Protein 8U2R (pdb70)

InterPro domains:
  IPR000873 AMP-dependent synthetase/ligase domain [PF00501] (129-528)
  IPR011904 Acetate-CoA ligase [TIGR02188] (63-696)
  IPR020845 AMP-binding, conserved site [PS00455] (313-324)
  IPR025110 AMP-binding enzyme, C-terminal domain [PF13193] (583-662)
  IPR032387 Acetyl-coenzyme A synthetase, N-terminal domain [PF16177] (66-126)
  IPR042099 ANL, N-terminal domain [G3DSA:3.40.50.12780] (51-569)
  IPR045851 AMP-binding enzyme domain superfamily [G3DSA:3.30.300.30] (570-704)

Solvent-accessible surface area: 25008 Å² total; per-residue (Å²): 100,124,67,41,18,113,26,28,131,70,3,5,162,63,17,74,18,10,77,127,60,44,12,1,80,164,46,34,102,91,0,37,118,100,21,21,23,12,0,2,100,7,0,112,130,19,12,85,25,121,65,52,6,120,65,53,108,134,3,42,48,95,24,7,36,75,86,158,26,99,2,73,6,73,0,0,95,46,1,26,0,0,3,0,50,0,0,0,22,75,17,39,106,92,63,108,106,51,25,0,1,55,11,4,0,8,70,60,95,69,68,74,61,0,34,0,18,38,0,49,55,64,0,0,23,0,0,2,0,0,53,124,60,45,46,7,55,92,32,24,57,0,0,0,2,3,14,16,8,9,25,2,1,2,0,1,0,0,0,6,6,4,3,2,7,2,0,6,1,26,16,30,16,18,13,67,8,0,0,39,22,0,43,58,0,100,3,96,0,0,0,0,0,0,5,2,17,129,12,129,108,96,44,54,2,0,75,37,0,32,76,0,0,125,48,0,56,153,112,69,31,104,4,30,0,0,0,5,64,41,91,91,104,150,51,22,168,58,106,167,80,36,15,30,28,20,29,62,0,46,86,142,13,57,106,117,40,62,123,128,5,85,29,61,71,9,76,2,50,32,48,10,0,0,5,13,13,10,20,36,105,24,96,14,44,2,2,5,1,6,2,0,0,3,0,0,0,0,0,0,0,0,17,16,0,0,2,8,41,82,114,4,22,2,2,8,39,24,34,2,2,48,14,14,0,0,0,0,5,2,2,0,0,2,1,32,6,1,12,4,3,5,19,26,17,16,30,71,75,74,60,56,6,3,12,2,93,2,0,84,119,27,138,0,11,0,2,0,4,26,0,24,15,1,46,20,7,43,124,30,25,60,111,84,1,125,110,8,78,10,74,43,2,31,0,0,0,0,18,43,19,76,7,96,86,123,4,2,79,22,3,33,63,36,0,0,79,31,64,0,1,0,1,13,2,23,22,14,13,1,0,0,0,0,0,0,0,3,2,3,2,1,1,24,3,13,4,17,2,2,0,17,15,0,0,1,0,38,16,10,0,0,22,76,166,156,73,133,65,67,146,41,91,10,92,8,31,0,0,0,103,12,3,0,0,0,3,0,24,31,6,80,84,45,61,78,88,2,30,168,73,14,0,53,31,61,24,37,1,34,1,11,11,3,0,90,37,16,99,81,25,9,8,43,29,79,20,62,89,47,49,7,8,39,3,38,29,40,49,6,0,5,23,20,0,13,82,1,0,56,83,23,109,17,6,80,31,3,0,2,6,21,24,116,53,113,47,51,34,48,0,0,0,0,0,0,10,28,120,185,84,40,139,73,35,108,124,21,48,58,42,0,75,52,23,0,94,147,32,12,0,61,22,0,16,0,39,21,18,0,21,1,158,86,8,0,0,51,20,97,105,42,125,27,21,58,104,0,0,116,40,3,5,56,44,71,38,132,89,18,66,106,40,99,90,9,74,28,80,93,0,28,76,21,0,49,63,13,18,72,167,70,103,62

Radius of gyration: 24.7 Å; Cα contacts (8 Å, |Δi|>4): 1529; chains: 1; bounding box: 64×72×60 Å

Secondary structure (DSSP, 8-state):
-TT-BPPPHHHHHH-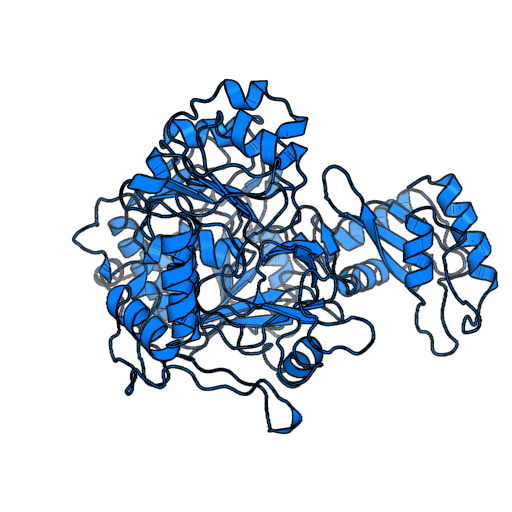SS-SSHHHHHHHHHHHHHTHHHHHHHHHHHHS--SB--S-TT-SEEEE--GGGS--EEEESTT-EE-HHHHHTGGGTTTTTTSEEEEEE-SSTT-EEEEEHHHHHHHHHHHHHHHHHTS---TT-EEEEE--SSHHHHHHHHHHHHHT-EEEE--TTS-HHHHHHHHHHHT-SEEEEES-EEETTEEE-HHHHHHHHHHHHHHTT---EEEEE-SS-STT----TTTEEEHHHHHHTS-GGGGT-----PEETTSEEEEEEE--SSSS-EEEEEESHHHHHHHHHHHHHHHT--TT-EEEE---TTSHHHIIIIIIHHHHTT-EEEEE-S-TTSS-TTHHHHHHHHHT--EEEE-HHHHHHHHHH-HHHHHTS--TT--EEEEESS---HHHHHIIIIIITTT--EEEEEB--GGGSS-SB---TTT--B-TT--BSBPTT--EEEE-TTT-SBPPSSEEEEEEE-S--TT---EETT-HHHHHHHH-SSTT-EEEEEEEEE-TTS-EEEEEESSSEEEETTEEEEHHHHHHHHHTSTTEEEEEEEEEEETTTEEEEEEEEEE-TT----HHHHHHHHHHHHHHT-GGG--SEEEE-SS---BBTTS-B-HHHHHHHHTT--S-----TTBS-TTHHHHHHHHHHHHT-

Foldseek 3Di:
DVLWDQFFQVQQVLAPQHQAQVSVVVLQVCCAVQVLLSLLVLLVPQFDWPWFADDSSPQKDFFLFPVVPFGFIFGRFPIKAFLLCLLAVVCPDVFQPPFAAFEAALPNVDTDGQTSVNLVLLLLLVLCLCCPVVVAAAAAEEEEQEFLGSVVLSVLSSCRQRNYAYEYAYNQWALQQSLVVCVVRVHQEYEYAQWGAAFPRIRGRVARVVSSCVVNVVVPHQYAYEYEYPDPNPNDDADPPRYDYVVVSSVPDDPVSSPDDHGDIDGQFRWSYWAFFADLDDGTFTFTWGDSLLLSALQVCQCFQQVDDAPAEEEEPDTPNFLCCVSPVRRNCSSNPHHYYGYRYDCQVVHVLVVLVVCQVRLHAEYAYEQLNLLVSVVVHLVSQVVHDQQSYAEYEYDQDFDDQVSQCCCQCRNNVVRYDYWDFDDHSQQSHGFQIDGHSHDTDRRRFNFGTDRNWAKFFADQVPGHGDDAWDKHFIWTQDDGSRGGGATVPCNVVVCVRQSVDRRIGGDQWIWTQHRVRIIHTDGGPGQWDQFSSGTHYFNLLFVQLCPPPFWDGKGWHWDQDSNGRTAIEIETEGDPPDDDDPVVVVVSQVSSCNNTGPSNGHPYYFYQHVDAFAFPVRHGDCLLVHCLLHLNLPPSPDRVRTPCPVRSVVSNVRCVVVVD

B-factor: mean 31.77, std 13.96, range [16.36, 137.67]

Sequence (664 aa):
DSNVVEPTEANGKKSHVGPHLGSRMRIYEYSIEHNDAFWAEIARRDFYWKTTWPDDQHVKSYNFDKSKGPIFVVKWFEGAVTNVCYNALDRHLPAHKDRVCFYFEGNDPSVTEAVTYGSMYTRVVELANVLKYQYGIAKGDRVGLYLPMIPFAAVAMLACARIGAVITVIFGGFSAQALSSSRLKDDAQTKLLITADASARGTTKPIPLKDVADEALKEECEEEGMSIACLVAENMNRQSCKMKEGRDTWYGDALARLTPEQHEECPVEWMDAEDVLFLLYTSGSTGKPKAIVHTTAGYMVYASTTFMYSFDYHMDDVYFCTADIGWITGHSYVVYGPMIHCATSVLFEGVPNYPDYSRWWQLVEKYKVSILYTAPTTAIRSSLMQAGDDYVKVGNRSTLRVLGSVGEPINVEAWKWLRDVGGEGHCDVSDTWWQTETGGHMITPMPGCTPMKPGSATLPFFGVQPVILDPMKLHEKQGPAEGLLAIRAPWPGMARTIYGDHARFEKTYFGVDGYYMTGDGARRDSDGYYWITGRVDDVLNVSGHRIGTSEIEDAVNTHPAVVESAVVGFPHNIKGEGIYVFLTFRQGTEVTPELLAAVKATVRKVIGPLATPDVMQVARVGLPKTRSGKIVRRILRKVSAGQYTELGDTSTLANPDVVEDLIAEHQRLCS

Organism: Leishmania infantum (NCBI:txid5671)

Nearest PDB structures (foldseek):
  8u2r-assembly1_A  TM=1.002E+00  e=0.000E+00  Leishmania infantum
  8u2u-assembly1_A  TM=9.907E-01  e=0.000E+00  Leishmania infantum
  8sf3-assembly1_A  TM=9.874E-01  e=0.000E+00  Leishmania infantum
  8u2s-assembly1_A  TM=9.969E-01  e=0.000E+00  Leishmania infantum
  8u2s-assembly2_B  TM=9.979E-01  e=0.000E+00  Leishmania infantum

Structure (mmCIF, N/CA/C/O backbone):
data_8U2R
#
_entry.id   8U2R
#
_cell.length_a   58.926
_cell.length_b   74.154
_cell.length_c   151.056
_cell.angle_alpha   90.00
_cell.angle_beta   90.00
_cell.angle_gamma   90.00
#
_symmetry.space_group_name_H-M   'P 21 21 21'
#
loop_
_entity.id
_entity.type
_entity.pdbx_description
1 polymer 'Acetyl-coenzyme A synthetase'
2 non-polymer DI(HYDROXYETHYL)ETHER
3 non-polymer "5'-O-[(S)-ethoxy(hydroxy)phosphoryl]adenosine"
4 water water
#
loop_
_atom_site.group_PDB
_atom_site.id
_atom_site.type_symbol
_atom_site.label_atom_id
_atom_site.label_alt_id
_atom_site.label_comp_id
_atom_site.label_asym_id
_atom_site.label_entity_id
_atom_site.label_seq_id
_atom_site.pdbx_PDB_ins_code
_atom_site.Cartn_x
_atom_site.Cartn_y
_atom_site.Cartn_z
_atom_site.occupancy
_atom_site.B_iso_or_equiv
_atom_site.auth_seq_id
_atom_site.auth_comp_id
_atom_site.auth_asym_id
_atom_site.auth_atom_id
_atom_site.pdbx_PDB_model_num
ATOM 1 N N . ASP A 1 48 ? 17.389 4.576 -26.476 1.00 51.81 40 ASP A N 1
ATOM 2 C CA . ASP A 1 48 ? 17.510 5.914 -25.901 1.00 51.05 40 ASP A CA 1
ATOM 3 C C . ASP A 1 48 ? 17.624 5.870 -24.368 1.00 47.18 40 ASP A C 1
ATOM 4 O O . ASP A 1 48 ? 17.220 4.908 -23.715 1.00 41.26 40 ASP A O 1
ATOM 6 N N . SER A 1 49 ? 18.188 6.933 -23.798 1.00 37.70 41 SER A N 1
ATOM 7 C CA . SER A 1 49 ? 18.531 6.937 -22.381 1.00 35.56 41 SER A CA 1
ATOM 8 C C . SER A 1 49 ? 17.324 7.102 -21.469 1.00 34.48 41 SER A C 1
ATOM 9 O O . SER A 1 49 ? 17.406 6.761 -20.285 1.00 34.13 41 SER A O 1
ATOM 12 N N . ASN A 1 50 ? 16.215 7.615 -21.974 1.00 33.45 42 ASN A N 1
ATOM 13 C CA . ASN A 1 50 ? 15.033 7.769 -21.137 1.00 34.43 42 ASN A CA 1
ATOM 14 C C . ASN A 1 50 ? 14.171 6.526 -21.141 1.00 31.04 42 ASN A C 1
ATOM 15 O O . ASN A 1 50 ? 13.080 6.536 -20.554 1.00 36.31 42 ASN A O 1
ATOM 20 N N . VAL A 1 51 ? 14.617 5.456 -21.787 1.00 32.23 43 VAL A N 1
ATOM 21 C CA . VAL A 1 51 ? 13.838 4.226 -21.828 1.00 31.45 43 VAL A CA 1
ATOM 22 C C . VAL A 1 51 ? 13.952 3.518 -20.486 1.00 31.49 43 VAL A C 1
ATOM 23 O O . VAL A 1 51 ? 15.019 3.491 -19.859 1.00 32.50 43 VAL A O 1
ATOM 27 N N . VAL A 1 52 ? 12.830 2.964 -20.027 1.00 28.55 44 VAL A N 1
ATOM 28 C CA . VAL A 1 52 ? 12.759 2.138 -18.823 1.00 28.38 44 VAL A CA 1
ATOM 29 C C . VAL A 1 52 ? 12.336 0.741 -19.259 1.00 27.73 44 VAL A C 1
ATOM 30 O O . VAL A 1 52 ? 11.248 0.567 -19.837 1.00 28.05 44 VAL A O 1
ATOM 34 N N . GLU A 1 53 ? 13.200 -0.243 -19.004 1.00 28.33 45 GLU A N 1
ATOM 35 C CA . GLU A 1 53 ? 12.917 -1.610 -19.432 1.00 30.26 45 GLU A CA 1
ATOM 36 C C . GLU A 1 53 ? 11.800 -2.216 -18.581 1.00 28.27 45 GLU A C 1
ATOM 37 O O . GLU A 1 53 ? 11.672 -1.909 -17.395 1.00 28.45 45 GLU A O 1
ATOM 43 N N . PRO A 1 54 ? 10.974 -3.091 -19.157 1.00 27.25 46 PRO A N 1
ATOM 44 C CA . PRO A 1 54 ? 10.000 -3.804 -18.326 1.00 27.15 46 PRO A CA 1
ATOM 45 C C . PRO A 1 54 ? 10.693 -4.703 -17.313 1.00 26.76 46 PRO A C 1
ATOM 46 O O . PRO A 1 54 ? 11.824 -5.170 -17.523 1.00 27.63 46 PRO A O 1
ATOM 50 N N . THR A 1 55 ? 10.007 -4.957 -16.197 1.00 26.62 47 THR A N 1
ATOM 51 C CA . THR A 1 55 ? 10.615 -5.815 -15.191 1.00 27.52 47 THR A CA 1
ATOM 52 C C . THR A 1 55 ? 10.707 -7.258 -15.688 1.00 29.43 47 THR A C 1
ATOM 53 O O . THR A 1 55 ? 9.870 -7.734 -16.465 1.00 27.07 47 THR A O 1
ATOM 57 N N . GLU A 1 56 ? 11.757 -7.935 -15.231 1.00 28.93 48 GLU A N 1
ATOM 58 C CA . GLU A 1 56 ? 11.969 -9.336 -15.581 1.00 30.22 48 GLU A CA 1
ATOM 59 C C . GLU A 1 56 ? 10.756 -10.172 -15.212 1.00 34.36 48 GLU A C 1
ATOM 60 O O . GLU A 1 56 ? 10.274 -10.978 -16.017 1.00 29.49 48 GLU A O 1
ATOM 66 N N . ALA A 1 57 ? 10.275 -10.012 -13.979 1.00 29.08 49 ALA A N 1
ATOM 67 C CA . ALA A 1 57 ? 9.141 -10.804 -13.506 1.00 28.90 49 ALA A CA 1
ATOM 68 C C . ALA A 1 57 ? 7.904 -10.577 -14.364 1.00 29.52 49 ALA A C 1
ATOM 69 O O . ALA A 1 57 ? 7.195 -11.527 -14.705 1.00 28.45 49 ALA A O 1
ATOM 71 N N . ASN A 1 58 ? 7.625 -9.326 -14.736 1.00 26.82 50 ASN A N 1
ATOM 72 C CA . ASN A 1 58 ? 6.463 -9.095 -15.581 1.00 25.78 50 ASN A CA 1
ATOM 73 C C . ASN A 1 58 ? 6.645 -9.698 -16.959 1.00 25.62 50 ASN A C 1
ATOM 74 O O . ASN A 1 58 ? 5.660 -10.113 -17.584 1.00 26.64 50 ASN A O 1
ATOM 79 N N . GLY A 1 59 ? 7.882 -9.726 -17.459 1.00 26.38 51 GLY A N 1
ATOM 80 C CA . GLY A 1 59 ? 8.135 -10.337 -18.753 1.00 26.30 51 GLY A CA 1
ATOM 81 C C . GLY A 1 59 ? 7.840 -11.821 -18.761 1.00 27.87 51 GLY A C 1
ATOM 82 O O . GLY A 1 59 ? 7.323 -12.347 -19.747 1.00 27.61 51 GLY A O 1
ATOM 83 N N . LYS A 1 60 ? 8.122 -12.495 -17.650 1.00 27.59 52 LYS A N 1
ATOM 84 C CA . LYS A 1 60 ? 7.852 -13.926 -17.549 1.00 28.28 52 LYS A CA 1
ATOM 85 C C . LYS A 1 60 ? 6.353 -14.190 -17.431 1.00 28.01 52 LYS A C 1
ATOM 86 O O . LYS A 1 60 ? 5.870 -15.233 -17.891 1.00 29.97 52 LYS A O 1
ATOM 92 N N . LYS A 1 61 ? 5.607 -13.266 -16.815 1.00 26.84 53 LYS A N 1
ATOM 93 C CA . LYS A 1 61 ? 4.172 -13.445 -16.610 1.00 26.35 53 LYS A CA 1
ATOM 94 C C . LYS A 1 61 ? 3.343 -13.037 -17.825 1.00 27.66 53 LYS A C 1
ATOM 95 O O . LYS A 1 61 ? 2.210 -13.506 -17.978 1.00 26.79 53 LYS A O 1
ATOM 101 N N . SER A 1 62 ? 3.889 -12.207 -18.709 1.00 25.15 54 SER A N 1
ATOM 102 C CA . SER A 1 62 ? 3.097 -11.544 -19.736 1.00 24.37 54 SER A CA 1
ATOM 103 C C . SER A 1 62 ? 2.310 -12.518 -20.602 1.00 24.10 54 SER A C 1
ATOM 104 O O . SER A 1 62 ? 2.832 -13.530 -21.062 1.00 25.68 54 SER A O 1
ATOM 107 N N . HIS A 1 63 ? 1.042 -12.172 -20.842 1.00 24.13 55 HIS A N 1
ATOM 108 C CA . HIS A 1 63 ? 0.232 -12.858 -21.846 1.00 24.67 55 HIS A CA 1
ATOM 109 C C . HIS A 1 63 ? 0.812 -12.735 -23.250 1.00 28.78 55 HIS A C 1
ATOM 110 O O . HIS A 1 63 ? 0.461 -13.528 -24.131 1.00 30.28 55 HIS A O 1
ATOM 117 N N . VAL A 1 64 ? 1.650 -11.725 -23.492 1.00 23.78 56 VAL A N 1
ATOM 118 C CA . VAL A 1 64 ? 2.183 -11.420 -24.816 1.00 25.07 56 VAL A CA 1
ATOM 119 C C . VAL A 1 64 ? 3.534 -12.089 -24.991 1.00 27.22 56 VAL A C 1
ATOM 120 O O . VAL A 1 64 ? 3.734 -12.877 -25.924 1.00 29.28 56 VAL A O 1
ATOM 124 N N . GLY A 1 65 ? 4.467 -11.788 -24.088 1.00 27.06 57 GLY A N 1
ATOM 125 C CA . GLY A 1 65 ? 5.816 -12.318 -24.150 1.00 28.73 57 GLY A CA 1
ATOM 126 C C . GLY A 1 65 ? 6.801 -11.448 -23.393 1.00 31.50 57 GLY A C 1
ATOM 127 O O . GLY A 1 65 ? 6.459 -10.371 -22.906 1.00 28.71 57 GLY A O 1
ATOM 128 N N . PRO A 1 66 ? 8.047 -11.904 -23.272 1.00 30.80 58 PRO A N 1
ATOM 129 C CA . PRO A 1 66 ? 9.048 -11.149 -22.506 1.00 33.41 58 PRO A CA 1
ATOM 130 C C . PRO A 1 66 ? 9.796 -10.058 -23.260 1.00 33.24 58 PRO A C 1
ATOM 131 O O . PRO A 1 66 ? 10.632 -9.388 -22.643 1.00 33.89 58 PRO A O 1
ATOM 135 N N . HIS A 1 67 ? 9.546 -9.872 -24.552 1.00 32.70 59 HIS A N 1
ATOM 136 C CA . HIS A 1 67 ? 10.329 -8.954 -25.370 1.00 37.11 59 HIS A CA 1
ATOM 137 C C . HIS A 1 67 ? 9.401 -8.140 -26.252 1.00 30.55 59 HIS A C 1
ATOM 138 O O . HIS A 1 67 ? 8.296 -8.563 -26.576 1.00 29.10 59 HIS A O 1
ATOM 145 N N . LEU A 1 68 ? 9.877 -6.970 -26.673 1.00 26.86 60 LEU A N 1
ATOM 146 C CA . LEU A 1 68 ? 9.081 -6.156 -27.585 1.00 26.23 60 LEU A CA 1
ATOM 147 C C . LEU A 1 68 ? 8.748 -6.903 -28.875 1.00 26.44 60 LEU A C 1
ATOM 148 O O . LEU A 1 68 ? 7.662 -6.706 -29.439 1.00 25.84 60 LEU A O 1
ATOM 153 N N . GLY A 1 69 ? 9.639 -7.781 -29.339 1.00 28.07 61 GLY A N 1
ATOM 154 C CA . GLY A 1 69 ? 9.359 -8.526 -30.554 1.00 29.33 61 GLY A CA 1
ATOM 155 C C . GLY A 1 69 ? 8.091 -9.354 -30.463 1.00 32.91 61 GLY A C 1
ATOM 156 O O . GLY A 1 69 ? 7.411 -9.565 -31.470 1.00 30.29 61 GLY A O 1
ATOM 157 N N . SER A 1 70 ? 7.763 -9.844 -29.265 1.00 27.07 62 SER A N 1
ATOM 158 C CA . SER A 1 70 ? 6.528 -10.593 -29.090 1.00 27.02 62 SER A CA 1
ATOM 159 C C . SER A 1 70 ? 5.328 -9.699 -29.355 1.00 28.30 62 SER A C 1
ATOM 160 O O . SER A 1 70 ? 4.382 -10.077 -30.051 1.00 29.85 62 SER A O 1
ATOM 163 N N . ARG A 1 71 ? 5.345 -8.502 -28.791 1.00 25.90 63 ARG A N 1
ATOM 164 C CA . ARG A 1 71 ? 4.243 -7.584 -29.042 1.00 24.86 63 ARG A CA 1
ATOM 165 C C . ARG A 1 71 ? 4.140 -7.228 -30.517 1.00 26.49 63 ARG A C 1
ATOM 166 O O . ARG A 1 71 ? 3.034 -7.163 -31.069 1.00 24.64 63 ARG A O 1
ATOM 174 N N . MET A 1 72 ? 5.274 -6.960 -31.166 1.00 25.10 64 MET A N 1
ATOM 175 C CA . MET A 1 72 ? 5.229 -6.522 -32.554 1.00 26.85 64 MET A CA 1
ATOM 176 C C . MET A 1 72 ? 4.733 -7.634 -33.464 1.00 26.72 64 MET A C 1
ATOM 177 O O . MET A 1 72 ? 4.069 -7.356 -34.466 1.00 29.04 64 MET A O 1
ATOM 182 N N . ARG A 1 73 ? 5.012 -8.892 -33.11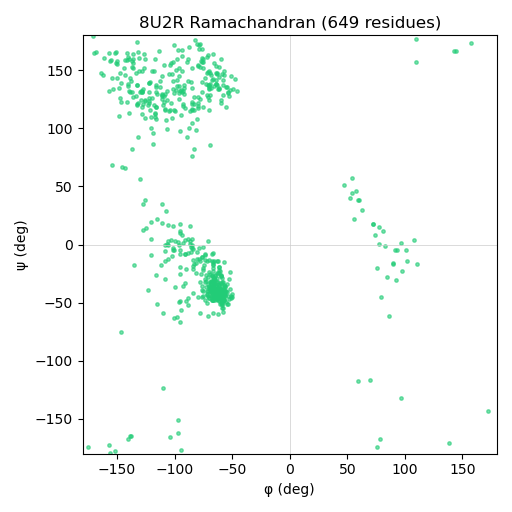7 1.00 28.24 65 ARG A N 1
ATOM 183 C CA . ARG A 1 73 ? 4.512 -10.000 -33.922 1.00 30.86 65 ARG A CA 1
ATOM 184 C C . ARG A 1 73 ? 2.993 -10.062 -33.859 1.00 26.81 65 ARG A C 1
ATOM 185 O O . ARG A 1 73 ? 2.322 -10.213 -34.890 1.00 31.17 65 ARG A O 1
ATOM 193 N N . ILE A 1 74 ? 2.432 -9.929 -32.656 1.00 27.95 66 ILE A N 1
ATOM 194 C CA . ILE A 1 74 ? 0.982 -9.900 -32.496 1.00 24.41 66 ILE A CA 1
ATOM 195 C C . ILE A 1 74 ? 0.396 -8.660 -33.156 1.00 27.69 66 ILE A C 1
ATOM 196 O O . ILE A 1 74 ? -0.608 -8.735 -33.865 1.00 25.19 66 ILE A O 1
ATOM 201 N N . TYR A 1 75 ? 1.012 -7.497 -32.942 1.00 25.48 67 TYR A N 1
ATOM 202 C CA . TYR A 1 75 ? 0.483 -6.292 -33.565 1.00 24.00 67 TYR A CA 1
ATOM 203 C C . TYR A 1 75 ? 0.433 -6.431 -35.082 1.00 24.87 67 TYR A C 1
ATOM 204 O O . TYR A 1 75 ? -0.575 -6.094 -35.715 1.00 24.98 67 TYR A O 1
ATOM 213 N N . GLU A 1 76 ? 1.527 -6.895 -35.691 1.00 25.74 68 GLU A N 1
ATOM 214 C CA . GLU A 1 76 ? 1.548 -7.036 -37.140 1.00 28.78 68 GLU A CA 1
ATOM 215 C C . GLU A 1 76 ? 0.413 -7.943 -37.602 1.00 28.58 68 GLU A C 1
ATOM 216 O O . GLU A 1 76 ? -0.268 -7.645 -38.587 1.00 27.26 68 GLU A O 1
ATOM 222 N N . TYR A 1 77 ? 0.185 -9.048 -36.886 1.00 26.61 69 TYR A N 1
ATOM 223 C CA . TYR A 1 77 ? -0.900 -9.956 -37.246 1.00 27.95 69 TYR A CA 1
ATOM 224 C C . TYR A 1 77 ? -2.253 -9.270 -37.136 1.00 27.97 69 TYR A C 1
ATOM 225 O O . TYR A 1 77 ? -3.134 -9.463 -37.986 1.00 27.00 69 TYR A O 1
ATOM 234 N N . SER A 1 78 ? -2.431 -8.465 -36.088 1.00 25.00 70 SER A N 1
ATOM 235 C CA . SER A 1 78 ? -3.707 -7.806 -35.842 1.00 24.49 70 SER A CA 1
ATOM 236 C C . SER A 1 78 ? -4.043 -6.777 -36.909 1.00 25.81 70 SER A C 1
ATOM 237 O O . SER A 1 78 ? -5.209 -6.364 -37.005 1.00 25.55 70 SER A O 1
ATOM 240 N N . ILE A 1 79 ? -3.059 -6.298 -37.664 1.00 25.63 71 ILE A N 1
ATOM 241 C CA . ILE A 1 79 ? -3.314 -5.382 -38.774 1.00 26.38 71 ILE A CA 1
ATOM 242 C C . ILE A 1 79 ? -3.423 -6.126 -40.097 1.00 29.79 71 ILE A C 1
ATOM 243 O O . ILE A 1 79 ? -4.344 -5.884 -40.878 1.00 29.14 71 ILE A O 1
ATOM 248 N N . GLU A 1 80 ? -2.467 -7.024 -40.390 1.00 28.00 72 GLU A N 1
ATOM 249 C CA . GLU A 1 80 ? -2.475 -7.702 -41.680 1.00 29.26 72 GLU A CA 1
ATOM 250 C C . GLU A 1 80 ? -3.589 -8.733 -41.779 1.00 29.26 72 GLU A C 1
ATOM 251 O O . GLU A 1 80 ? -4.035 -9.040 -42.887 1.00 30.44 72 GLU A O 1
ATOM 257 N N . HIS A 1 81 ? -4.028 -9.285 -40.646 1.00 28.28 73 HIS A N 1
ATOM 258 C CA . HIS A 1 81 ? -5.096 -10.287 -40.599 1.00 28.32 73 HIS A CA 1
ATOM 259 C C . HIS A 1 81 ? -6.124 -9.860 -39.558 1.00 27.48 73 HIS A C 1
ATOM 260 O O . HIS A 1 81 ? -6.421 -10.564 -38.592 1.00 28.96 73 HIS A O 1
ATOM 267 N N . ASN A 1 82 ? -6.640 -8.645 -39.753 1.00 27.12 74 ASN A N 1
ATOM 268 C CA . ASN A 1 82 ? -7.437 -7.970 -38.727 1.00 26.22 74 ASN A CA 1
ATOM 269 C C . ASN A 1 82 ? -8.721 -8.727 -38.401 1.00 26.18 74 ASN A C 1
ATOM 270 O O . ASN A 1 82 ? -9.095 -8.851 -37.225 1.00 25.92 74 ASN A O 1
ATOM 275 N N . ASP A 1 83 ? -9.438 -9.191 -39.417 1.00 27.92 75 ASP A N 1
ATOM 276 C CA . ASP A 1 83 ? -10.681 -9.907 -39.151 1.00 28.99 75 ASP A CA 1
ATOM 277 C C . ASP A 1 83 ? -10.405 -11.220 -38.431 1.00 26.99 75 ASP A C 1
ATOM 278 O O . ASP A 1 83 ? -11.063 -11.538 -37.437 1.00 28.84 75 ASP A O 1
ATOM 283 N N . ALA A 1 84 ? -9.406 -11.974 -38.891 1.00 29.15 76 ALA A N 1
ATOM 284 C CA . ALA A 1 84 ? -9.089 -13.245 -38.235 1.00 27.47 76 ALA A CA 1
ATOM 285 C C . ALA A 1 84 ? -8.663 -13.012 -36.791 1.00 27.79 76 ALA A C 1
ATOM 286 O O . ALA A 1 84 ? -8.999 -13.800 -35.898 1.00 27.77 76 ALA A O 1
ATOM 288 N N . PHE A 1 85 ? -7.891 -11.950 -36.550 1.00 27.02 77 PHE A N 1
ATOM 289 C CA . PHE A 1 85 ? -7.440 -11.635 -35.204 1.00 24.89 77 PHE A CA 1
ATOM 290 C C . PHE A 1 85 ? -8.618 -11.423 -34.266 1.00 25.42 77 PHE A C 1
ATOM 291 O O . PHE A 1 85 ? -8.686 -12.027 -33.193 1.00 26.05 77 PHE A O 1
ATOM 299 N N . TRP A 1 86 ? -9.531 -10.519 -34.626 1.00 25.48 78 TRP A N 1
ATOM 300 C CA . TRP A 1 86 ? -10.646 -10.231 -33.732 1.00 24.16 78 TRP A CA 1
ATOM 301 C C . TRP A 1 86 ? -11.610 -11.409 -33.632 1.00 24.69 78 TRP A C 1
ATOM 302 O O . TRP A 1 86 ? -12.229 -11.597 -32.571 1.00 24.74 78 TRP A O 1
ATOM 313 N N . ALA A 1 87 ? -11.770 -12.182 -34.705 1.00 26.89 79 ALA A N 1
ATOM 314 C CA . ALA A 1 87 ? -12.586 -13.398 -34.627 1.00 26.12 79 ALA A CA 1
ATOM 315 C C . ALA A 1 87 ? -12.020 -14.366 -33.601 1.00 29.24 79 ALA A C 1
ATOM 316 O O . ALA A 1 87 ? -12.768 -14.946 -32.795 1.00 28.52 79 ALA A O 1
ATOM 318 N N . GLU A 1 88 ? -10.698 -14.549 -33.609 1.00 26.35 80 GLU A N 1
ATOM 319 C CA . GLU A 1 88 ? -10.070 -15.492 -32.690 1.00 29.42 80 GLU A CA 1
ATOM 320 C C . GLU A 1 88 ? -10.209 -15.017 -31.256 1.00 26.69 80 GLU A C 1
ATOM 321 O O . GLU A 1 88 ? -10.582 -15.792 -30.369 1.00 28.12 80 GLU A O 1
ATOM 327 N N . ILE A 1 89 ? -9.902 -13.745 -31.014 1.00 25.28 81 ILE A N 1
ATOM 328 C CA . ILE A 1 89 ? -10.034 -13.178 -29.674 1.00 24.57 81 ILE A CA 1
ATOM 329 C C . ILE A 1 89 ? -11.474 -13.294 -29.203 1.00 27.14 81 ILE A C 1
ATOM 330 O O . ILE A 1 89 ? -11.750 -13.661 -28.052 1.00 25.19 81 ILE A O 1
ATOM 335 N N . ALA A 1 90 ? -12.413 -12.936 -30.076 1.00 24.42 82 ALA A N 1
ATOM 336 C CA . ALA A 1 90 ? -13.817 -12.925 -29.676 1.00 27.67 82 ALA A CA 1
ATOM 337 C C . ALA A 1 90 ? -14.292 -14.320 -29.291 1.00 25.54 82 ALA A C 1
ATOM 338 O O . ALA A 1 90 ? -14.989 -14.492 -28.281 1.00 26.53 82 ALA A O 1
ATOM 340 N N . ARG A 1 91 ? -13.943 -15.326 -30.104 1.00 26.04 83 ARG A N 1
ATOM 341 C CA . ARG A 1 91 ? -14.321 -16.711 -29.815 1.00 28.25 83 ARG A CA 1
ATOM 342 C C . ARG A 1 91 ? -13.635 -17.222 -28.563 1.00 29.90 83 ARG A C 1
ATOM 343 O O . ARG A 1 91 ? -14.230 -17.969 -27.779 1.00 29.21 83 ARG A O 1
ATOM 351 N N . ARG A 1 92 ? -12.379 -16.829 -28.365 1.00 26.73 84 ARG A N 1
ATOM 352 C CA . ARG A 1 92 ? -11.586 -17.392 -27.280 1.00 27.09 84 ARG A CA 1
ATOM 353 C C . ARG A 1 92 ? -12.074 -16.909 -25.927 1.00 27.40 84 ARG A C 1
ATOM 354 O O . ARG A 1 92 ? -12.177 -17.692 -24.975 1.00 28.15 84 ARG A O 1
ATOM 362 N N . ASP A 1 93 ? -12.361 -15.613 -25.815 1.00 27.94 85 ASP A N 1
ATOM 363 C CA . ASP A 1 93 ? -12.488 -14.970 -24.524 1.00 25.01 85 ASP A CA 1
ATOM 364 C C . ASP A 1 93 ? -13.918 -14.597 -24.124 1.00 25.46 85 ASP A C 1
ATOM 365 O O . ASP A 1 93 ? -14.084 -14.045 -23.038 1.00 26.56 85 ASP A O 1
ATOM 370 N N . PHE A 1 94 ? -14.938 -14.868 -24.947 1.00 26.10 86 PHE A N 1
ATOM 371 C CA . PHE A 1 94 ? -16.306 -14.425 -24.659 1.00 24.76 86 PHE A CA 1
ATOM 372 C C . PHE A 1 94 ? -17.304 -15.531 -24.966 1.00 24.79 86 PHE A C 1
ATOM 373 O O . PHE A 1 94 ? -17.043 -16.447 -25.752 1.00 26.57 86 PHE A O 1
ATOM 381 N N . TYR A 1 95 ? -18.467 -15.407 -24.332 1.00 26.12 87 TYR A N 1
ATOM 382 C CA . TYR A 1 95 ? -19.609 -16.273 -24.584 1.00 25.20 87 TYR A CA 1
ATOM 383 C C . TYR A 1 95 ? -20.535 -15.659 -25.625 1.00 26.16 87 TYR A C 1
ATOM 384 O O . TYR A 1 95 ? -20.929 -14.493 -25.504 1.00 26.19 87 TYR A O 1
ATOM 393 N N . TRP A 1 96 ? -20.909 -16.463 -26.616 1.00 25.40 88 TRP A N 1
ATOM 394 C CA . TRP A 1 96 ? -21.824 -16.080 -27.682 1.00 24.45 88 TRP A CA 1
ATOM 395 C C . TRP A 1 96 ? -22.954 -17.090 -27.720 1.00 26.35 88 TRP A C 1
ATOM 396 O O . TRP A 1 96 ? -22.709 -18.295 -27.869 1.00 31.90 88 TRP A O 1
ATOM 407 N N . LYS A 1 97 ? -24.186 -16.605 -27.617 1.00 26.59 89 LYS A N 1
ATOM 408 C CA . LYS A 1 97 ? -25.326 -17.475 -27.876 1.00 29.01 89 LYS A CA 1
ATOM 409 C C . LYS A 1 97 ? -25.379 -17.849 -29.351 1.00 32.99 89 LYS A C 1
ATOM 410 O O . LYS A 1 97 ? -25.708 -18.985 -29.701 1.00 33.68 89 LYS A O 1
ATOM 416 N N . THR A 1 98 ? -25.015 -16.912 -30.222 1.00 34.33 90 THR A N 1
ATOM 417 C CA . THR A 1 98 ? -24.895 -17.126 -31.653 1.00 33.25 90 THR A CA 1
ATOM 418 C C . THR A 1 98 ? -23.667 -16.369 -32.119 1.00 31.60 90 THR A C 1
ATOM 419 O O . THR A 1 98 ? -23.468 -15.218 -31.719 1.00 30.75 90 THR A O 1
ATOM 423 N N . THR A 1 99 ? -22.866 -16.998 -32.978 1.00 33.01 91 THR A N 1
ATOM 424 C CA . THR A 1 99 ? -21.698 -16.310 -33.499 1.00 33.58 91 THR A CA 1
ATOM 425 C C . THR A 1 99 ? -22.035 -15.641 -34.824 1.00 32.60 91 THR A C 1
ATOM 426 O O . THR A 1 99 ? -23.045 -15.929 -35.467 1.00 34.47 91 THR A O 1
ATOM 430 N N . TRP A 1 100 ? -21.184 -14.703 -35.198 1.00 33.99 92 TRP A N 1
ATOM 431 C CA . TRP A 1 100 ? -21.208 -14.111 -36.518 1.00 29.63 92 TRP A CA 1
ATOM 432 C C . TRP A 1 100 ? -20.987 -15.196 -37.572 1.00 35.63 92 TRP A C 1
ATOM 433 O O . TRP A 1 100 ? -20.440 -16.262 -37.284 1.00 38.31 92 TRP A O 1
ATOM 444 N N . PRO A 1 101 ? -21.387 -14.935 -38.816 1.00 34.13 93 PRO A N 1
ATOM 445 C CA . PRO A 1 101 ? -21.348 -15.994 -39.827 1.00 34.08 93 PRO A CA 1
ATOM 446 C C . PRO A 1 101 ? -20.012 -16.209 -40.518 1.00 41.82 93 PRO A C 1
ATOM 447 O O . PRO A 1 101 ? -19.829 -17.273 -41.115 1.00 42.89 93 PRO A O 1
ATOM 451 N N . ASP A 1 102 ? -19.081 -15.260 -40.487 1.00 37.70 94 ASP A N 1
ATOM 452 C CA . ASP A 1 102 ? -17.899 -15.343 -41.343 1.00 37.91 94 ASP A CA 1
ATOM 453 C C . ASP A 1 102 ? -16.713 -14.701 -40.636 1.00 35.55 94 ASP A C 1
ATOM 454 O O . ASP A 1 102 ? -16.686 -13.477 -40.468 1.00 34.76 94 ASP A O 1
ATOM 459 N N . ASP A 1 103 ? -15.738 -15.529 -40.227 1.00 37.14 95 ASP A N 1
ATOM 460 C CA . ASP A 1 103 ? -14.553 -15.040 -39.526 1.00 36.18 95 ASP A CA 1
ATOM 461 C C . ASP A 1 103 ? -13.741 -14.055 -40.355 1.00 35.78 95 ASP A C 1
ATOM 462 O O . ASP A 1 103 ? -12.965 -13.282 -39.785 1.00 37.58 95 ASP A O 1
ATOM 467 N N . GLN A 1 104 ? -13.859 -14.081 -41.677 1.00 34.04 96 GLN A N 1
ATOM 468 C CA . GLN A 1 104 ? -13.064 -13.173 -42.491 1.00 39.90 96 GLN A CA 1
ATOM 469 C C . GLN A 1 104 ? -13.714 -11.803 -42.655 1.00 39.18 96 GLN A C 1
ATOM 470 O O . GLN A 1 104 ? -13.095 -10.914 -43.251 1.00 36.83 96 GLN A O 1
ATOM 476 N N . HIS A 1 105 ? -14.927 -11.597 -42.111 1.00 36.36 97 HIS A N 1
ATOM 477 C CA . HIS A 1 105 ? -15.640 -10.320 -42.236 1.00 34.45 97 HIS A CA 1
ATOM 478 C C . HIS A 1 105 ? -16.441 -10.071 -40.963 1.00 36.86 97 HIS A C 1
ATOM 479 O O . HIS A 1 105 ? -17.672 -10.044 -40.945 1.00 38.98 97 HIS A O 1
ATOM 486 N N . VAL A 1 106 ? -15.707 -9.868 -39.869 1.00 31.05 98 VAL A N 1
ATOM 487 C CA . VAL A 1 106 ? -16.333 -9.515 -38.606 1.00 28.55 98 VAL A CA 1
ATOM 488 C C . VAL A 1 106 ? -16.557 -8.014 -38.483 1.00 28.63 98 VAL A C 1
ATOM 489 O O . VAL A 1 106 ? -17.223 -7.587 -37.533 1.00 28.15 98 VAL A O 1
ATOM 493 N N . LYS A 1 107 ? -16.066 -7.209 -39.430 1.00 27.77 99 LYS A N 1
ATOM 494 C CA . LYS A 1 107 ? -16.348 -5.776 -39.458 1.00 29.90 99 LYS A CA 1
ATOM 495 C C . LYS A 1 107 ? -16.805 -5.349 -40.843 1.00 27.82 99 LYS A C 1
ATOM 496 O O . LYS A 1 107 ? -16.414 -5.931 -41.855 1.00 30.60 99 LYS A O 1
ATOM 502 N N . SER A 1 108 ? -17.653 -4.323 -40.874 1.00 26.84 100 SER A N 1
ATOM 503 C CA . SER A 1 108 ? -17.890 -3.549 -42.081 1.00 28.24 100 SER A CA 1
ATOM 504 C C . SER A 1 108 ? -17.893 -2.085 -41.671 1.00 27.27 100 SER A C 1
ATOM 505 O O . SER A 1 108 ? -18.174 -1.763 -40.512 1.00 28.95 100 SER A O 1
ATOM 508 N N . TYR A 1 109 ? -17.526 -1.202 -42.598 1.00 29.88 101 TYR A N 1
ATOM 509 C CA . TYR A 1 109 ? -17.382 0.190 -42.181 1.00 29.94 101 TYR A CA 1
ATOM 510 C C . TYR A 1 109 ? -17.249 1.109 -43.383 1.00 29.15 101 TYR A C 1
ATOM 511 O O . TYR A 1 109 ? -17.004 0.675 -44.515 1.00 29.89 101 TYR A O 1
ATOM 520 N N . ASN A 1 110 ? -17.423 2.404 -43.107 1.00 28.39 102 ASN A N 1
ATOM 521 C CA . ASN A 1 110 ? -17.095 3.457 -44.060 1.00 29.25 102 ASN A CA 1
ATOM 522 C C . ASN A 1 110 ? -16.617 4.650 -43.250 1.00 28.93 102 ASN A C 1
ATOM 523 O O . ASN A 1 110 ? -17.322 5.097 -42.345 1.00 28.00 102 ASN A O 1
ATOM 528 N N . PHE A 1 111 ? -15.402 5.113 -43.534 1.00 30.25 103 PHE A N 1
ATOM 529 C CA . PHE A 1 111 ? -14.836 6.291 -42.894 1.00 29.10 103 PHE A CA 1
ATOM 530 C C . PHE A 1 111 ? -14.825 7.500 -43.832 1.00 31.16 103 PHE A C 1
ATOM 531 O O . PHE A 1 111 ? -14.310 8.561 -43.462 1.00 31.11 103 PHE A O 1
ATOM 539 N N . ASP A 1 112 ? -15.364 7.372 -45.047 1.00 31.88 104 ASP A N 1
ATOM 540 C CA . ASP A 1 112 ? -15.243 8.392 -46.091 1.00 31.98 104 ASP A CA 1
ATOM 541 C C . ASP A 1 112 ? -16.629 8.933 -46.421 1.00 36.74 104 ASP A C 1
ATOM 542 O O . ASP A 1 112 ? -17.428 8.248 -47.066 1.00 36.29 104 ASP A O 1
ATOM 547 N N . LYS A 1 113 ? -16.910 10.172 -45.999 1.00 33.63 105 LYS A N 1
ATOM 548 C CA . LYS A 1 113 ? -18.248 10.730 -46.179 1.00 34.21 105 LYS A CA 1
ATOM 549 C C . LYS A 1 113 ? -18.657 10.797 -47.641 1.00 38.89 105 LYS A C 1
ATOM 550 O O . LYS A 1 113 ? -19.858 10.819 -47.945 1.00 40.30 105 LYS A O 1
ATOM 556 N N . SER A 1 114 ? -17.688 10.886 -48.557 1.00 35.96 106 SER A N 1
ATOM 557 C CA . SER A 1 114 ? -18.024 11.002 -49.972 1.00 40.69 106 SER A CA 1
ATOM 558 C C . SER A 1 114 ? -18.556 9.700 -50.544 1.00 43.82 106 SER A C 1
ATOM 559 O O . SER A 1 114 ? -19.121 9.708 -51.645 1.00 50.20 106 SER A O 1
ATOM 562 N N . LYS A 1 115 ? -18.382 8.592 -49.834 1.00 41.62 107 LYS A N 1
ATOM 563 C CA . LYS A 1 115 ? -18.885 7.294 -50.259 1.00 42.86 107 LYS A CA 1
ATOM 564 C C . LYS A 1 115 ? -20.240 6.954 -49.659 1.00 43.55 107 LYS A C 1
ATOM 565 O O . LYS A 1 115 ? -20.843 5.951 -50.054 1.00 45.48 107 LYS A O 1
ATOM 571 N N . GLY A 1 116 ? -20.724 7.753 -48.720 1.00 37.61 108 GLY A N 1
ATOM 572 C CA . GLY A 1 116 ? -21.971 7.482 -48.058 1.00 39.78 108 GLY A CA 1
ATOM 573 C C . GLY A 1 116 ? -21.875 7.768 -46.577 1.00 37.24 108 GLY A C 1
ATOM 574 O O . GLY A 1 116 ? -20.898 8.349 -46.092 1.00 35.09 108 GLY A O 1
ATOM 575 N N . PRO A 1 117 ? -22.900 7.377 -45.828 1.00 32.58 109 PRO A N 1
ATOM 576 C CA . PRO A 1 117 ? -22.871 7.586 -44.378 1.00 32.02 109 PRO A CA 1
ATOM 577 C C . PRO A 1 117 ? -21.658 6.935 -43.735 1.00 34.48 109 PRO A C 1
ATOM 578 O O . PRO A 1 117 ? -21.181 5.879 -44.160 1.00 33.14 109 PRO A O 1
ATOM 582 N N . ILE A 1 118 ? -21.154 7.594 -42.694 1.00 30.41 110 ILE A N 1
ATOM 583 C CA . ILE A 1 118 ? -20.160 6.982 -41.832 1.00 28.34 110 ILE A CA 1
ATOM 584 C C . ILE A 1 118 ? -20.815 5.884 -41.011 1.00 27.60 110 ILE A C 1
ATOM 585 O O . ILE A 1 118 ? -21.889 6.084 -40.427 1.00 28.59 110 ILE A O 1
ATOM 590 N N . PHE A 1 119 ? -20.139 4.746 -40.886 1.00 28.12 111 PHE A N 1
ATOM 591 C CA . PHE A 1 119 ? -20.618 3.731 -39.964 1.00 28.20 111 PHE A CA 1
ATOM 592 C C . PHE A 1 119 ? -19.523 2.711 -39.696 1.00 25.95 111 PHE A C 1
ATOM 593 O O . PHE A 1 119 ? -18.574 2.573 -40.469 1.00 28.40 111 PHE A O 1
ATOM 601 N N A VAL A 1 120 ? -19.671 2.003 -38.583 0.68 26.28 112 VAL A N 1
ATOM 602 N N B VAL A 1 120 ? -19.690 1.992 -38.591 0.32 26.29 112 VAL A N 1
ATOM 603 C CA A VAL A 1 120 ? -18.901 0.798 -38.309 0.68 25.06 112 VAL A CA 1
ATOM 604 C CA B VAL A 1 120 ? -18.905 0.808 -38.273 0.32 25.13 112 VAL A CA 1
ATOM 605 C C A VAL A 1 120 ? -19.842 -0.223 -37.691 0.68 25.15 112 VAL A C 1
ATOM 606 C C B VAL A 1 120 ? -19.854 -0.227 -37.686 0.32 25.22 112 VAL A C 1
ATOM 607 O O A VAL A 1 120 ? -20.750 0.133 -36.930 0.68 24.85 112 VAL A O 1
ATOM 608 O O B VAL A 1 120 ? -20.773 0.116 -36.934 0.32 24.92 112 VAL A O 1
ATOM 615 N N . LYS A 1 121 ? -19.645 -1.491 -38.045 1.00 25.48 113 LYS A N 1
ATOM 616 C CA . LYS A 1 121 ? -20.361 -2.599 -37.419 1.00 25.32 113 LYS A CA 1
ATOM 617 C C . LYS A 1 121 ? -19.358 -3.700 -37.118 1.00 26.67 113 LYS A C 1
ATOM 618 O O . LYS A 1 121 ? -18.492 -3.994 -37.948 1.00 26.47 113 LYS A O 1
ATOM 624 N N . TRP A 1 122 ? -19.490 -4.313 -35.944 1.00 24.54 114 TRP A N 1
ATOM 625 C CA . TRP A 1 122 ? -18.634 -5.419 -35.516 1.00 23.29 114 TRP A CA 1
ATOM 626 C C . TRP A 1 122 ? -19.483 -6.604 -35.063 1.00 27.86 114 TRP A C 1
ATOM 627 O O . TRP A 1 122 ? -20.414 -6.437 -34.276 1.00 27.18 114 TRP A O 1
ATOM 638 N N . PHE A 1 123 ? -19.139 -7.797 -35.550 1.00 25.64 115 PHE A N 1
ATOM 639 C CA . PHE A 1 123 ? -19.756 -9.059 -35.122 1.00 24.02 115 PHE A CA 1
ATOM 640 C C . PHE A 1 123 ? -21.247 -9.104 -35.459 1.00 26.27 115 PHE A C 1
ATOM 641 O O . PHE A 1 123 ? -22.029 -9.798 -34.803 1.00 27.16 115 PHE A O 1
ATOM 649 N N . GLU A 1 124 ? -21.640 -8.413 -36.527 1.00 26.90 116 GLU A N 1
ATOM 650 C CA . GLU A 1 124 ? -23.037 -8.440 -36.964 1.00 26.81 116 GLU A CA 1
ATOM 651 C C . GLU A 1 124 ? -23.487 -9.883 -37.170 1.00 27.02 116 GLU A C 1
ATOM 652 O O . GLU A 1 124 ? -22.775 -10.694 -37.764 1.00 29.54 116 GLU A O 1
ATOM 658 N N . GLY A 1 125 ? -24.684 -10.201 -36.678 1.00 30.96 117 GLY A N 1
ATOM 659 C CA . GLY A 1 125 ? -25.191 -11.553 -36.689 1.00 30.47 117 GLY A CA 1
ATOM 660 C C . GLY A 1 125 ? -24.987 -12.286 -35.384 1.00 31.36 117 GLY A C 1
ATOM 661 O O . GLY A 1 125 ? -25.702 -13.254 -35.117 1.00 34.78 117 GLY A O 1
ATOM 662 N N . ALA A 1 126 ? -24.027 -11.856 -34.573 1.00 27.78 118 ALA A N 1
ATOM 663 C CA . ALA A 1 126 ? -23.789 -12.488 -33.294 1.00 28.00 118 ALA A CA 1
ATOM 664 C C . ALA A 1 126 ? -24.797 -12.016 -32.254 1.00 30.29 118 ALA A C 1
ATOM 665 O O . ALA A 1 126 ? -25.353 -10.915 -32.341 1.00 29.20 118 ALA A O 1
ATOM 667 N N . VAL A 1 127 ? -25.025 -12.875 -31.268 1.00 25.89 119 VAL A N 1
ATOM 668 C CA . VAL A 1 127 ? -25.947 -12.632 -30.166 1.00 26.03 119 VAL A CA 1
ATOM 669 C C . VAL A 1 127 ? -25.237 -12.921 -28.845 1.00 25.42 119 VAL A C 1
ATOM 670 O O . VAL A 1 127 ? -24.631 -13.981 -28.677 1.00 26.78 119 VAL A O 1
ATOM 674 N N . THR A 1 128 ? -25.336 -12.000 -27.897 1.00 23.27 120 THR A N 1
ATOM 675 C CA . THR A 1 128 ? -24.644 -12.178 -26.621 1.00 23.72 120 THR A CA 1
ATOM 676 C C . THR A 1 128 ? -25.335 -11.336 -25.554 1.00 24.35 120 THR A C 1
ATOM 677 O O . THR A 1 128 ? -26.384 -10.738 -25.795 1.00 23.90 120 THR A O 1
ATOM 681 N N . ASN A 1 129 ? -24.729 -11.265 -24.372 1.00 22.58 121 ASN A N 1
ATOM 682 C CA . ASN A 1 129 ? -25.225 -10.405 -23.304 1.00 22.28 121 ASN A CA 1
ATOM 683 C C . ASN A 1 129 ? -24.045 -10.048 -22.414 1.00 23.59 121 ASN A C 1
ATOM 684 O O . ASN A 1 129 ? -23.245 -10.913 -22.060 1.00 23.10 121 ASN A O 1
ATOM 689 N N . VAL A 1 130 ? -23.933 -8.768 -22.070 1.00 21.11 122 VAL A N 1
ATOM 690 C CA . VAL A 1 130 ? -22.792 -8.299 -21.297 1.00 20.70 122 VAL A CA 1
ATOM 691 C C . VAL A 1 130 ? -22.873 -8.788 -19.858 1.00 22.42 122 VAL A C 1
ATOM 692 O O . VAL A 1 130 ? -21.860 -9.156 -19.263 1.00 22.88 122 VAL A O 1
ATOM 696 N N . CYS A 1 131 ? -24.071 -8.782 -19.266 1.00 22.53 123 CYS A N 1
ATOM 697 C CA . CYS A 1 131 ? -24.202 -9.337 -17.919 1.00 21.19 123 CYS A CA 1
ATOM 698 C C . CYS A 1 131 ? -23.813 -10.809 -17.880 1.00 22.14 123 CYS A C 1
ATOM 699 O O . CYS A 1 131 ? -23.118 -11.257 -16.961 1.00 22.37 123 CYS A O 1
ATOM 702 N N . TYR A 1 132 ? -24.264 -11.588 -18.855 1.00 21.45 124 TYR A N 1
ATOM 703 C CA . TYR A 1 132 ? -23.896 -12.994 -18.873 1.00 22.65 124 TYR A CA 1
ATOM 704 C C . TYR A 1 132 ? -22.386 -13.175 -18.911 1.00 22.52 124 TYR A C 1
ATOM 705 O O . TYR A 1 132 ? -21.845 -14.044 -18.222 1.00 23.28 124 TYR A O 1
ATOM 714 N N . ASN A 1 133 ? -21.693 -12.379 -19.726 1.00 21.80 125 ASN A N 1
ATOM 715 C CA . ASN A 1 133 ? -20.239 -12.489 -19.796 1.00 21.79 125 ASN A CA 1
ATOM 716 C C . ASN A 1 133 ? -19.540 -11.975 -18.548 1.00 19.96 125 ASN A C 1
ATOM 717 O O . ASN A 1 133 ? -18.418 -12.412 -18.244 1.00 20.48 125 ASN A O 1
ATOM 722 N N . ALA A 1 134 ? -20.155 -11.023 -17.844 1.00 20.36 126 ALA A N 1
ATOM 723 C CA . ALA A 1 134 ? -19.560 -10.423 -16.660 1.00 21.74 126 ALA A CA 1
ATOM 724 C C . ALA A 1 134 ? -19.785 -11.254 -15.407 1.00 22.87 126 ALA A C 1
ATOM 725 O O . ALA A 1 134 ? -19.086 -11.050 -14.409 1.00 23.34 126 ALA A O 1
ATOM 727 N N . LEU A 1 135 ? -20.733 -12.183 -15.440 1.00 21.24 127 LEU A N 1
ATOM 728 C CA . LEU A 1 135 ? -21.267 -12.738 -14.199 1.00 22.29 127 LEU A CA 1
ATOM 729 C C . LEU A 1 135 ? -21.660 -14.202 -14.361 1.00 23.46 127 LEU A C 1
ATOM 730 O O . LEU A 1 135 ? -20.946 -15.089 -13.867 1.00 24.35 127 LEU A O 1
ATOM 735 N N . ASP A 1 136 ? -22.794 -14.478 -15.024 1.00 21.58 128 ASP A N 1
ATOM 736 C CA . ASP A 1 136 ? -23.324 -15.846 -15.074 1.00 22.95 128 ASP A CA 1
ATOM 737 C C . ASP A 1 136 ? -22.281 -16.866 -15.518 1.00 26.28 128 ASP A C 1
ATOM 738 O O . ASP A 1 136 ? -22.204 -17.970 -14.962 1.00 25.66 128 ASP A O 1
ATOM 743 N N . ARG A 1 137 ? -21.508 -16.550 -16.562 1.00 22.97 129 ARG A N 1
ATOM 744 C CA . ARG A 1 137 ? -20.617 -17.558 -17.128 1.00 24.15 129 ARG A CA 1
ATOM 745 C C . ARG A 1 137 ? -19.511 -17.945 -16.167 1.00 24.85 129 ARG A C 1
ATOM 746 O O . ARG A 1 137 ? -18.868 -18.982 -16.369 1.00 26.90 129 ARG A O 1
ATOM 754 N N . HIS A 1 138 ? -19.258 -17.139 -15.142 1.00 23.48 130 HIS A N 1
ATOM 755 C CA . HIS A 1 138 ? -18.225 -17.453 -14.169 1.00 24.90 130 HIS A CA 1
ATOM 756 C C . HIS A 1 138 ? -18.744 -18.332 -13.052 1.00 25.99 130 HIS A C 1
ATOM 757 O O . HIS A 1 138 ? -17.986 -18.664 -12.137 1.00 26.11 130 HIS A O 1
ATOM 764 N N . LEU A 1 139 ? -20.024 -18.699 -13.102 1.00 25.86 131 LEU A N 1
ATOM 765 C CA . LEU A 1 139 ? -20.684 -19.387 -12.014 1.00 27.80 131 LEU A CA 1
ATOM 766 C C . LEU A 1 139 ? -21.166 -20.760 -12.460 1.00 27.68 131 LEU A C 1
ATOM 767 O O . LEU A 1 139 ? -21.529 -20.956 -13.625 1.00 28.34 131 LEU A O 1
ATOM 772 N N . PRO A 1 140 ? -21.210 -21.722 -11.543 1.00 25.73 132 PRO A N 1
ATOM 773 C CA . PRO A 1 140 ? -20.875 -21.568 -10.122 1.00 26.15 132 PRO A CA 1
ATOM 774 C C . PRO A 1 140 ? -19.405 -21.753 -9.794 1.00 26.14 132 PRO A C 1
ATOM 775 O O . PRO A 1 140 ? -19.059 -21.690 -8.620 1.00 29.41 132 PRO A O 1
ATOM 779 N N . ALA A 1 141 ? -18.524 -21.967 -10.780 1.00 27.39 133 ALA A N 1
ATOM 780 C CA . ALA A 1 141 ? -17.133 -22.287 -10.466 1.00 24.90 133 ALA A CA 1
ATOM 781 C C . ALA A 1 141 ? -16.505 -21.238 -9.560 1.00 25.70 133 ALA A C 1
ATOM 782 O O . ALA A 1 141 ? -15.771 -21.578 -8.623 1.00 29.75 133 ALA A O 1
ATOM 784 N N . HIS A 1 142 ? -16.792 -19.964 -9.811 1.00 23.04 134 HIS A N 1
ATOM 785 C CA . HIS A 1 142 ? -16.139 -18.887 -9.096 1.00 22.84 134 HIS A CA 1
ATOM 786 C C . HIS A 1 142 ? -17.073 -18.219 -8.093 1.00 24.10 134 HIS A C 1
ATOM 787 O O . HIS A 1 142 ? -16.926 -17.030 -7.796 1.00 25.58 134 HIS A O 1
ATOM 794 N N . LYS A 1 143 ? -18.045 -18.970 -7.555 1.00 26.18 135 LYS A N 1
ATOM 795 C CA . LYS A 1 143 ? -19.065 -18.342 -6.723 1.00 24.16 135 LYS A CA 1
ATOM 796 C C . LYS A 1 143 ? -18.479 -17.729 -5.461 1.00 24.50 135 LYS A C 1
ATOM 797 O O . LYS A 1 143 ? -18.991 -16.712 -4.973 1.00 24.06 135 LYS A O 1
ATOM 803 N N . ASP A 1 144 ? -17.411 -18.313 -4.917 1.00 23.08 136 ASP A N 1
ATOM 804 C CA . ASP A 1 144 ? -16.806 -17.795 -3.704 1.00 24.93 136 ASP A CA 1
ATOM 805 C C . ASP A 1 144 ? -15.601 -16.897 -3.963 1.00 23.08 136 ASP A C 1
ATOM 806 O O . ASP A 1 144 ? -14.990 -16.424 -3.002 1.00 25.03 136 ASP A O 1
ATOM 811 N N . ARG A 1 145 ? -15.259 -16.643 -5.226 1.00 23.86 137 ARG A N 1
ATOM 812 C CA . ARG A 1 145 ? -14.186 -15.711 -5.562 1.00 21.09 137 ARG A CA 1
ATOM 813 C C . ARG A 1 145 ? -14.666 -14.300 -5.306 1.00 20.24 137 ARG A C 1
ATOM 814 O O . ARG A 1 145 ? -15.782 -13.951 -5.677 1.00 20.95 137 ARG A O 1
ATOM 822 N N . VAL A 1 146 ? -13.808 -13.462 -4.720 1.00 21.27 138 VAL A N 1
ATOM 823 C CA . VAL A 1 146 ? -14.197 -12.074 -4.489 1.00 20.42 138 VAL A CA 1
ATOM 824 C C . VAL A 1 146 ? -14.242 -11.321 -5.810 1.00 19.74 138 VAL A C 1
ATOM 825 O O . VAL A 1 146 ? -13.290 -11.340 -6.597 1.00 22.50 138 VAL A O 1
ATOM 829 N N . CYS A 1 147 ? -15.363 -10.644 -6.056 1.00 19.80 139 CYS A N 1
ATOM 830 C CA . CYS A 1 147 ? -15.487 -9.712 -7.164 1.00 19.84 139 CYS A CA 1
ATOM 831 C C . CYS A 1 147 ? -15.047 -8.314 -6.746 1.00 19.44 139 CYS A C 1
ATOM 832 O O . CYS A 1 147 ? -14.180 -7.711 -7.391 1.00 20.36 139 CYS A O 1
ATOM 835 N N . PHE A 1 148 ? -15.597 -7.807 -5.641 1.00 18.78 140 PHE A N 1
ATOM 836 C CA . PHE A 1 148 ? -15.197 -6.511 -5.087 1.00 19.49 140 PHE A CA 1
ATOM 837 C C . PHE A 1 148 ? -14.864 -6.617 -3.612 1.00 19.89 140 PHE A C 1
ATOM 838 O O . PHE A 1 148 ? -15.706 -7.021 -2.808 1.00 20.73 140 PHE A O 1
ATOM 846 N N . TYR A 1 149 ? -13.660 -6.202 -3.259 1.00 18.61 141 TYR A N 1
ATOM 847 C CA . TYR A 1 149 ? -13.320 -5.780 -1.901 1.00 19.15 141 TYR A CA 1
ATOM 848 C C . TYR A 1 149 ? -13.806 -4.345 -1.781 1.00 19.69 141 TYR A C 1
ATOM 849 O O . TYR A 1 149 ? -13.120 -3.422 -2.228 1.00 21.50 141 TYR A O 1
ATOM 858 N N . PHE A 1 150 ? -14.984 -4.168 -1.191 1.00 20.52 142 PHE A N 1
ATOM 859 C CA . PHE A 1 150 ? -15.604 -2.860 -1.063 1.00 22.91 142 PHE A CA 1
ATOM 860 C C . PHE A 1 150 ? -15.220 -2.205 0.258 1.00 23.59 142 PHE A C 1
ATOM 861 O O . PHE A 1 150 ? -15.277 -2.837 1.323 1.00 22.24 142 PHE A O 1
ATOM 869 N N . GLU A 1 151 ? -14.863 -0.923 0.185 1.00 20.86 143 GLU A N 1
ATOM 870 C CA . GLU A 1 151 ? -14.713 -0.101 1.375 1.00 20.03 143 GLU A CA 1
ATOM 871 C C . GLU A 1 151 ? -15.431 1.211 1.165 1.00 20.78 143 GLU A C 1
ATOM 872 O O . GLU A 1 151 ? -15.351 1.822 0.092 1.00 20.18 143 GLU A O 1
ATOM 878 N N . GLY A 1 152 ? -16.122 1.631 2.186 1.00 22.75 144 GLY A N 1
ATOM 879 C CA . GLY A 1 152 ? -16.764 2.919 2.163 1.00 23.56 144 GLY A CA 1
ATOM 880 C C . GLY A 1 152 ? -15.794 4.055 2.427 1.00 21.30 144 GLY A C 1
ATOM 881 O O . GLY A 1 152 ? -14.617 3.875 2.771 1.00 21.85 144 GLY A O 1
ATOM 882 N N . ASN A 1 153 ? -16.313 5.270 2.239 1.00 22.66 145 ASN A N 1
ATOM 883 C CA . ASN A 1 153 ? -15.602 6.458 2.702 1.00 23.48 145 ASN A CA 1
ATOM 884 C C . ASN A 1 153 ? -15.212 6.300 4.163 1.00 21.73 145 ASN A C 1
ATOM 885 O O . ASN A 1 153 ? -14.085 6.595 4.557 1.00 23.29 145 ASN A O 1
ATOM 890 N N . ASP A 1 154 ? -16.145 5.837 4.979 1.00 24.25 146 ASP A N 1
ATOM 891 C CA . ASP A 1 154 ? -15.887 5.505 6.370 1.00 24.40 146 ASP A CA 1
ATOM 892 C C . ASP A 1 154 ? -15.122 4.184 6.444 1.00 25.50 146 ASP A C 1
ATOM 893 O O . ASP A 1 154 ? -15.634 3.170 5.976 1.00 26.03 146 ASP A O 1
ATOM 898 N N . PRO A 1 155 ? -13.897 4.150 6.982 1.00 26.12 147 PRO A N 1
ATOM 899 C CA . PRO A 1 155 ? -13.116 2.902 6.951 1.00 25.71 147 PRO A CA 1
ATOM 900 C C . PRO A 1 155 ? -13.701 1.783 7.809 1.00 26.15 147 PRO A C 1
ATOM 901 O O . PRO A 1 155 ? -13.203 0.655 7.738 1.00 29.31 147 PRO A O 1
ATOM 905 N N . SER A 1 156 ? -14.729 2.049 8.604 1.00 26.58 148 SER A N 1
ATOM 906 C CA . SER A 1 156 ? -15.405 0.970 9.320 1.00 28.34 148 SER A CA 1
ATOM 907 C C . SER A 1 156 ? -16.408 0.225 8.445 1.00 30.82 148 SER A C 1
ATOM 908 O O . SER A 1 156 ? -16.944 -0.795 8.884 1.00 29.76 148 SER A O 1
ATOM 911 N N . VAL A 1 157 ? -16.657 0.695 7.226 1.00 26.37 149 VAL A N 1
ATOM 912 C CA . VAL A 1 157 ? -17.646 0.111 6.326 1.00 23.62 149 VAL A CA 1
ATOM 913 C C . VAL A 1 157 ? -16.890 -0.713 5.288 1.00 26.51 149 VAL A C 1
ATOM 914 O O . VAL A 1 157 ? -16.199 -0.156 4.429 1.00 24.94 149 VAL A O 1
ATOM 918 N N . THR A 1 158 ? -16.990 -2.042 5.361 1.00 26.29 150 THR A N 1
ATOM 919 C CA . THR A 1 158 ? -16.304 -2.907 4.418 1.00 25.77 150 THR A CA 1
ATOM 920 C C . THR A 1 158 ? -17.177 -4.118 4.117 1.00 24.47 150 THR A C 1
ATOM 921 O O . THR A 1 158 ? -17.969 -4.557 4.950 1.00 27.15 150 THR A O 1
ATOM 925 N N . GLU A 1 159 ? -16.995 -4.669 2.924 1.00 24.44 151 GLU A N 1
ATOM 926 C CA . GLU A 1 159 ? -17.697 -5.881 2.535 1.00 22.71 151 GLU A CA 1
ATOM 927 C C . GLU A 1 159 ? -16.905 -6.545 1.433 1.00 25.45 151 GLU A C 1
ATOM 928 O O . GLU A 1 159 ? -16.524 -5.875 0.482 1.00 24.15 151 GLU A O 1
ATOM 934 N N . ALA A 1 160 ? -16.667 -7.856 1.544 1.00 23.72 152 ALA A N 1
ATOM 935 C CA . ALA A 1 160 ? -16.084 -8.618 0.446 1.00 21.93 152 ALA A CA 1
ATOM 936 C C . ALA A 1 160 ? -1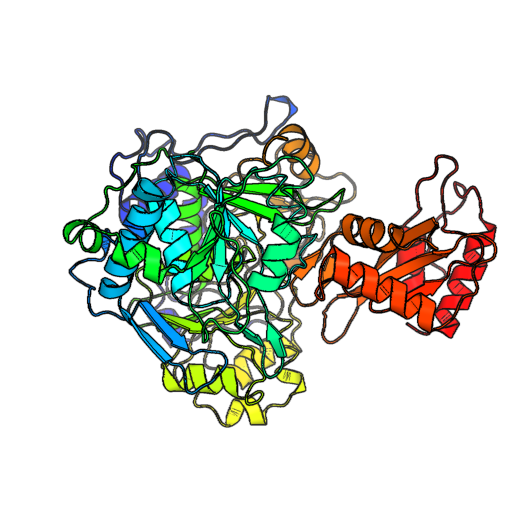7.237 -9.233 -0.335 1.00 23.51 152 ALA A C 1
ATOM 937 O O . ALA A 1 160 ? -17.945 -10.111 0.177 1.00 27.96 152 ALA A O 1
ATOM 939 N N . VAL A 1 161 ? -17.451 -8.759 -1.553 1.00 20.17 153 VAL A N 1
ATOM 940 C CA . VAL A 1 161 ? -18.595 -9.179 -2.357 1.00 20.83 153 VAL A CA 1
ATOM 941 C C . VAL A 1 161 ? -18.093 -10.215 -3.363 1.00 21.89 153 VAL A C 1
ATOM 942 O O . VAL A 1 161 ? -17.312 -9.894 -4.259 1.00 22.07 153 VAL A O 1
ATOM 946 N N . THR A 1 162 ? -18.573 -11.449 -3.249 1.00 20.63 154 THR A N 1
ATOM 947 C CA . THR A 1 162 ? -18.188 -12.518 -4.157 1.00 22.09 154 THR A CA 1
ATOM 948 C C . THR A 1 162 ? -18.941 -12.433 -5.490 1.00 20.38 154 THR A C 1
ATOM 949 O O . THR A 1 162 ? -19.972 -11.770 -5.616 1.00 21.06 154 THR A O 1
ATOM 953 N N . TYR A 1 163 ? -18.473 -13.214 -6.471 1.00 19.91 155 TYR A N 1
ATOM 954 C CA . TYR A 1 163 ? -19.233 -13.348 -7.713 1.00 20.49 155 TYR A CA 1
ATOM 955 C C . TYR A 1 163 ? -20.605 -13.966 -7.467 1.00 21.48 155 TYR A C 1
ATOM 956 O O . TYR A 1 163 ? -21.594 -13.570 -8.097 1.00 22.05 155 TYR A O 1
ATOM 965 N N . GLY A 1 164 ? -20.693 -14.930 -6.560 1.00 21.95 156 GLY A N 1
ATOM 966 C CA . GLY A 1 164 ? -21.993 -15.501 -6.238 1.00 25.38 156 GLY A CA 1
ATOM 967 C C . GLY A 1 164 ? -22.950 -14.480 -5.662 1.00 23.93 156 GLY A C 1
ATOM 968 O O . GLY A 1 164 ? -24.136 -14.463 -6.008 1.00 23.82 156 GLY A O 1
ATOM 969 N N . SER A 1 165 ? -22.448 -13.604 -4.787 1.00 22.64 157 SER A N 1
ATOM 970 C CA . SER A 1 165 ? -23.309 -12.583 -4.208 1.00 22.62 157 SER A CA 1
ATOM 971 C C . SER A 1 165 ? -23.720 -11.556 -5.249 1.00 22.39 157 SER A C 1
ATOM 972 O O . SER A 1 165 ? -24.875 -11.108 -5.255 1.00 22.05 157 SER A O 1
ATOM 975 N N . MET A 1 166 ? -22.800 -11.197 -6.153 1.00 21.00 158 MET A N 1
ATOM 976 C CA . MET A 1 166 ? -23.162 -10.304 -7.256 1.00 22.31 158 MET A CA 1
ATOM 977 C C . MET A 1 166 ? -24.277 -10.903 -8.096 1.00 22.48 158 MET A C 1
ATOM 978 O O . MET A 1 166 ? -25.193 -10.193 -8.528 1.00 22.23 158 MET A O 1
ATOM 983 N N . TYR A 1 167 ? -24.221 -12.211 -8.345 1.00 22.17 159 TYR A N 1
ATOM 984 C CA . TYR A 1 167 ? -25.292 -12.836 -9.113 1.00 22.01 159 TYR A CA 1
ATOM 985 C C . TYR A 1 167 ? -26.644 -12.651 -8.424 1.00 23.95 159 TYR A C 1
ATOM 986 O O . TYR A 1 167 ? -27.620 -12.205 -9.048 1.00 23.01 159 TYR A O 1
ATOM 995 N N . THR A 1 168 ? -26.731 -12.979 -7.130 1.00 22.41 160 THR A N 1
ATOM 996 C CA . THR A 1 168 ? -27.980 -12.795 -6.403 1.00 22.86 160 THR A CA 1
ATOM 997 C C . THR A 1 168 ? -28.440 -11.341 -6.467 1.00 24.88 160 THR A C 1
ATOM 998 O O . THR A 1 168 ? -29.620 -11.060 -6.726 1.00 23.17 160 THR A O 1
ATOM 1002 N N . ARG A 1 169 ? -27.523 -10.402 -6.220 1.00 23.64 161 ARG A N 1
ATOM 1003 C CA . ARG A 1 169 ? -27.907 -8.994 -6.201 1.00 22.15 161 ARG A CA 1
ATOM 1004 C C . ARG A 1 169 ? -28.445 -8.552 -7.553 1.00 24.13 161 ARG A C 1
ATOM 1005 O O . ARG A 1 169 ? -29.412 -7.779 -7.630 1.00 22.25 161 ARG A O 1
ATOM 1013 N N . VAL A 1 170 ? -27.825 -9.028 -8.627 1.00 21.76 162 VAL A N 1
ATOM 1014 C CA . VAL A 1 170 ? -28.207 -8.617 -9.971 1.00 21.10 162 VAL A CA 1
ATOM 1015 C C . VAL A 1 170 ? -29.544 -9.218 -10.389 1.00 21.30 162 VAL A C 1
ATOM 1016 O O . VAL A 1 170 ? -30.363 -8.526 -11.005 1.00 22.77 162 VAL A O 1
ATOM 1020 N N . VAL A 1 171 ? -29.780 -10.514 -10.123 1.00 21.88 163 VAL A N 1
ATOM 1021 C CA . VAL A 1 171 ? -31.080 -11.078 -10.507 1.00 21.32 163 VAL A CA 1
ATOM 1022 C C . VAL A 1 171 ? -32.204 -10.448 -9.689 1.00 23.59 163 VAL A C 1
ATOM 1023 O O . VAL A 1 171 ? -33.296 -10.207 -10.205 1.00 25.31 163 VAL A O 1
ATOM 1027 N N . GLU A 1 172 ? -31.941 -10.141 -8.419 1.00 23.09 164 GLU A N 1
ATOM 1028 C CA . GLU A 1 172 ? -32.924 -9.425 -7.614 1.00 23.45 164 GLU A CA 1
ATOM 1029 C C . GLU A 1 172 ? -33.283 -8.099 -8.269 1.00 24.77 164 GLU A C 1
ATOM 1030 O O . GLU A 1 172 ? -34.456 -7.803 -8.496 1.00 23.41 164 GLU A O 1
ATOM 1036 N N . LEU A 1 173 ? -32.273 -7.269 -8.557 1.00 23.35 165 LEU A N 1
ATOM 1037 C CA . LEU A 1 173 ? -32.558 -5.943 -9.107 1.00 23.73 165 LEU A CA 1
ATOM 1038 C C . LEU A 1 173 ? -33.164 -6.041 -10.507 1.00 26.07 165 LEU A C 1
ATOM 1039 O O . LEU A 1 173 ? -34.084 -5.281 -10.841 1.00 23.45 165 LEU A O 1
ATOM 1044 N N . ALA A 1 174 ? -32.667 -6.956 -11.346 1.00 24.23 166 ALA A N 1
ATOM 1045 C CA . ALA A 1 174 ? -33.242 -7.092 -12.682 1.00 25.17 166 ALA A CA 1
ATOM 1046 C C . ALA A 1 174 ? -34.731 -7.418 -12.615 1.00 27.06 166 ALA A C 1
ATOM 1047 O O . ALA A 1 174 ? -35.522 -6.911 -13.418 1.00 24.99 166 ALA A O 1
ATOM 1049 N N . ASN A 1 175 ? -35.124 -8.290 -11.677 1.00 22.91 167 ASN A N 1
ATOM 1050 C CA . ASN A 1 175 ? -36.529 -8.617 -11.488 1.00 24.74 167 ASN A CA 1
ATOM 1051 C C . ASN A 1 175 ? -37.314 -7.423 -10.974 1.00 27.16 167 ASN A C 1
ATOM 1052 O O . ASN A 1 175 ? -38.462 -7.216 -11.380 1.00 26.29 167 ASN A O 1
ATOM 1057 N N . VAL A 1 176 ? -36.734 -6.622 -10.079 1.00 24.55 168 VAL A N 1
ATOM 1058 C CA . VAL A 1 176 ? -37.406 -5.386 -9.682 1.00 24.31 168 VAL A CA 1
ATOM 1059 C C . VAL A 1 176 ? -37.641 -4.509 -10.909 1.00 26.20 168 VAL A C 1
ATOM 1060 O O . VAL A 1 176 ? -38.732 -3.961 -11.111 1.00 27.07 168 VAL A O 1
ATOM 1064 N N . LEU A 1 177 ? -36.609 -4.352 -11.741 1.00 24.63 169 LEU A N 1
ATOM 1065 C CA . LEU A 1 177 ? -36.743 -3.502 -12.917 1.00 22.79 169 LEU A CA 1
ATOM 1066 C C . LEU A 1 177 ? -37.799 -4.023 -13.868 1.00 27.93 169 LEU A C 1
ATOM 1067 O O . LEU A 1 177 ? -38.623 -3.254 -14.371 1.00 27.78 169 LEU A O 1
ATOM 1072 N N . LYS A 1 178 ? -37.763 -5.323 -14.165 1.00 26.29 170 LYS A N 1
ATOM 1073 C CA . LYS A 1 178 ? -38.678 -5.876 -15.155 1.00 29.64 170 LYS A CA 1
ATOM 1074 C C . LYS A 1 178 ? -40.104 -5.894 -14.632 1.00 33.79 170 LYS A C 1
ATOM 1075 O O . LYS A 1 178 ? -41.040 -5.523 -15.347 1.00 33.07 170 LYS A O 1
ATOM 1081 N N . TYR A 1 179 ? -40.297 -6.349 -13.392 1.00 30.63 171 TYR A N 1
ATOM 1082 C CA . TYR A 1 179 ? -41.635 -6.740 -12.957 1.00 29.66 171 TYR A CA 1
ATOM 1083 C C . TYR A 1 179 ? -42.285 -5.754 -12.006 1.00 36.64 171 TYR A C 1
ATOM 1084 O O . TYR A 1 179 ? -43.502 -5.839 -11.803 1.00 42.08 171 TYR A O 1
ATOM 1093 N N . GLN A 1 180 ? -41.542 -4.803 -11.458 1.00 29.52 172 GLN A N 1
ATOM 1094 C CA . GLN A 1 180 ? -42.122 -3.712 -10.690 1.00 27.26 172 GLN A CA 1
ATOM 1095 C C . GLN A 1 180 ? -42.071 -2.371 -11.414 1.00 31.09 172 GLN A C 1
ATOM 1096 O O . GLN A 1 180 ? -43.007 -1.584 -11.269 1.00 33.47 172 GLN A O 1
ATOM 1102 N N . TYR A 1 181 ? -41.067 -2.131 -12.276 1.00 30.14 173 TYR A N 1
ATOM 1103 C CA . TYR A 1 181 ? -40.980 -0.888 -13.039 1.00 27.75 173 TYR A CA 1
ATOM 1104 C C . TYR A 1 181 ? -41.279 -1.059 -14.523 1.00 29.65 173 TYR A C 1
ATOM 1105 O O . TYR A 1 181 ? -41.339 -0.054 -15.241 1.00 33.36 173 TYR A O 1
ATOM 1114 N N . GLY A 1 182 ? -41.466 -2.289 -14.996 1.00 25.20 174 GLY A N 1
ATOM 1115 C CA . GLY A 1 182 ? -41.765 -2.514 -16.402 1.00 26.49 174 GLY A CA 1
ATOM 1116 C C . GLY A 1 182 ? -40.699 -2.008 -17.349 1.00 28.26 174 GLY A C 1
ATOM 1117 O O . GLY A 1 182 ? -41.015 -1.494 -18.433 1.00 31.41 174 GLY A O 1
ATOM 1118 N N . ILE A 1 183 ? -39.438 -2.155 -16.974 1.00 25.58 175 ILE A N 1
ATOM 1119 C CA . ILE A 1 183 ? -38.342 -1.728 -17.831 1.00 26.88 175 ILE A CA 1
ATOM 1120 C C . ILE A 1 183 ? -38.156 -2.771 -18.920 1.00 27.65 175 ILE A C 1
ATOM 1121 O O . ILE A 1 183 ? -37.989 -3.960 -18.628 1.00 30.08 175 ILE A O 1
ATOM 1126 N N . ALA A 1 184 ? -38.198 -2.328 -20.169 1.00 29.09 176 ALA A N 1
ATOM 1127 C CA . ALA A 1 184 ? -38.114 -3.206 -21.324 1.00 29.90 176 ALA A CA 1
ATOM 1128 C C . ALA A 1 184 ? -36.823 -2.955 -22.088 1.00 27.89 176 ALA A C 1
ATOM 1129 O O . ALA A 1 184 ? -36.108 -1.972 -21.867 1.00 28.70 176 ALA A O 1
ATOM 1131 N N . LYS A 1 185 ? -36.523 -3.882 -22.993 1.00 26.26 177 LYS A N 1
ATOM 1132 C CA . LYS A 1 185 ? -35.344 -3.738 -23.836 1.00 28.48 177 LYS A CA 1
ATOM 1133 C C . LYS A 1 185 ? -35.386 -2.390 -24.538 1.00 24.87 177 LYS A C 1
ATOM 1134 O O . LYS A 1 185 ? -36.411 -2.016 -25.124 1.00 27.43 177 LYS A O 1
ATOM 1140 N N . GLY A 1 186 ? -34.273 -1.661 -24.460 1.00 26.17 178 GLY A N 1
ATOM 1141 C CA . GLY A 1 186 ? -34.134 -0.372 -25.094 1.00 27.73 178 GLY A CA 1
ATOM 1142 C C . GLY A 1 186 ? -34.562 0.814 -24.254 1.00 31.33 178 GLY A C 1
ATOM 1143 O O . GLY A 1 186 ? -34.217 1.955 -24.596 1.00 27.38 178 GLY A O 1
ATOM 1144 N N . ASP A 1 187 ? -35.320 0.591 -23.182 1.00 26.67 179 ASP A N 1
ATOM 1145 C CA . ASP A 1 187 ? -35.676 1.692 -22.294 1.00 26.35 179 ASP A CA 1
ATOM 1146 C C . ASP A 1 187 ? -34.424 2.281 -21.659 1.00 23.38 179 ASP A C 1
ATOM 1147 O O . ASP A 1 187 ? -33.467 1.575 -21.354 1.00 24.31 179 ASP A O 1
ATOM 1152 N N . ARG A 1 188 ? -34.446 3.575 -21.399 1.00 27.64 180 ARG A N 1
ATOM 1153 C CA . ARG A 1 188 ? -33.311 4.207 -20.743 1.00 24.25 180 ARG A CA 1
ATOM 1154 C C . ARG A 1 188 ? -33.528 4.321 -19.238 1.00 22.29 180 ARG A C 1
ATOM 1155 O O . ARG A 1 188 ? -34.589 4.761 -18.784 1.00 23.86 180 ARG A O 1
ATOM 1163 N N . VAL A 1 189 ? -32.468 4.005 -18.489 1.00 22.28 181 VAL A N 1
ATOM 1164 C CA . VAL A 1 189 ? -32.444 4.068 -17.033 1.00 24.27 181 VAL A CA 1
ATOM 1165 C C . VAL A 1 189 ? -31.270 4.938 -16.633 1.00 21.61 181 VAL A C 1
ATOM 1166 O O . VAL A 1 189 ? -30.137 4.664 -17.037 1.00 22.43 181 VAL A O 1
ATOM 1170 N N . GLY A 1 190 ? -31.531 5.994 -15.865 1.00 21.04 182 GLY A N 1
ATOM 1171 C CA . GLY A 1 190 ? -30.457 6.863 -15.386 1.00 21.20 182 GLY A CA 1
ATOM 1172 C C . GLY A 1 190 ? -29.905 6.355 -14.064 1.00 21.01 182 GLY A C 1
ATOM 1173 O O . GLY A 1 190 ? -30.646 5.856 -13.223 1.00 21.12 182 GLY A O 1
ATOM 1174 N N . LEU A 1 191 ? -28.582 6.437 -13.912 1.00 21.83 183 LEU A N 1
ATOM 1175 C CA . LEU A 1 191 ? -27.909 6.096 -12.665 1.00 20.34 183 LEU A CA 1
ATOM 1176 C C . LEU A 1 191 ? -27.229 7.334 -12.086 1.00 21.76 183 LEU A C 1
ATOM 1177 O O . LEU A 1 191 ? -26.479 8.014 -12.785 1.00 21.38 183 LEU A O 1
ATOM 1182 N N . TYR A 1 192 ? -27.453 7.592 -10.797 1.00 18.78 184 TYR A N 1
ATOM 1183 C CA . TYR A 1 192 ? -26.885 8.736 -10.071 1.00 18.78 184 TYR A CA 1
ATOM 1184 C C . TYR A 1 192 ? -26.434 8.154 -8.736 1.00 20.42 184 TYR A C 1
ATOM 1185 O O . TYR A 1 192 ? -27.167 8.183 -7.736 1.00 19.47 184 TYR A O 1
ATOM 1194 N N . LEU A 1 193 ? -25.245 7.560 -8.743 1.00 20.74 185 LEU A N 1
ATOM 1195 C CA . LEU A 1 193 ? -24.837 6.671 -7.659 1.00 20.71 185 LEU A CA 1
ATOM 1196 C C . LEU A 1 193 ? -23.395 6.926 -7.242 1.00 20.58 185 LEU A C 1
ATOM 1197 O O . LEU A 1 193 ? -22.570 7.342 -8.060 1.00 21.55 185 LEU A O 1
ATOM 1202 N N . PRO A 1 194 ? -23.063 6.644 -5.988 1.00 18.92 186 PRO A N 1
ATOM 1203 C CA . PRO A 1 194 ? -21.670 6.612 -5.555 1.00 20.42 186 PRO A CA 1
ATOM 1204 C C . PRO A 1 194 ? -21.041 5.264 -5.895 1.00 21.53 186 PRO A C 1
ATOM 1205 O O . PRO A 1 194 ? -21.694 4.330 -6.386 1.00 21.36 186 PRO A O 1
ATOM 1209 N N . MET A 1 195 ? -19.741 5.160 -5.619 1.00 21.45 187 MET A N 1
ATOM 1210 C CA . MET A 1 195 ? -18.994 3.955 -5.959 1.00 18.05 187 MET A CA 1
ATOM 1211 C C . MET A 1 195 ? -19.190 2.920 -4.854 1.00 20.70 187 MET A C 1
ATOM 1212 O O . MET A 1 195 ? -18.352 2.723 -3.965 1.00 20.54 187 MET A O 1
ATOM 1217 N N . ILE A 1 196 ? -20.322 2.219 -4.947 1.00 20.75 188 ILE A N 1
ATOM 1218 C CA . ILE A 1 196 ? -20.715 1.188 -3.994 1.00 19.95 188 ILE A CA 1
ATOM 1219 C C . ILE A 1 196 ? -21.135 -0.035 -4.800 1.00 19.20 188 ILE A C 1
ATOM 1220 O O . ILE A 1 196 ? -21.363 0.077 -6.009 1.00 19.84 188 ILE A O 1
ATOM 1225 N N . PRO A 1 197 ? -21.260 -1.213 -4.175 1.00 21.31 189 PRO A N 1
ATOM 1226 C CA . PRO A 1 197 ? -21.578 -2.410 -4.963 1.00 19.62 189 PRO A CA 1
ATOM 1227 C C . PRO A 1 197 ? -22.844 -2.265 -5.780 1.00 19.07 189 PRO A C 1
ATOM 1228 O O . PRO A 1 197 ? -22.890 -2.716 -6.938 1.00 19.79 189 PRO A O 1
ATOM 1232 N N . PHE A 1 198 ? -23.837 -1.564 -5.235 1.00 19.85 190 PHE A N 1
ATOM 1233 C CA . PHE A 1 198 ? -25.104 -1.394 -5.939 1.00 20.36 190 PHE A CA 1
ATOM 1234 C C . PHE A 1 198 ? -24.933 -0.696 -7.279 1.00 21.62 190 PHE A C 1
ATOM 1235 O O . PHE A 1 198 ? -25.739 -0.920 -8.184 1.00 22.07 190 PHE A O 1
ATOM 1243 N N . ALA A 1 199 ? -23.904 0.144 -7.437 1.00 19.75 191 ALA A N 1
ATOM 1244 C CA . ALA A 1 199 ? -23.645 0.782 -8.729 1.00 20.54 191 ALA A CA 1
ATOM 1245 C C . ALA A 1 199 ? -23.300 -0.247 -9.804 1.00 20.17 191 ALA A C 1
ATOM 1246 O O . ALA A 1 199 ? -23.831 -0.188 -10.922 1.00 21.70 191 ALA A O 1
ATOM 1248 N N . ALA A 1 200 ? -22.399 -1.196 -9.498 1.00 19.97 192 ALA A N 1
ATOM 1249 C CA . ALA A 1 200 ? -22.111 -2.270 -10.443 1.00 18.10 192 ALA A CA 1
ATOM 1250 C C . ALA A 1 200 ? -23.319 -3.177 -10.650 1.00 19.59 192 ALA A C 1
ATOM 1251 O O . ALA A 1 200 ? -23.597 -3.609 -11.775 1.00 20.75 192 ALA A O 1
ATOM 1253 N N . VAL A 1 201 ? -24.050 -3.468 -9.582 1.00 18.08 193 VAL A N 1
ATOM 1254 C CA . VAL A 1 201 ? -25.262 -4.280 -9.700 1.00 20.42 193 VAL A CA 1
ATOM 1255 C C . VAL A 1 201 ? -26.250 -3.631 -10.674 1.00 20.21 193 VAL A C 1
ATOM 1256 O O . VAL A 1 201 ? -26.835 -4.296 -11.541 1.00 22.01 193 VAL A O 1
ATOM 1260 N N . ALA A 1 202 ? -26.460 -2.319 -10.534 1.00 21.00 194 ALA A N 1
ATOM 1261 C CA . ALA A 1 202 ? -27.404 -1.607 -11.393 1.00 20.42 194 ALA A CA 1
ATOM 1262 C C . ALA A 1 202 ? -26.969 -1.633 -12.853 1.00 18.91 194 ALA A C 1
ATOM 1263 O O . ALA A 1 202 ? -27.795 -1.879 -13.746 1.00 19.85 194 ALA A O 1
ATOM 1265 N N . MET A 1 203 ? -25.679 -1.424 -13.118 1.00 19.23 195 MET A N 1
ATOM 1266 C CA . MET A 1 203 ? -25.206 -1.482 -14.495 1.00 18.84 195 MET A CA 1
ATOM 1267 C C . MET A 1 203 ? -25.450 -2.869 -15.075 1.00 18.00 195 MET A C 1
ATOM 1268 O O . MET A 1 203 ? -25.940 -3.016 -16.203 1.00 21.19 195 MET A O 1
ATOM 1273 N N . LEU A 1 204 ? -25.123 -3.904 -14.313 1.00 19.77 196 LEU A N 1
ATOM 1274 C CA . LEU A 1 204 ? -25.262 -5.254 -14.848 1.00 20.90 196 LEU A CA 1
ATOM 1275 C C . LEU A 1 204 ? -26.725 -5.694 -14.951 1.00 19.52 196 LEU A C 1
ATOM 1276 O O . LEU A 1 204 ? -27.069 -6.451 -15.855 1.00 21.34 196 LEU A O 1
ATOM 1281 N N . ALA A 1 205 ? -27.587 -5.313 -14.001 1.00 20.42 197 ALA A N 1
ATOM 1282 C CA . ALA A 1 205 ? -29.003 -5.647 -14.107 1.00 20.24 197 ALA A CA 1
ATOM 1283 C C . ALA A 1 205 ? -29.622 -5.032 -15.355 1.00 20.00 197 ALA A C 1
ATOM 1284 O O . ALA A 1 205 ? -30.413 -5.680 -16.052 1.00 23.04 197 ALA A O 1
ATOM 1286 N N . CYS A 1 206 ? -29.275 -3.782 -15.668 1.00 21.09 198 CYS A N 1
ATOM 1287 C CA . CYS A 1 206 ? -29.794 -3.189 -16.890 1.00 22.39 198 CYS A CA 1
ATOM 1288 C C . CYS A 1 206 ? -29.265 -3.921 -18.117 1.00 23.61 198 CYS A C 1
ATOM 1289 O O . CYS A 1 206 ? -30.018 -4.186 -19.052 1.00 22.47 198 CYS A O 1
ATOM 1292 N N . ALA A 1 207 ? -27.970 -4.275 -18.135 1.00 21.05 199 ALA A N 1
ATOM 1293 C CA . ALA A 1 207 ? -27.455 -5.048 -19.255 1.00 20.70 199 ALA A CA 1
ATOM 1294 C C . ALA A 1 207 ? -28.160 -6.380 -19.384 1.00 21.85 199 ALA A C 1
ATOM 1295 O O . ALA A 1 207 ? -28.407 -6.856 -20.497 1.00 24.63 199 ALA A O 1
ATOM 1297 N N . ARG A 1 208 ? -28.485 -7.004 -18.250 1.00 22.93 200 ARG A N 1
ATOM 1298 C CA . ARG A 1 208 ? -29.102 -8.320 -18.296 1.00 23.78 200 ARG A CA 1
ATOM 1299 C C . ARG A 1 208 ? -30.418 -8.280 -19.067 1.00 21.90 200 ARG A C 1
ATOM 1300 O O . ARG A 1 208 ? -30.735 -9.222 -19.810 1.00 23.03 200 ARG A O 1
ATOM 1308 N N . ILE A 1 209 ? -31.201 -7.209 -18.906 1.00 22.91 201 ILE A N 1
ATOM 1309 C CA . ILE A 1 209 ? -32.526 -7.118 -19.511 1.00 23.87 201 ILE A CA 1
ATOM 1310 C C . ILE A 1 209 ? -32.536 -6.295 -20.784 1.00 23.78 201 ILE A C 1
ATOM 1311 O O . ILE A 1 209 ? -33.606 -6.140 -21.403 1.00 26.22 201 ILE A O 1
ATOM 1316 N N . GLY A 1 210 ? -31.372 -5.822 -21.231 1.00 21.38 202 GLY A N 1
ATOM 1317 C CA . GLY A 1 210 ? -31.258 -5.043 -22.446 1.00 23.37 202 GLY A CA 1
ATOM 1318 C C . GLY A 1 210 ? -31.681 -3.604 -22.309 1.00 25.62 202 GLY A C 1
ATOM 1319 O O . GLY A 1 210 ? -31.955 -2.945 -23.325 1.00 24.93 202 GLY A O 1
ATOM 1320 N N . ALA A 1 211 ? -31.813 -3.109 -21.084 1.00 23.23 203 ALA A N 1
ATOM 1321 C CA . ALA A 1 211 ? -32.054 -1.690 -20.907 1.00 22.38 203 ALA A CA 1
ATOM 1322 C C . ALA A 1 211 ? -30.780 -0.924 -21.234 1.00 24.03 203 ALA A C 1
ATOM 1323 O O . ALA A 1 211 ? -29.681 -1.480 -21.288 1.00 26.46 203 ALA A O 1
ATOM 1325 N N . VAL A 1 212 ? -30.950 0.362 -21.482 1.00 22.08 204 VAL A N 1
ATOM 1326 C CA . VAL A 1 212 ? -29.860 1.256 -21.854 1.00 22.37 204 VAL A CA 1
ATOM 1327 C C . VAL A 1 212 ? -29.581 2.171 -20.678 1.00 24.78 204 VAL A C 1
ATOM 1328 O O . VAL A 1 212 ? -30.442 2.987 -20.317 1.00 24.37 204 VAL A O 1
ATOM 1332 N N . ILE A 1 213 ? -28.384 2.062 -20.083 1.00 21.08 205 ILE A N 1
ATOM 1333 C CA . ILE A 1 213 ? -28.063 2.974 -18.986 1.00 20.15 205 ILE A CA 1
ATOM 1334 C C . ILE A 1 213 ? -27.525 4.285 -19.519 1.00 22.68 205 ILE A C 1
ATOM 1335 O O . ILE A 1 213 ? -26.954 4.383 -20.612 1.00 20.65 205 ILE A O 1
ATOM 1340 N N . THR A 1 214 ? -27.752 5.323 -18.729 1.00 21.42 206 THR A N 1
ATOM 1341 C CA . THR A 1 214 ? -26.964 6.529 -18.845 1.00 18.23 206 THR A CA 1
ATOM 1342 C C . THR A 1 214 ? -26.550 6.910 -17.435 1.00 20.47 206 THR A C 1
ATOM 1343 O O . THR A 1 214 ? -27.394 7.122 -16.557 1.00 19.74 206 THR A O 1
ATOM 1347 N N . VAL A 1 215 ? -25.248 6.959 -17.211 1.00 20.27 207 VAL A N 1
ATOM 1348 C CA . VAL A 1 215 ? -24.704 7.207 -15.885 1.00 18.47 207 VAL A CA 1
ATOM 1349 C C . VAL A 1 215 ? -24.391 8.678 -15.753 1.00 21.15 207 VAL A C 1
ATOM 1350 O O . VAL A 1 215 ? -23.624 9.240 -16.552 1.00 21.90 207 VAL A O 1
ATOM 1354 N N . ILE A 1 216 ? -24.950 9.296 -14.726 1.00 20.33 208 ILE A N 1
ATOM 1355 C CA . ILE A 1 216 ? -24.662 10.681 -14.397 1.00 20.02 208 ILE A CA 1
ATOM 1356 C C . ILE A 1 216 ? -23.742 10.699 -13.186 1.00 21.85 208 ILE A C 1
ATOM 1357 O O . ILE A 1 216 ? -24.138 10.289 -12.090 1.00 20.20 208 ILE A O 1
ATOM 1362 N N . PHE A 1 217 ? -22.515 11.187 -13.386 1.00 19.49 209 PHE A N 1
ATOM 1363 C CA . PHE A 1 217 ? -21.564 11.361 -12.303 1.00 20.77 209 PHE A CA 1
ATOM 1364 C C . PHE A 1 217 ? -22.226 12.028 -11.102 1.00 21.00 209 PHE A C 1
ATOM 1365 O O . PHE A 1 217 ? -22.845 13.090 -11.221 1.00 21.59 209 PHE A O 1
ATOM 1373 N N . GLY A 1 218 ? -21.997 11.444 -9.922 1.00 21.69 210 GLY A N 1
ATOM 1374 C CA . GLY A 1 218 ? -22.592 11.952 -8.684 1.00 21.93 210 GLY A CA 1
ATOM 1375 C C . GLY A 1 218 ? -22.162 13.343 -8.286 1.00 24.35 210 GLY A C 1
ATOM 1376 O O . GLY A 1 218 ? -22.823 13.953 -7.427 1.00 26.57 210 GLY A O 1
ATOM 1377 N N . GLY A 1 219 ? -21.096 13.877 -8.889 1.00 22.58 211 GLY A N 1
ATOM 1378 C CA . GLY A 1 219 ? -20.695 15.255 -8.654 1.00 23.85 211 GLY A CA 1
ATOM 1379 C C . GLY A 1 219 ? -21.475 16.294 -9.433 1.00 22.84 211 GLY A C 1
ATOM 1380 O O . GLY A 1 219 ? -21.333 17.495 -9.180 1.00 25.01 211 GLY A O 1
ATOM 1381 N N . PHE A 1 220 ? -22.255 15.871 -10.414 1.00 20.88 212 PHE A N 1
ATOM 1382 C CA . PHE A 1 220 ? -23.051 16.827 -11.164 1.00 20.75 212 PHE A CA 1
ATOM 1383 C C . PHE A 1 220 ? -24.179 17.381 -10.307 1.00 23.08 212 PHE A C 1
ATOM 1384 O O . PHE A 1 220 ? -24.718 16.705 -9.427 1.00 23.94 212 PHE A O 1
ATOM 1392 N N . SER A 1 221 ? -24.558 18.624 -10.592 1.00 21.97 213 SER A N 1
ATOM 1393 C CA . SER A 1 221 ? -25.642 19.283 -9.890 1.00 22.48 213 SER A CA 1
ATOM 1394 C C . SER A 1 221 ? -27.003 18.795 -10.384 1.00 24.71 213 SER A C 1
ATOM 1395 O O . SER A 1 221 ? -27.122 18.101 -11.397 1.00 23.48 213 SER A O 1
ATOM 1398 N N . ALA A 1 222 ? -28.050 19.241 -9.688 1.00 23.59 214 ALA A N 1
ATOM 1399 C CA . ALA A 1 222 ? -29.404 18.875 -10.076 1.00 25.23 214 ALA A CA 1
ATOM 1400 C C . ALA A 1 222 ? -29.702 19.265 -11.517 1.00 25.11 214 ALA A C 1
ATOM 1401 O O . ALA A 1 222 ? -30.337 18.498 -12.247 1.00 24.01 214 ALA A O 1
ATOM 1403 N N . GLN A 1 223 ? -29.319 20.484 -11.924 1.00 25.64 215 GLN A N 1
ATOM 1404 C CA . GLN A 1 223 ? -29.609 20.934 -13.286 1.00 23.99 215 GLN A CA 1
ATOM 1405 C C . GLN A 1 223 ? -28.872 20.089 -14.323 1.00 23.88 215 GLN A C 1
ATOM 1406 O O . GLN A 1 223 ? -29.428 19.784 -15.385 1.00 26.29 215 GLN A O 1
ATOM 1412 N N . ALA A 1 224 ? -27.622 19.700 -14.042 1.00 23.46 216 ALA A N 1
ATOM 1413 C CA . ALA A 1 224 ? -26.881 18.862 -14.984 1.00 22.38 216 ALA A CA 1
ATOM 1414 C C . ALA A 1 224 ? -27.478 17.463 -15.048 1.00 24.04 216 ALA A C 1
ATOM 1415 O O . ALA A 1 224 ? -27.484 16.823 -16.103 1.00 24.05 216 ALA A O 1
ATOM 1417 N N . LEU A 1 225 ? -27.927 16.947 -13.907 1.00 23.51 217 LEU A N 1
ATOM 1418 C CA . LEU A 1 225 ? -28.611 15.663 -13.893 1.00 24.16 217 LEU A CA 1
ATOM 1419 C C . LEU A 1 225 ? -29.913 15.733 -14.685 1.00 24.21 217 LEU A C 1
ATOM 1420 O O . LEU A 1 225 ? -30.177 14.889 -15.543 1.00 24.95 217 LEU A O 1
ATOM 1425 N N A SER A 1 226 ? -30.740 16.742 -14.408 0.55 23.76 218 SER A N 1
ATOM 1426 N N B SER A 1 226 ? -30.740 16.747 -14.423 0.45 23.77 218 SER A N 1
ATOM 1427 C CA A SER A 1 226 ? -32.007 16.882 -15.116 0.55 25.33 218 SER A CA 1
ATOM 1428 C CA B SER A 1 226 ? -32.015 16.849 -15.129 0.45 25.34 218 SER A CA 1
ATOM 1429 C C A SER A 1 226 ? -31.796 16.971 -16.622 0.55 26.63 218 SER A C 1
ATOM 1430 C C B SER A 1 226 ? -31.806 16.975 -16.633 0.45 26.62 218 SER A C 1
ATOM 1431 O O A SER A 1 226 ? -32.530 16.354 -17.398 0.55 24.63 218 SER A O 1
ATOM 1432 O O B SER A 1 226 ? -32.554 16.390 -17.422 0.45 24.66 218 SER A O 1
ATOM 1437 N N . SER A 1 227 ? -30.786 17.725 -17.054 1.00 26.67 219 SER A N 1
ATOM 1438 C CA . SER A 1 227 ? -30.563 17.906 -18.479 1.00 23.91 219 SER A CA 1
ATOM 1439 C C . SER A 1 227 ? -30.286 16.572 -19.154 1.00 25.17 219 SER A C 1
ATOM 1440 O O . SER A 1 227 ? -30.767 16.309 -20.262 1.00 26.75 219 SER A O 1
ATOM 1443 N N . ARG A 1 228 ? -29.502 15.723 -18.505 1.00 23.12 220 ARG A N 1
ATOM 1444 C CA . ARG A 1 228 ? -29.189 14.414 -19.067 1.00 21.34 220 ARG A CA 1
ATOM 1445 C C . ARG A 1 228 ? -30.402 13.484 -19.029 1.00 24.88 220 ARG A C 1
ATOM 1446 O O . ARG A 1 228 ? -30.639 12.721 -19.976 1.00 24.80 220 ARG A O 1
ATOM 1454 N N . LEU A 1 229 ? -31.184 13.517 -17.951 1.00 23.34 221 LEU A N 1
ATOM 1455 C CA . LEU A 1 229 ? -32.389 12.681 -17.941 1.00 24.88 221 LEU A CA 1
ATOM 1456 C C . LEU A 1 229 ? -33.364 13.114 -19.027 1.00 28.24 221 LEU A C 1
ATOM 1457 O O . LEU A 1 229 ? -34.000 12.273 -19.671 1.00 25.80 221 LEU A O 1
ATOM 1462 N N . LYS A 1 230 ? -33.502 14.424 -19.243 1.00 26.01 222 LYS A N 1
ATOM 1463 C CA . LYS A 1 230 ? -34.380 14.936 -20.296 1.00 25.73 222 LYS A CA 1
ATOM 1464 C C . LYS A 1 230 ? -33.909 14.501 -21.683 1.00 27.94 222 LYS A C 1
ATOM 1465 O O . LYS A 1 230 ? -34.718 14.060 -22.510 1.00 30.56 222 LYS A O 1
ATOM 1471 N N . ASP A 1 231 ? -32.607 14.635 -21.974 1.00 25.79 223 ASP A N 1
ATOM 1472 C CA A ASP A 1 231 ? -32.164 14.303 -23.324 0.57 25.62 223 ASP A CA 1
ATOM 1473 C CA B ASP A 1 231 ? -32.135 14.305 -23.317 0.43 25.66 223 ASP A CA 1
ATOM 1474 C C . ASP A 1 231 ? -32.242 12.812 -23.582 1.00 26.10 223 ASP A C 1
ATOM 1475 O O . ASP A 1 231 ? -32.542 12.391 -24.705 1.00 31.31 223 ASP A O 1
ATOM 1484 N N . ALA A 1 232 ? -31.969 11.992 -22.563 1.00 25.12 224 ALA A N 1
ATOM 1485 C CA . ALA A 1 232 ? -31.998 10.548 -22.740 1.00 24.07 224 ALA A CA 1
ATOM 1486 C C . ALA A 1 232 ? -33.406 9.986 -22.665 1.00 26.42 224 ALA A C 1
ATOM 1487 O O . ALA A 1 232 ? -33.620 8.838 -23.073 1.00 28.09 224 ALA A O 1
ATOM 1489 N N . GLN A 1 233 ? -34.340 10.762 -22.145 1.00 25.66 225 GLN A N 1
ATOM 1490 C CA . GLN A 1 233 ? -35.723 10.337 -21.914 1.00 26.25 225 GLN A CA 1
ATOM 1491 C C . GLN A 1 233 ? -35.761 9.056 -21.078 1.00 28.65 225 GLN A C 1
ATOM 1492 O O . GLN A 1 233 ? -36.334 8.030 -21.464 1.00 29.47 225 GLN A O 1
ATOM 1498 N N . THR A 1 234 ? -35.141 9.147 -19.904 1.00 25.43 226 THR A N 1
ATOM 1499 C CA . THR A 1 234 ? -35.120 8.035 -18.966 1.00 24.86 226 THR A CA 1
ATOM 1500 C C . THR A 1 234 ? -36.498 7.806 -18.358 1.00 26.37 226 THR A C 1
ATOM 1501 O O . THR A 1 234 ? -37.166 8.750 -17.915 1.00 29.13 226 THR A O 1
ATOM 1505 N N . LYS A 1 235 ? -36.887 6.532 -18.273 1.00 25.94 227 LYS A N 1
ATOM 1506 C CA . LYS A 1 235 ? -38.118 6.141 -17.589 1.00 29.30 227 LYS A CA 1
ATOM 1507 C C . LYS A 1 235 ? -37.936 6.059 -16.073 1.00 23.61 227 LYS A C 1
ATOM 1508 O O . LYS A 1 235 ? -38.921 6.204 -15.320 1.00 27.10 227 LYS A O 1
ATOM 1514 N N . LEU A 1 236 ? -36.700 5.840 -15.620 1.00 22.15 228 LEU A N 1
ATOM 1515 C CA . LEU A 1 236 ? -36.418 5.503 -14.233 1.00 22.77 228 LEU A CA 1
ATOM 1516 C C . LEU A 1 236 ? -35.075 6.111 -13.878 1.00 22.02 228 LEU A C 1
ATOM 1517 O O . LEU A 1 236 ? -34.151 6.102 -14.704 1.00 23.05 228 LEU A O 1
ATOM 1522 N N . LEU A 1 237 ? -34.982 6.666 -12.678 1.00 20.80 229 LEU A N 1
ATOM 1523 C CA . LEU A 1 237 ? -33.717 7.091 -12.085 1.00 21.94 229 LEU A CA 1
ATOM 1524 C C . LEU A 1 237 ? -33.404 6.163 -10.925 1.00 20.23 229 LEU A C 1
ATOM 1525 O O . LEU A 1 237 ? -34.229 6.021 -10.021 1.00 22.36 229 LEU A O 1
ATOM 1530 N N . ILE A 1 238 ? -32.202 5.586 -10.909 1.00 21.07 230 ILE A N 1
ATOM 1531 C CA . ILE A 1 238 ? -31.733 4.789 -9.782 1.00 19.07 230 ILE A CA 1
ATOM 1532 C C . ILE A 1 238 ? -30.699 5.630 -9.057 1.00 21.22 230 ILE A C 1
ATOM 1533 O O . ILE A 1 238 ? -29.714 6.068 -9.665 1.00 21.62 230 ILE A O 1
ATOM 1538 N N . THR A 1 239 ? -30.905 5.859 -7.764 1.00 20.48 231 THR A N 1
ATOM 1539 C CA . THR A 1 239 ? -29.972 6.669 -6.991 1.00 20.18 231 THR A CA 1
ATOM 1540 C C . THR A 1 239 ? -29.815 6.036 -5.613 1.00 24.16 231 THR A C 1
ATOM 1541 O O . THR A 1 239 ? -30.190 4.881 -5.384 1.00 20.88 231 THR A O 1
ATOM 1545 N N . ALA A 1 240 ? -29.203 6.772 -4.697 1.00 21.74 232 ALA A N 1
ATOM 1546 C CA . ALA A 1 240 ? -29.044 6.322 -3.322 1.00 21.02 232 ALA A CA 1
ATOM 1547 C C . ALA A 1 240 ? -29.370 7.463 -2.375 1.00 23.54 232 ALA A C 1
ATOM 1548 O O . ALA A 1 240 ? -29.435 8.632 -2.770 1.00 23.76 232 ALA A O 1
ATOM 1550 N N . ASP A 1 241 ? -29.599 7.131 -1.103 1.00 21.49 233 ASP A N 1
ATOM 1551 C CA . ASP A 1 241 ? -29.985 8.184 -0.169 1.00 24.61 233 ASP A CA 1
ATOM 1552 C C . ASP A 1 241 ? -28.891 9.239 -0.059 1.00 25.25 233 ASP A C 1
ATOM 1553 O O . ASP A 1 241 ? -29.163 10.439 -0.171 1.00 26.00 233 ASP A O 1
ATOM 1558 N N . ALA A 1 242 ? -27.646 8.805 0.129 1.00 24.19 234 ALA A N 1
ATOM 1559 C CA . ALA A 1 242 ? -26.535 9.726 0.337 1.00 24.16 234 ALA A CA 1
ATOM 1560 C C . ALA A 1 242 ? -25.220 8.970 0.287 1.00 23.92 234 ALA A C 1
ATOM 1561 O O . ALA A 1 242 ? -25.175 7.739 0.364 1.00 25.08 234 ALA A O 1
ATOM 1563 N N . SER A 1 243 ? -24.144 9.740 0.143 1.00 23.95 235 SER A N 1
ATOM 1564 C CA . SER A 1 243 ? -22.786 9.254 0.290 1.00 23.76 235 SER A CA 1
ATOM 1565 C C . SER A 1 243 ? -22.019 10.318 1.067 1.00 22.70 235 SER A C 1
ATOM 1566 O O . SER A 1 243 ? -22.611 11.200 1.696 1.00 24.19 235 SER A O 1
ATOM 1569 N N . ALA A 1 244 ? -20.692 10.220 1.051 1.00 23.21 236 ALA A N 1
ATOM 1570 C CA . ALA A 1 244 ? -19.870 11.182 1.761 1.00 26.69 236 ALA A CA 1
ATOM 1571 C C . ALA A 1 244 ? -18.524 11.211 1.082 1.00 24.95 236 ALA A C 1
ATOM 1572 O O . ALA A 1 244 ? -18.060 10.186 0.598 1.00 24.34 236 ALA A O 1
ATOM 1574 N N . ARG A 1 245 ? -17.925 12.401 1.013 1.00 27.94 237 ARG A N 1
ATOM 1575 C CA . ARG A 1 245 ? -16.601 12.596 0.413 1.00 28.23 237 ARG A CA 1
ATOM 1576 C C . ARG A 1 245 ? -15.756 13.162 1.537 1.00 35.24 237 ARG A C 1
ATOM 1577 O O . ARG A 1 245 ? -15.867 14.344 1.876 1.00 36.29 237 ARG A O 1
ATOM 1585 N N . GLY A 1 246 ? -14.963 12.304 2.156 1.00 35.75 238 GLY A N 1
ATOM 1586 C CA . GLY A 1 246 ? -14.248 12.720 3.343 1.00 39.63 238 GLY A CA 1
ATOM 1587 C C . GLY A 1 246 ? -15.221 13.164 4.405 1.00 40.77 238 GLY A C 1
ATOM 1588 O O . GLY A 1 246 ? -16.054 12.395 4.887 1.00 36.05 238 GLY A O 1
ATOM 1589 N N . THR A 1 247 ? -15.131 14.435 4.789 1.00 43.35 239 THR A N 1
ATOM 1590 C CA A THR A 1 247 ? -16.025 14.966 5.807 0.50 39.09 239 THR A CA 1
ATOM 1591 C CA B THR A 1 247 ? -16.013 14.993 5.805 0.50 39.12 239 THR A CA 1
ATOM 1592 C C . THR A 1 247 ? -17.328 15.512 5.235 1.00 36.44 239 THR A C 1
ATOM 1593 O O . THR A 1 247 ? -18.291 15.688 5.988 1.00 46.52 239 THR A O 1
ATOM 1600 N N . LYS A 1 248 ? -17.385 15.769 3.936 1.00 38.48 240 LYS A N 1
ATOM 1601 C CA . LYS A 1 248 ? -18.534 16.434 3.325 1.00 34.43 240 LYS A CA 1
ATOM 1602 C C . LYS A 1 248 ? -19.635 15.428 2.978 1.00 35.92 240 LYS A C 1
ATOM 1603 O O . LYS A 1 248 ? -19.377 14.491 2.210 1.00 32.50 240 LYS A O 1
ATOM 1609 N N . PRO A 1 249 ? -20.859 15.586 3.490 1.00 30.83 241 PRO A N 1
ATOM 1610 C CA . PRO A 1 249 ? -21.973 14.743 3.014 1.00 29.07 241 PRO A CA 1
ATOM 1611 C C . PRO A 1 249 ? -22.250 15.001 1.545 1.00 33.56 241 PRO A C 1
ATOM 1612 O O . PRO A 1 249 ? -22.080 16.112 1.037 1.00 31.78 241 PRO A O 1
ATOM 1616 N N . ILE A 1 250 ? -22.672 13.950 0.857 1.00 29.07 242 ILE A N 1
ATOM 1617 C CA . ILE A 1 250 ? -23.081 14.025 -0.537 1.00 28.21 242 ILE A CA 1
ATOM 1618 C C . ILE A 1 250 ? -24.541 13.604 -0.606 1.00 23.50 242 ILE A C 1
ATOM 1619 O O . ILE A 1 250 ? -24.849 12.414 -0.662 1.00 25.44 242 ILE A O 1
ATOM 1624 N N . PRO A 1 251 ? -25.483 14.561 -0.600 1.00 23.75 243 PRO A N 1
ATOM 1625 C CA . PRO A 1 251 ? -26.940 14.208 -0.506 1.00 26.24 243 PRO A CA 1
ATOM 1626 C C . PRO A 1 251 ? -27.625 13.870 -1.830 1.00 27.38 243 PRO A C 1
ATOM 1627 O O . PRO A 1 251 ? -28.435 14.624 -2.382 1.00 29.00 243 PRO A O 1
ATOM 1631 N N . LEU A 1 252 ? -27.346 12.659 -2.310 1.00 23.37 244 LEU A N 1
ATOM 1632 C CA . LEU A 1 252 ? -27.681 12.278 -3.678 1.00 19.85 244 LEU A CA 1
ATOM 1633 C C . LEU A 1 252 ? -29.189 12.354 -3.940 1.00 22.62 244 LEU A C 1
ATOM 1634 O O . LEU A 1 252 ? -29.620 12.975 -4.912 1.00 22.57 244 LEU A O 1
ATOM 1639 N N . LYS A 1 253 ? -30.010 11.736 -3.090 1.00 23.26 245 LYS A N 1
ATOM 1640 C CA . LYS A 1 253 ? -31.458 11.782 -3.329 1.00 23.22 245 LYS A CA 1
ATOM 1641 C C . LYS A 1 253 ? -32.020 13.202 -3.204 1.00 23.53 245 LYS A C 1
ATOM 1642 O O . LYS A 1 253 ? -32.925 13.583 -3.959 1.00 25.43 245 LYS A O 1
ATOM 1648 N N . ASP A 1 254 ? -31.500 14.014 -2.281 1.00 24.22 246 ASP A N 1
ATOM 1649 C CA . ASP A 1 254 ? -31.961 15.401 -2.177 1.00 23.31 246 ASP A CA 1
ATOM 1650 C C . ASP A 1 254 ? -31.682 16.165 -3.470 1.00 25.16 246 ASP A C 1
ATOM 1651 O O . ASP A 1 254 ? -32.497 16.999 -3.893 1.00 27.71 246 ASP A O 1
ATOM 1656 N N . VAL A 1 255 ? -30.504 15.950 -4.069 1.00 27.91 247 VAL A N 1
ATOM 1657 C CA . VAL A 1 255 ? -30.204 16.563 -5.357 1.00 25.13 247 VAL A CA 1
ATOM 1658 C C . VAL A 1 255 ? -31.122 15.998 -6.425 1.00 25.26 247 VAL A C 1
ATOM 1659 O O . VAL A 1 255 ? -31.669 16.745 -7.249 1.00 26.86 247 VAL A O 1
ATOM 1663 N N . ALA A 1 256 ? -31.314 14.677 -6.420 1.00 24.26 248 ALA A N 1
ATOM 1664 C CA . ALA A 1 256 ? -32.218 14.054 -7.377 1.00 24.67 248 ALA A CA 1
ATOM 1665 C C . ALA A 1 256 ? -33.621 14.660 -7.286 1.00 24.25 248 ALA A C 1
ATOM 1666 O O . ALA A 1 256 ? -34.299 14.822 -8.309 1.00 27.59 248 ALA A O 1
ATOM 1668 N N . ASP A 1 257 ? -34.079 15.008 -6.066 1.00 25.96 249 ASP A N 1
ATOM 1669 C CA . ASP A 1 257 ? -35.402 15.606 -5.908 1.00 27.04 249 ASP A CA 1
ATOM 1670 C C . ASP A 1 257 ? -35.534 16.881 -6.728 1.00 28.62 249 ASP A C 1
ATOM 1671 O O . ASP A 1 257 ? -36.583 17.129 -7.333 1.00 28.97 249 ASP A O 1
ATOM 1676 N N . GLU A 1 258 ? -34.502 17.730 -6.710 1.00 24.57 250 GLU A N 1
ATOM 1677 C CA . GLU A 1 258 ? -34.535 18.965 -7.483 1.00 26.44 250 GLU A CA 1
ATOM 1678 C C . GLU A 1 258 ? -34.503 18.670 -8.986 1.00 26.71 250 GLU A C 1
ATOM 1679 O O . GLU A 1 258 ? -35.240 19.303 -9.758 1.00 28.29 250 GLU A O 1
ATOM 1685 N N . ALA A 1 259 ? -33.702 17.688 -9.412 1.00 24.56 251 ALA A N 1
ATOM 1686 C CA . ALA A 1 259 ? -33.660 17.303 -10.822 1.00 23.72 251 ALA A CA 1
ATOM 1687 C C . ALA A 1 259 ? -34.997 16.735 -11.272 1.00 26.76 251 ALA A C 1
ATOM 1688 O O . ALA A 1 259 ? -35.494 17.066 -12.359 1.00 25.87 251 ALA A O 1
ATOM 1690 N N . LEU A 1 260 ? -35.614 15.910 -10.429 1.00 25.24 252 LEU A N 1
ATOM 1691 C CA . LEU A 1 260 ? -36.888 15.310 -10.806 1.00 28.40 252 LEU A CA 1
ATOM 1692 C C . LEU A 1 260 ? -37.984 16.361 -10.862 1.00 27.46 252 LEU A C 1
ATOM 1693 O O . LEU A 1 260 ? -38.843 16.319 -11.750 1.00 27.75 252 LEU A O 1
ATOM 1698 N N . LYS A 1 261 ? -37.998 17.305 -9.907 1.00 27.71 253 LYS A N 1
ATOM 1699 C CA . LYS A 1 261 ? -38.946 18.408 -9.992 1.00 29.53 253 LYS A CA 1
ATOM 1700 C C . LYS A 1 261 ? -38.785 19.174 -11.308 1.00 29.77 253 LYS A C 1
ATOM 1701 O O . LYS A 1 261 ? -39.780 19.567 -11.924 1.00 31.66 253 LYS A O 1
ATOM 1707 N N . GLU A 1 262 ? -37.542 19.371 -11.769 1.00 28.14 254 GLU A N 1
ATOM 1708 C CA A GLU A 1 262 ? -37.342 20.120 -13.010 0.44 30.89 254 GLU A CA 1
ATOM 1709 C CA B GLU A 1 262 ? -37.336 20.119 -13.008 0.56 30.89 254 GLU A CA 1
ATOM 1710 C C . GLU A 1 262 ? -37.830 19.325 -14.213 1.00 27.29 254 GLU A C 1
ATOM 1711 O O . GLU A 1 262 ? -38.391 19.892 -15.154 1.00 35.66 254 GLU A O 1
ATOM 1722 N N . CYS A 1 263 ? -37.625 18.013 -14.201 1.00 26.45 255 CYS A N 1
ATOM 1723 C CA . CYS A 1 263 ? -38.087 17.175 -15.302 1.00 27.62 255 CYS A CA 1
ATOM 1724 C C . CYS A 1 263 ? -39.605 17.123 -15.345 1.00 30.72 255 CYS A C 1
ATOM 1725 O O . CYS A 1 263 ? -40.205 17.176 -16.428 1.00 31.98 255 CYS A O 1
ATOM 1728 N N . GLU A 1 264 ? -40.249 17.060 -14.169 1.00 28.07 256 GLU A N 1
ATOM 1729 C CA . GLU A 1 264 ? -41.703 17.039 -14.117 1.00 31.06 256 GLU A CA 1
ATOM 1730 C C . GLU A 1 264 ? -42.298 18.354 -14.604 1.00 31.49 256 GLU A C 1
ATOM 1731 O O . GLU A 1 264 ? -43.347 18.370 -15.262 1.00 36.11 256 GLU A O 1
ATOM 1737 N N . GLU A 1 265 ? -41.650 19.476 -14.278 1.00 30.60 257 GLU A N 1
ATOM 1738 C CA . GLU A 1 265 ? -42.175 20.756 -14.724 1.00 38.17 257 GLU A CA 1
ATOM 1739 C C . GLU A 1 265 ? -42.182 20.834 -16.245 1.00 36.27 257 GLU A C 1
ATOM 1740 O O . GLU A 1 265 ? -43.010 21.563 -16.813 1.00 39.02 257 GLU A O 1
ATOM 1746 N N . GLU A 1 266 ? -41.325 20.065 -16.911 1.00 38.94 258 GLU A N 1
ATOM 1747 C CA . GLU A 1 266 ? -41.290 19.969 -18.364 1.00 39.55 258 GLU A CA 1
ATOM 1748 C C . GLU A 1 266 ? -42.129 18.820 -18.897 1.00 45.60 258 GLU A C 1
ATOM 1749 O O . GLU A 1 266 ? -42.057 18.519 -20.092 1.00 48.56 258 GLU A O 1
ATOM 1755 N N . GLY A 1 267 ? -42.906 18.166 -18.043 1.00 38.66 259 GLY A N 1
ATOM 1756 C CA . GLY A 1 267 ? -43.870 17.183 -18.492 1.00 35.78 259 GLY A CA 1
ATOM 1757 C C . GLY A 1 267 ? -43.407 15.740 -18.439 1.00 38.32 259 GLY A C 1
ATOM 1758 O O . GLY A 1 267 ? -44.174 14.856 -18.833 1.00 38.88 259 GLY A O 1
ATOM 1759 N N . MET A 1 268 ? -42.198 15.475 -17.967 1.00 32.23 260 MET A N 1
ATOM 1760 C CA . MET A 1 268 ? -41.714 14.105 -17.833 1.00 30.95 260 MET A CA 1
ATOM 1761 C C . MET A 1 268 ? -42.304 13.448 -16.593 1.00 32.43 260 MET A C 1
ATOM 1762 O O . MET A 1 268 ? -42.646 14.111 -15.612 1.00 37.15 260 MET A O 1
ATOM 1767 N N . SER A 1 269 ? -42.423 12.127 -16.657 1.00 33.24 261 SER A N 1
ATOM 1768 C CA . SER A 1 269 ? -42.729 11.289 -15.503 1.00 32.91 261 SER A CA 1
ATOM 1769 C C . SER A 1 269 ? -41.585 10.303 -15.331 1.00 30.81 261 SER A C 1
ATOM 1770 O O . SER A 1 269 ? -41.415 9.398 -16.157 1.00 35.92 261 SER A O 1
ATOM 1773 N N . ILE A 1 270 ? -40.781 10.478 -14.283 1.00 26.70 262 ILE A N 1
ATOM 1774 C CA . ILE A 1 270 ? -39.641 9.613 -14.010 1.00 27.84 262 ILE A CA 1
ATOM 1775 C C . ILE A 1 270 ? -39.819 9.028 -12.615 1.00 28.21 262 ILE A C 1
ATOM 1776 O O . ILE A 1 270 ? -39.903 9.775 -11.638 1.00 30.53 262 ILE A O 1
ATOM 1781 N N . ALA A 1 271 ? -39.880 7.697 -12.528 1.00 25.72 263 ALA A N 1
ATOM 1782 C CA . ALA A 1 271 ? -39.884 7.011 -11.247 1.00 26.08 263 ALA A CA 1
ATOM 1783 C C . ALA A 1 271 ? -38.479 7.023 -10.672 1.00 23.59 263 ALA A C 1
ATOM 1784 O O . ALA A 1 271 ? -37.503 7.200 -11.399 1.00 23.37 263 ALA A O 1
ATOM 1786 N N . CYS A 1 272 ? -38.378 6.826 -9.356 1.00 24.21 264 CYS A N 1
ATOM 1787 C CA . CYS A 1 272 ? -37.087 6.836 -8.685 1.00 25.80 264 CYS A CA 1
ATOM 1788 C C . CYS A 1 272 ? -36.983 5.689 -7.687 1.00 23.24 264 CYS A C 1
ATOM 1789 O O . CYS A 1 272 ? -37.856 5.511 -6.832 1.00 24.93 264 CYS A O 1
ATOM 1792 N N . LEU A 1 273 ? -35.916 4.914 -7.828 1.00 21.98 265 LEU A N 1
ATOM 1793 C CA . LEU A 1 273 ? -35.579 3.796 -6.954 1.00 22.87 265 LEU A CA 1
ATOM 1794 C C . LEU A 1 273 ? -34.330 4.171 -6.169 1.00 23.02 265 LEU A C 1
ATOM 1795 O O . LEU A 1 273 ? -33.338 4.578 -6.768 1.00 22.75 265 LEU A O 1
ATOM 1800 N N . VAL A 1 274 ? -34.373 4.027 -4.847 1.00 21.60 266 VAL A N 1
ATOM 1801 C CA . VAL A 1 274 ? -33.351 4.588 -3.969 1.00 20.80 266 VAL A CA 1
ATOM 1802 C C . VAL A 1 274 ? -32.704 3.473 -3.156 1.00 22.76 266 VAL A C 1
ATOM 1803 O O . VAL A 1 274 ? -33.358 2.888 -2.279 1.00 24.93 266 VAL A O 1
ATOM 1807 N N . ALA A 1 275 ? -31.406 3.260 -3.380 1.00 23.32 267 ALA A N 1
ATOM 1808 C CA . ALA A 1 275 ? -30.619 2.340 -2.570 1.00 22.74 267 ALA A CA 1
ATOM 1809 C C . ALA A 1 275 ? -30.324 2.923 -1.192 1.00 25.16 267 ALA A C 1
ATOM 1810 O O . ALA A 1 275 ? -30.055 4.121 -1.041 1.00 25.50 267 ALA A O 1
ATOM 1812 N N . GLU A 1 276 ? -30.331 2.059 -0.176 1.00 25.63 268 GLU A N 1
ATOM 1813 C CA . GLU A 1 276 ? -30.029 2.460 1.197 1.00 24.81 268 GLU A CA 1
ATOM 1814 C C . GLU A 1 276 ? -28.529 2.345 1.437 1.00 26.43 268 GLU A C 1
ATOM 1815 O O . GLU A 1 276 ? -28.026 1.297 1.843 1.00 35.68 268 GLU A O 1
ATOM 1821 N N . ASN A 1 277 ? -27.805 3.433 1.217 1.00 23.46 269 ASN A N 1
ATOM 1822 C CA . ASN A 1 277 ? -26.365 3.421 1.442 1.00 22.84 269 ASN A CA 1
ATOM 1823 C C . ASN A 1 277 ? -26.010 3.887 2.847 1.00 29.71 269 ASN A C 1
ATOM 1824 O O . ASN A 1 277 ? -25.089 3.340 3.466 1.00 29.93 269 ASN A O 1
ATOM 1829 N N . MET A 1 278 ? -26.764 4.838 3.365 1.00 30.56 270 MET A N 1
ATOM 1830 C CA . MET A 1 278 ? -26.531 5.369 4.722 1.00 32.91 270 MET A CA 1
ATOM 1831 C C . MET A 1 278 ? -27.686 4.917 5.618 1.00 38.19 270 MET A C 1
ATOM 1832 O O . MET A 1 278 ? -27.915 3.716 5.654 1.00 51.84 270 MET A O 1
ATOM 1837 N N . ASN A 1 279 ? -28.411 5.816 6.272 1.00 56.72 271 ASN A N 1
ATOM 1838 C CA . ASN A 1 279 ? -29.400 5.504 7.289 1.00 58.20 271 ASN A CA 1
ATOM 1839 C C . ASN A 1 279 ? -30.788 6.011 6.931 1.00 60.68 271 ASN A C 1
ATOM 1840 O O . ASN A 1 279 ? -31.622 6.173 7.827 1.00 62.26 271 ASN A O 1
ATOM 1845 N N . ARG A 1 280 ? -31.055 6.292 5.653 1.00 51.42 272 ARG A N 1
ATOM 1846 C CA . ARG A 1 280 ? -32.413 6.619 5.226 1.00 65.83 272 ARG A CA 1
ATOM 1847 C C . ARG A 1 280 ? -32.799 8.046 5.628 1.00 73.21 272 ARG A C 1
ATOM 1848 O O . ARG A 1 280 ? -33.714 8.631 5.038 1.00 73.58 272 ARG A O 1
ATOM 1856 N N . GLN A 1 281 ? -32.107 8.632 6.608 1.00 62.96 273 GLN A N 1
ATOM 1857 C CA . GLN A 1 281 ? -32.584 9.849 7.260 1.00 61.41 273 GLN A CA 1
ATOM 1858 C C . GLN A 1 281 ? -31.985 11.120 6.660 1.00 65.06 273 GLN A C 1
ATOM 1859 O O . GLN A 1 281 ? -32.184 12.206 7.215 1.00 61.22 273 GLN A O 1
ATOM 1865 N N . SER A 1 282 ? -31.288 11.020 5.521 1.00 59.29 274 SER A N 1
ATOM 1866 C CA . SER A 1 282 ? -30.756 12.197 4.843 1.00 62.29 274 SER A CA 1
ATOM 1867 C C . SER A 1 282 ? -31.655 12.723 3.738 1.00 67.13 274 SER A C 1
ATOM 1868 O O . SER A 1 282 ? -31.325 13.752 3.136 1.00 65.18 274 SER A O 1
ATOM 1871 N N . CYS A 1 283 ? -32.758 12.047 3.429 1.00 44.40 275 CYS A N 1
ATOM 1872 C CA . CYS A 1 283 ? -33.516 12.417 2.252 1.00 35.77 275 CYS A CA 1
ATOM 1873 C C . CYS A 1 283 ? -34.997 12.260 2.533 1.00 34.55 275 CYS A C 1
ATOM 1874 O O . CYS A 1 283 ? -35.418 11.568 3.462 1.00 41.16 275 CYS A O 1
ATOM 1877 N N . LYS A 1 284 ? -35.770 12.954 1.728 1.00 35.06 276 LYS A N 1
ATOM 1878 C CA . LYS A 1 284 ? -37.213 12.826 1.712 1.00 35.12 276 LYS A CA 1
ATOM 1879 C C . LYS A 1 284 ? -37.585 11.805 0.647 1.00 29.71 276 LYS A C 1
ATOM 1880 O O . LYS A 1 284 ? -36.757 11.404 -0.175 1.00 31.47 276 LYS A O 1
ATOM 1886 N N . MET A 1 285 ? -38.842 11.376 0.670 1.00 33.14 277 MET A N 1
ATOM 1887 C CA . MET A 1 285 ? -39.334 10.432 -0.329 1.00 31.39 277 MET A CA 1
ATOM 1888 C C . MET A 1 285 ? -40.744 10.845 -0.723 1.00 31.07 277 MET A C 1
ATOM 1889 O O . MET A 1 285 ? -41.578 11.136 0.144 1.00 34.14 277 MET A O 1
ATOM 1894 N N . LYS A 1 286 ? -40.999 10.896 -2.035 1.00 30.64 278 LYS A N 1
ATOM 1895 C CA . LYS A 1 286 ? -42.293 11.311 -2.558 1.00 32.45 278 LYS A CA 1
ATOM 1896 C C . LYS A 1 286 ? -43.168 10.081 -2.768 1.00 30.71 278 LYS A C 1
ATOM 1897 O O . LYS A 1 286 ? -42.814 9.185 -3.541 1.00 30.08 278 LYS A O 1
ATOM 1903 N N . GLU A 1 287 ? -44.297 10.049 -2.072 1.00 32.76 279 GLU A N 1
ATOM 1904 C CA . GLU A 1 287 ? -45.260 8.959 -2.185 1.00 36.96 279 GLU A CA 1
ATOM 1905 C C . GLU A 1 287 ? -45.632 8.731 -3.643 1.00 31.82 279 GLU A C 1
ATOM 1906 O O . GLU A 1 287 ? -46.004 9.669 -4.349 1.00 37.72 279 GLU A O 1
ATOM 1912 N N . GLY A 1 288 ? -45.513 7.483 -4.097 1.00 33.27 280 GLY A N 1
ATOM 1913 C CA . GLY A 1 288 ? -45.917 7.113 -5.441 1.00 32.90 280 GLY A CA 1
ATOM 1914 C C . GLY A 1 288 ? -44.817 7.190 -6.481 1.00 33.60 280 GLY A C 1
ATOM 1915 O O . GLY A 1 288 ? -44.827 6.406 -7.435 1.00 39.81 280 GLY A O 1
ATOM 1916 N N . ARG A 1 289 ? -43.848 8.093 -6.315 1.00 27.01 281 ARG A N 1
ATOM 1917 C CA . ARG A 1 289 ? -42.743 8.209 -7.262 1.00 25.73 281 ARG A CA 1
ATOM 1918 C C . ARG A 1 289 ? -41.482 7.515 -6.781 1.00 24.71 281 ARG A C 1
ATOM 1919 O O . ARG A 1 289 ? -40.763 6.928 -7.598 1.00 27.10 281 ARG A O 1
ATOM 1927 N N . ASP A 1 290 ? -41.212 7.572 -5.469 1.00 25.41 282 ASP A N 1
ATOM 1928 C CA . ASP A 1 290 ? -39.938 7.169 -4.874 1.00 25.87 282 ASP A CA 1
ATOM 1929 C C . ASP A 1 290 ? -40.111 5.908 -4.037 1.00 25.80 282 ASP A C 1
ATOM 1930 O O . ASP A 1 290 ? -40.973 5.866 -3.157 1.00 29.55 282 ASP A O 1
ATOM 1935 N N . THR A 1 291 ? -39.264 4.912 -4.279 1.00 26.63 283 THR A N 1
ATOM 1936 C CA . THR A 1 291 ? -39.322 3.634 -3.573 1.00 26.97 283 THR A CA 1
ATOM 1937 C C . THR A 1 291 ? -37.950 3.282 -3.009 1.00 23.10 283 THR A C 1
ATOM 1938 O O . THR A 1 291 ? -36.938 3.358 -3.719 1.00 23.75 283 THR A O 1
ATOM 1942 N N . TRP A 1 292 ? -37.926 2.903 -1.731 1.00 25.20 284 TRP A N 1
ATOM 1943 C CA . TRP A 1 292 ? -36.713 2.341 -1.146 1.00 24.92 284 TRP A CA 1
ATOM 1944 C C . TRP A 1 292 ? -36.441 0.971 -1.729 1.00 26.37 284 TRP A C 1
ATOM 1945 O O . TRP A 1 292 ? -37.350 0.146 -1.858 1.00 26.51 284 TRP A O 1
ATOM 1956 N N . TYR A 1 293 ? -35.173 0.699 -2.039 1.00 23.87 285 TYR A N 1
ATOM 1957 C CA . TYR A 1 293 ? -34.854 -0.577 -2.658 1.00 21.86 285 TYR A CA 1
ATOM 1958 C C . TYR A 1 293 ? -35.224 -1.750 -1.750 1.00 25.57 285 TYR A C 1
ATOM 1959 O O . TYR A 1 293 ? -35.682 -2.795 -2.229 1.00 25.55 285 TYR A O 1
ATOM 1968 N N . GLY A 1 294 ? -35.073 -1.592 -0.438 1.00 23.80 286 GLY A N 1
ATOM 1969 C CA . GLY A 1 294 ? -35.457 -2.669 0.462 1.00 27.51 286 GLY A CA 1
ATOM 1970 C C . GLY A 1 294 ? -36.934 -2.999 0.371 1.00 30.73 286 GLY A C 1
ATOM 1971 O O . GLY A 1 294 ? -37.335 -4.172 0.497 1.00 30.52 286 GLY A O 1
ATOM 1972 N N . ASP A 1 295 ? -37.769 -1.982 0.137 1.00 26.95 287 ASP A N 1
ATOM 1973 C CA . ASP A 1 295 ? -39.194 -2.235 -0.038 1.00 28.14 287 ASP A CA 1
ATOM 1974 C C . ASP A 1 295 ? -39.479 -2.947 -1.355 1.00 27.09 287 ASP A C 1
ATOM 1975 O O . ASP A 1 295 ? -40.409 -3.761 -1.430 1.00 32.68 287 ASP A O 1
ATOM 1980 N N . ALA A 1 296 ? -38.725 -2.635 -2.410 1.00 26.36 288 ALA A N 1
ATOM 1981 C CA . ALA A 1 296 ? -38.896 -3.344 -3.671 1.00 29.14 288 ALA A CA 1
ATOM 1982 C C . ALA A 1 296 ? -38.428 -4.784 -3.559 1.00 27.68 288 ALA A C 1
ATOM 1983 O O . ALA A 1 296 ? -39.084 -5.691 -4.079 1.00 29.91 288 ALA A O 1
ATOM 1985 N N . LEU A 1 297 ? -37.309 -5.011 -2.870 1.00 28.56 289 LEU A N 1
ATOM 1986 C CA . LEU A 1 297 ? -36.822 -6.364 -2.622 1.00 27.82 289 LEU A CA 1
ATOM 1987 C C . LEU A 1 297 ? -37.865 -7.222 -1.926 1.00 34.24 289 LEU A C 1
ATOM 1988 O O . LEU A 1 297 ? -38.023 -8.407 -2.255 1.00 32.79 289 LEU A O 1
ATOM 1993 N N . ALA A 1 298 ? -38.553 -6.659 -0.920 1.00 29.75 290 ALA A N 1
ATOM 1994 C CA . ALA A 1 298 ? -39.513 -7.439 -0.151 1.00 34.95 290 ALA A CA 1
ATOM 1995 C C . ALA A 1 298 ? -40.669 -7.925 -1.016 1.00 37.68 290 ALA A C 1
ATOM 1996 O O . ALA A 1 298 ? -41.254 -8.974 -0.732 1.00 43.41 290 ALA A O 1
ATOM 1998 N N . ARG A 1 299 ? -41.013 -7.187 -2.074 1.00 32.71 291 ARG A N 1
ATOM 1999 C CA . ARG A 1 299 ? -42.087 -7.599 -2.976 1.00 33.59 291 ARG A CA 1
ATOM 2000 C C . ARG A 1 299 ? -41.701 -8.754 -3.891 1.00 36.81 291 ARG A C 1
ATOM 2001 O O . ARG A 1 299 ? -42.599 -9.339 -4.516 1.00 37.69 291 ARG A O 1
ATOM 2009 N N . LEU A 1 300 ? -40.415 -9.092 -3.990 1.00 36.47 292 LEU A N 1
ATOM 2010 C CA . LEU A 1 300 ? -39.993 -10.175 -4.872 1.00 34.13 292 LEU A CA 1
ATOM 2011 C C . LEU A 1 300 ? -40.505 -11.517 -4.363 1.00 37.17 292 LEU A C 1
ATOM 2012 O O . LEU A 1 300 ? -40.520 -11.777 -3.158 1.00 39.78 292 LEU A O 1
ATOM 2017 N N . THR A 1 301 ? -40.906 -12.378 -5.292 1.00 40.26 293 THR A N 1
ATOM 2018 C CA . THR A 1 301 ? -41.196 -13.755 -4.938 1.00 36.50 293 THR A CA 1
ATOM 2019 C C . THR A 1 301 ? -39.900 -14.486 -4.611 1.00 38.99 293 THR A C 1
ATOM 2020 O O . THR A 1 301 ? -38.807 -14.035 -4.968 1.00 35.11 293 THR A O 1
ATOM 2024 N N . PRO A 1 302 ? -39.993 -15.633 -3.947 1.00 36.53 294 PRO A N 1
ATOM 2025 C CA . PRO A 1 302 ? -38.760 -16.376 -3.635 1.00 36.71 294 PRO A CA 1
ATOM 2026 C C . PRO A 1 302 ? -37.937 -16.696 -4.872 1.00 43.68 294 PRO A C 1
ATOM 2027 O O . PRO A 1 302 ? -36.703 -16.587 -4.845 1.00 41.60 294 PRO A O 1
ATOM 2031 N N . GLU A 1 303 ? -38.602 -17.061 -5.970 1.00 41.47 295 GLU A N 1
ATOM 2032 C CA . GLU A 1 303 ? -37.899 -17.438 -7.190 1.00 39.85 295 GLU A CA 1
ATOM 2033 C C . GLU A 1 303 ? -37.144 -16.260 -7.792 1.00 37.20 295 GLU A C 1
ATOM 2034 O O . GLU A 1 303 ? -36.130 -16.454 -8.466 1.00 33.97 295 GLU A O 1
ATOM 2040 N N . GLN A 1 304 ? -37.645 -15.047 -7.594 1.00 32.20 296 GLN A N 1
ATOM 2041 C CA . GLN A 1 304 ? -37.030 -13.855 -8.156 1.00 33.60 296 GLN A CA 1
ATOM 2042 C C . GLN A 1 304 ? -35.762 -13.442 -7.421 1.00 33.83 296 GLN A C 1
ATOM 2043 O O . GLN A 1 304 ? -35.110 -12.491 -7.848 1.00 31.09 296 GLN A O 1
ATOM 2049 N N . HIS A 1 305 ? -35.377 -14.138 -6.353 1.00 34.08 297 HIS A N 1
ATOM 2050 C CA . HIS A 1 305 ? -34.057 -13.977 -5.764 1.00 31.08 297 HIS A CA 1
ATOM 2051 C C . HIS A 1 305 ? -33.033 -14.932 -6.355 1.00 28.42 297 HIS A C 1
ATOM 2052 O O . HIS A 1 305 ? -31.840 -14.834 -6.018 1.00 33.12 297 HIS A O 1
ATOM 2059 N N . GLU A 1 306 ? -33.475 -15.878 -7.187 1.00 33.78 298 GLU A N 1
ATOM 2060 C CA . GLU A 1 306 ? -32.618 -16.939 -7.686 1.00 31.79 298 GLU A CA 1
ATOM 2061 C C . GLU A 1 306 ? -32.409 -16.917 -9.193 1.00 31.5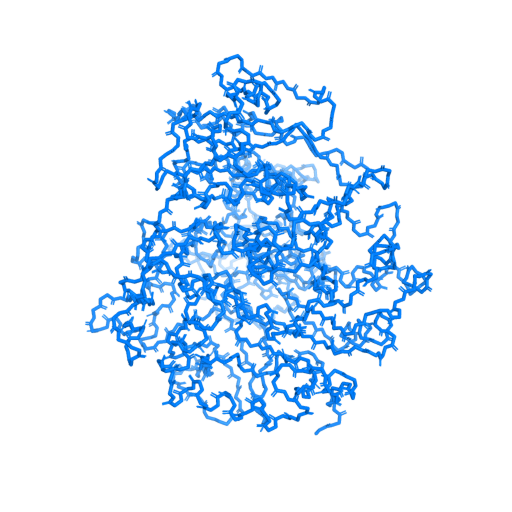9 298 GLU A C 1
ATOM 2062 O O . GLU A 1 306 ? -31.399 -17.441 -9.658 1.00 32.35 298 GLU A O 1
ATOM 2068 N N . GLU A 1 307 ? -33.343 -16.366 -9.968 1.00 31.16 299 GLU A N 1
ATOM 2069 C CA . GLU A 1 307 ? -33.275 -16.426 -11.423 1.00 37.26 299 GLU A CA 1
ATOM 2070 C C . GLU A 1 307 ? -33.936 -15.200 -12.039 1.00 29.88 299 GLU A C 1
ATOM 2071 O O . GLU A 1 307 ? -34.935 -14.699 -11.518 1.00 30.73 299 GLU A O 1
ATOM 2077 N N . CYS A 1 308 ? -33.361 -14.714 -13.145 1.00 28.78 300 CYS A N 1
ATOM 2078 C CA . CYS A 1 308 ? -33.998 -13.696 -13.960 1.00 28.57 300 CYS A CA 1
ATOM 2079 C C . CYS A 1 308 ? -33.569 -13.958 -15.398 1.00 30.39 300 CYS A C 1
ATOM 2080 O O . CYS A 1 308 ? -32.356 -14.003 -15.665 1.00 29.89 300 CYS A O 1
ATOM 2083 N N . PRO A 1 309 ? -34.504 -14.088 -16.342 1.00 30.42 301 PRO A N 1
ATOM 2084 C CA . PRO A 1 309 ? -34.099 -14.364 -17.726 1.00 33.93 301 PRO A CA 1
ATOM 2085 C C . PRO A 1 309 ? -33.144 -13.312 -18.267 1.00 30.33 301 PRO A C 1
ATOM 2086 O O . PRO A 1 309 ? -33.186 -12.134 -17.898 1.00 33.59 301 PRO A O 1
ATOM 2090 N N . VAL A 1 310 ? -32.282 -13.771 -19.160 1.00 28.49 302 VAL A N 1
ATOM 2091 C CA . VAL A 1 310 ? -31.313 -12.938 -19.857 1.00 26.34 302 VAL A CA 1
ATOM 2092 C C . VAL A 1 310 ? -31.908 -12.524 -21.194 1.00 27.17 302 VAL A C 1
ATOM 2093 O O . VAL A 1 310 ? -32.454 -13.360 -21.936 1.00 31.49 302 VAL A O 1
ATOM 2097 N N . GLU A 1 311 ? -31.823 -11.233 -21.502 1.00 26.74 303 GLU A N 1
ATOM 2098 C CA . GLU A 1 311 ? -32.232 -10.731 -22.807 1.00 25.45 303 GLU A CA 1
ATOM 2099 C C . GLU A 1 311 ? -31.051 -10.893 -23.757 1.00 24.62 303 GLU A C 1
ATOM 2100 O O . GLU A 1 311 ? -30.000 -10.272 -23.568 1.00 25.16 303 GLU A O 1
ATOM 2106 N N . TRP A 1 312 ? -31.207 -11.726 -24.768 1.00 27.65 304 TRP A N 1
ATOM 2107 C CA . TRP A 1 312 ? -30.099 -12.003 -25.672 1.00 26.51 304 TRP A CA 1
ATOM 2108 C C . TRP A 1 312 ? -30.051 -10.937 -26.761 1.00 23.77 304 TRP A C 1
ATOM 2109 O O . TRP A 1 312 ? -30.975 -10.817 -27.575 1.00 28.34 304 TRP A O 1
ATOM 2120 N N . MET A 1 313 ? -28.959 -10.186 -26.779 1.00 24.02 305 MET A N 1
ATOM 2121 C CA . MET A 1 313 ? -28.815 -8.970 -27.549 1.00 26.00 305 MET A CA 1
ATOM 2122 C C . MET A 1 313 ? -28.125 -9.209 -28.878 1.00 26.78 305 MET A C 1
ATOM 2123 O O . MET A 1 313 ? -27.172 -9.990 -28.974 1.00 27.99 305 MET A O 1
ATOM 2128 N N . ASP A 1 314 ? -28.559 -8.466 -29.882 1.00 27.30 306 ASP A N 1
ATOM 2129 C CA . ASP A 1 314 ? -27.826 -8.413 -31.130 1.00 25.23 306 ASP A CA 1
ATOM 2130 C C . ASP A 1 314 ? -26.601 -7.525 -30.981 1.00 23.45 306 ASP A C 1
ATOM 2131 O O . ASP A 1 314 ? -26.531 -6.650 -30.123 1.00 24.10 306 ASP A O 1
ATOM 2136 N N . ALA A 1 315 ? -25.633 -7.759 -31.861 1.00 25.99 307 ALA A N 1
ATOM 2137 C CA . ALA A 1 315 ? -24.319 -7.142 -31.732 1.00 24.58 307 ALA A CA 1
ATOM 2138 C C . ALA A 1 315 ? -24.393 -5.621 -31.643 1.00 26.48 307 ALA A C 1
ATOM 2139 O O . ALA A 1 315 ? -23.648 -5.008 -30.873 1.00 24.58 307 ALA A O 1
ATOM 2141 N N . GLU A 1 316 ? -25.274 -4.992 -32.424 1.00 25.76 308 GLU A N 1
ATOM 2142 C CA . GLU A 1 316 ? -25.328 -3.536 -32.487 1.00 23.04 308 GLU A CA 1
ATOM 2143 C C . GLU A 1 316 ? -26.456 -2.943 -31.662 1.00 25.19 308 GLU A C 1
ATOM 2144 O O . GLU A 1 316 ? -26.758 -1.757 -31.805 1.00 26.05 308 GLU A O 1
ATOM 2150 N N . ASP A 1 317 ? -27.046 -3.716 -30.754 1.00 24.56 309 ASP A N 1
ATOM 2151 C CA . ASP A 1 317 ? -27.977 -3.140 -29.800 1.00 24.68 309 ASP A CA 1
ATOM 2152 C C . ASP A 1 317 ? -27.242 -2.192 -28.859 1.00 21.73 309 ASP A C 1
ATOM 2153 O O . ASP A 1 317 ? -26.096 -2.435 -28.467 1.00 22.55 309 ASP A O 1
ATOM 2158 N N . VAL A 1 318 ? -27.900 -1.093 -28.501 1.00 24.52 310 VAL A N 1
ATOM 2159 C CA . VAL A 1 318 ? -27.254 -0.096 -27.647 1.00 22.28 310 VAL A CA 1
ATOM 2160 C C . VAL A 1 318 ? -27.080 -0.645 -26.231 1.00 20.92 310 VAL A C 1
ATOM 2161 O O . VAL A 1 318 ? -28.013 -1.207 -25.630 1.00 23.67 310 VAL A O 1
ATOM 2165 N N . LEU A 1 319 ? -25.885 -0.458 -25.679 1.00 20.93 311 LEU A N 1
ATOM 2166 C CA . LEU A 1 319 ? -25.552 -0.781 -24.301 1.00 20.61 311 LEU A CA 1
ATOM 2167 C C . LEU A 1 319 ? -25.663 0.432 -23.380 1.00 21.76 311 LEU A C 1
ATOM 2168 O O . LEU A 1 319 ? -26.312 0.351 -22.332 1.00 22.03 311 LEU A O 1
ATOM 2173 N N . PHE A 1 320 ? -25.063 1.571 -23.746 1.00 20.58 312 PHE A N 1
ATOM 2174 C CA . PHE A 1 320 ? -25.143 2.745 -22.887 1.00 18.74 312 PHE A CA 1
ATOM 2175 C C . PHE A 1 320 ? -24.968 4.023 -23.692 1.00 20.85 312 PHE A C 1
ATOM 2176 O O . PHE A 1 320 ? -24.471 4.023 -24.821 1.00 21.29 312 PHE A O 1
ATOM 2184 N N . LEU A 1 321 ? -25.459 5.109 -23.088 1.00 21.36 313 LEU A N 1
ATOM 2185 C CA . LEU A 1 321 ? -25.312 6.481 -23.555 1.00 22.39 313 LEU A CA 1
ATOM 2186 C C . LEU A 1 321 ? -24.477 7.209 -22.521 1.00 19.34 313 LEU A C 1
ATOM 2187 O O . LEU A 1 321 ? -24.790 7.148 -21.332 1.00 21.45 313 LEU A O 1
ATOM 2192 N N . LEU A 1 322 ? -23.418 7.898 -22.944 1.00 19.78 314 LEU A N 1
ATOM 2193 C CA . LEU A 1 322 ? -22.600 8.632 -21.982 1.00 21.34 314 LEU A CA 1
ATOM 2194 C C . LEU A 1 322 ? -22.442 10.074 -22.451 1.00 20.80 314 LEU A C 1
ATOM 2195 O O . LEU A 1 322 ? -21.799 10.342 -23.475 1.00 20.18 314 LEU A O 1
ATOM 2200 N N . TYR A 1 323 ? -23.042 11.013 -21.716 1.00 21.26 315 TYR A N 1
ATOM 2201 C CA . TYR A 1 323 ? -22.928 12.419 -22.078 1.00 20.50 315 TYR A CA 1
ATOM 2202 C C . TYR A 1 323 ? -21.503 12.909 -21.858 1.00 21.41 315 TYR A C 1
ATOM 2203 O O . TYR A 1 323 ? -20.917 12.722 -20.786 1.00 23.46 315 TYR A O 1
ATOM 2212 N N . THR A 1 324 ? -20.958 13.529 -22.904 1.00 21.43 316 THR A N 1
ATOM 2213 C CA . THR A 1 324 ? -19.536 13.818 -23.023 1.00 21.32 316 THR A CA 1
ATOM 2214 C C . THR A 1 324 ? -19.366 15.219 -23.591 1.00 20.64 316 THR A C 1
ATOM 2215 O O . THR A 1 324 ? -19.987 15.568 -24.605 1.00 22.37 316 THR A O 1
ATOM 2219 N N . SER A 1 325 ? -18.516 16.009 -22.945 1.00 21.97 317 SER A N 1
ATOM 2220 C CA . SER A 1 325 ? -18.250 17.371 -23.384 1.00 22.19 317 SER A CA 1
ATOM 2221 C C . SER A 1 325 ? -17.505 17.405 -24.712 1.00 22.88 317 SER A C 1
ATOM 2222 O O . SER A 1 325 ? -16.654 16.553 -25.003 1.00 23.66 317 SER A O 1
ATOM 2225 N N . GLY A 1 326 ? -17.825 18.414 -25.502 1.00 25.50 318 GLY A N 1
ATOM 2226 C CA . GLY A 1 326 ? -17.235 18.590 -26.804 1.00 26.54 318 GLY A CA 1
ATOM 2227 C C . GLY A 1 326 ? -16.772 20.015 -27.027 1.00 32.16 318 GLY A C 1
ATOM 2228 O O . GLY A 1 326 ? -16.962 20.913 -26.195 1.00 27.82 318 GLY A O 1
ATOM 2229 N N . SER A 1 327 ? -16.117 20.185 -28.172 1.00 26.67 319 SER A N 1
ATOM 2230 C CA . SER A 1 327 ? -15.638 21.488 -28.582 1.00 29.81 319 SER A CA 1
ATOM 2231 C C . SER A 1 327 ? -16.782 22.454 -28.813 1.00 35.11 319 SER A C 1
ATOM 2232 O O . SER A 1 327 ? -16.649 23.646 -28.533 1.00 36.76 319 SER A O 1
ATOM 2235 N N . THR A 1 328 ? -17.902 21.966 -29.337 1.00 32.86 320 THR A N 1
ATOM 2236 C CA . THR A 1 328 ? -19.043 22.799 -29.683 1.00 39.71 320 THR A CA 1
ATOM 2237 C C . THR A 1 328 ? -20.292 22.333 -28.953 1.00 37.13 320 THR A C 1
ATOM 2238 O O . THR A 1 328 ? -20.629 21.145 -28.979 1.00 36.44 320 THR A O 1
ATOM 2242 N N . GLY A 1 329 ? -20.995 23.277 -28.342 1.00 32.06 321 GLY A N 1
ATOM 2243 C CA . GLY A 1 329 ? -22.279 22.998 -27.763 1.00 32.45 321 GLY A CA 1
ATOM 2244 C C . GLY A 1 329 ? -22.185 22.244 -26.457 1.00 31.44 321 GLY A C 1
ATOM 2245 O O . GLY A 1 329 ? -21.109 21.980 -25.904 1.00 32.73 321 GLY A O 1
ATOM 2246 N N . LYS A 1 330 ? -23.360 21.872 -25.967 1.00 31.06 322 LYS A N 1
ATOM 2247 C CA . LYS A 1 330 ? -23.468 21.184 -24.693 1.00 29.66 322 LYS A CA 1
ATOM 2248 C C . LYS A 1 330 ? -23.047 19.727 -24.828 1.00 26.02 322 LYS A C 1
ATOM 2249 O O . LYS A 1 330 ? -22.900 19.199 -25.940 1.00 27.75 322 LYS A O 1
ATOM 2255 N N . PRO A 1 331 ? -22.862 19.032 -23.706 1.00 23.75 323 PRO A N 1
ATOM 2256 C CA . PRO A 1 331 ? -22.486 17.618 -23.775 1.00 23.97 323 PRO A CA 1
ATOM 2257 C C . PRO A 1 331 ? -23.500 16.791 -24.551 1.00 23.95 323 PRO A C 1
ATOM 2258 O O . PRO A 1 331 ? -24.712 17.025 -24.496 1.00 26.89 323 PRO A O 1
ATOM 2262 N N . LYS A 1 332 ? -22.976 15.839 -25.316 1.00 24.03 324 LYS A N 1
ATOM 2263 C CA . LYS A 1 332 ? -23.750 15.017 -26.224 1.00 26.68 324 LYS A CA 1
ATOM 2264 C C . LYS A 1 332 ? -23.601 13.557 -25.823 1.00 21.63 324 LYS A C 1
ATOM 2265 O O . LYS A 1 332 ? -22.559 13.136 -25.313 1.00 22.86 324 LYS A O 1
ATOM 2271 N N . ALA A 1 333 ? -24.655 12.777 -26.093 1.00 23.73 325 ALA A N 1
ATOM 2272 C CA . ALA A 1 333 ? -24.662 11.368 -25.709 1.00 23.16 325 ALA A CA 1
ATOM 2273 C C . ALA A 1 333 ? -23.883 10.533 -26.711 1.00 22.89 325 ALA A C 1
ATOM 2274 O O . ALA A 1 333 ? -24.355 10.288 -27.822 1.00 24.00 325 ALA A O 1
ATOM 2276 N N . ILE A 1 334 ? -22.715 10.071 -26.301 1.00 22.50 326 ILE A N 1
ATOM 2277 C CA . ILE A 1 334 ? -21.949 9.103 -27.079 1.00 21.09 326 ILE A CA 1
ATOM 2278 C C . ILE A 1 334 ? -22.575 7.719 -26.913 1.00 21.07 326 ILE A C 1
ATOM 2279 O O . ILE A 1 334 ? -22.817 7.258 -25.790 1.00 22.66 326 ILE A O 1
ATOM 2284 N N . VAL A 1 335 ? -22.800 7.035 -28.035 1.00 20.70 327 VAL A N 1
ATOM 2285 C CA . VAL A 1 335 ? -23.538 5.771 -28.069 1.00 19.76 327 VAL A CA 1
ATOM 2286 C C . VAL A 1 335 ? -22.546 4.622 -28.218 1.00 22.20 327 VAL A C 1
ATOM 2287 O O . VAL A 1 335 ? -21.814 4.548 -29.214 1.00 22.55 327 VAL A O 1
ATOM 2291 N N . HIS A 1 336 ? -22.557 3.696 -27.269 1.00 20.05 328 HIS A N 1
ATOM 2292 C CA . HIS A 1 336 ? -21.844 2.437 -27.408 1.00 19.84 328 HIS A CA 1
ATOM 2293 C C . HIS A 1 336 ? -22.796 1.263 -27.508 1.00 20.87 328 HIS A C 1
ATOM 2294 O O . HIS A 1 336 ? -23.786 1.182 -26.763 1.00 21.78 328 HIS A O 1
ATOM 2301 N N . THR A 1 337 ? -22.507 0.363 -28.462 1.00 21.43 329 THR A N 1
ATOM 2302 C CA . THR A 1 337 ? -23.338 -0.819 -28.657 1.00 21.09 329 THR A CA 1
ATOM 2303 C C . THR A 1 337 ? -22.702 -2.001 -27.919 1.00 20.57 329 THR A C 1
ATOM 2304 O O . THR A 1 337 ? -21.914 -1.822 -26.992 1.00 21.77 329 THR A O 1
ATOM 2308 N N . THR A 1 338 ? -23.103 -3.228 -28.263 1.00 24.89 330 THR A N 1
ATOM 2309 C CA . THR A 1 338 ? -22.916 -4.340 -27.341 1.00 22.77 330 THR A CA 1
ATOM 2310 C C . THR A 1 338 ? -21.670 -5.175 -27.629 1.00 19.35 330 THR A C 1
ATOM 2311 O O . THR A 1 338 ? -20.763 -5.226 -26.794 1.00 21.67 330 THR A O 1
ATOM 2315 N N . ALA A 1 339 ? -21.588 -5.822 -28.797 1.00 21.97 331 ALA A N 1
ATOM 2316 C CA . ALA A 1 339 ? -20.572 -6.858 -29.004 1.00 21.67 331 ALA A CA 1
ATOM 2317 C C . ALA A 1 339 ? -19.172 -6.266 -29.127 1.00 22.42 331 ALA A C 1
ATOM 2318 O O . ALA A 1 339 ? -18.251 -6.682 -28.411 1.00 22.65 331 ALA A O 1
ATOM 2320 N N . GLY A 1 340 ? -19.009 -5.258 -29.986 1.00 22.03 332 GLY A N 1
ATOM 2321 C CA . GLY A 1 340 ? -17.689 -4.668 -30.164 1.00 21.24 332 GLY A CA 1
ATOM 2322 C C . GLY A 1 340 ? -17.152 -4.022 -28.903 1.00 21.41 332 GLY A C 1
ATOM 2323 O O . GLY A 1 340 ? -15.979 -4.201 -28.557 1.00 21.73 332 GLY A O 1
ATOM 2324 N N . TYR A 1 341 ? -17.988 -3.228 -28.214 1.00 19.76 333 TYR A N 1
ATOM 2325 C CA . TYR A 1 341 ? -17.560 -2.599 -26.969 1.00 20.47 333 TYR A CA 1
ATOM 2326 C C . TYR A 1 341 ? -17.171 -3.648 -25.938 1.00 20.10 333 TYR A C 1
ATOM 2327 O O . TYR A 1 341 ? -16.119 -3.550 -25.284 1.00 19.89 333 TYR A O 1
ATOM 2336 N N . MET A 1 342 ? -17.991 -4.685 -25.796 1.00 19.37 334 MET A N 1
ATOM 2337 C CA . MET A 1 342 ? -17.706 -5.731 -24.832 1.00 19.02 334 MET A CA 1
ATOM 2338 C C . MET A 1 342 ? -16.344 -6.358 -25.116 1.00 18.78 334 MET A C 1
ATOM 2339 O O . MET A 1 342 ? -15.500 -6.493 -24.220 1.00 21.44 334 MET A O 1
ATOM 2344 N N . VAL A 1 343 ? -16.110 -6.717 -26.376 1.00 19.61 335 VAL A N 1
ATOM 2345 C CA . VAL A 1 343 ? -14.840 -7.338 -26.731 1.00 21.45 335 VAL A CA 1
ATOM 2346 C C . VAL A 1 343 ? -13.688 -6.368 -26.477 1.00 21.80 335 VAL A C 1
ATOM 2347 O O . VAL A 1 343 ? -12.636 -6.756 -25.935 1.00 22.45 335 VAL A O 1
ATOM 2351 N N . TYR A 1 344 ? -13.866 -5.089 -26.843 1.00 19.05 336 TYR A N 1
ATOM 2352 C CA . TYR A 1 344 ? -12.734 -4.159 -26.833 1.00 19.60 336 TYR A CA 1
ATOM 2353 C C . TYR A 1 344 ? -12.375 -3.719 -25.420 1.00 20.14 336 TYR A C 1
ATOM 2354 O O . TYR A 1 344 ? -11.184 -3.739 -25.052 1.00 19.83 336 TYR A O 1
ATOM 2363 N N . ALA A 1 345 ? -13.377 -3.373 -24.608 1.00 20.58 337 ALA A N 1
ATOM 2364 C CA . ALA A 1 345 ? -13.109 -2.990 -23.226 1.00 19.11 337 ALA A CA 1
ATOM 2365 C C . ALA A 1 345 ? -12.441 -4.124 -22.473 1.00 19.07 337 ALA A C 1
ATOM 2366 O O . ALA A 1 345 ? -11.526 -3.901 -21.676 1.00 21.09 337 ALA A O 1
ATOM 2368 N N . SER A 1 346 ? -12.900 -5.358 -22.696 1.00 21.12 338 SER A N 1
ATOM 2369 C CA . SER A 1 346 ? -12.363 -6.486 -21.957 1.00 18.82 338 SER A CA 1
ATOM 2370 C C . SER A 1 346 ? -10.974 -6.892 -22.458 1.00 21.47 338 SER A C 1
ATOM 2371 O O . SER A 1 346 ? -10.104 -7.226 -21.654 1.00 20.77 338 SER A O 1
ATOM 2374 N N . THR A 1 347 ? -10.743 -6.874 -23.771 1.00 21.06 339 THR A N 1
ATOM 2375 C CA . THR A 1 347 ? -9.441 -7.291 -24.302 1.00 20.33 339 THR A CA 1
ATOM 2376 C C . THR A 1 347 ? -8.342 -6.292 -23.920 1.00 19.59 339 THR A C 1
ATOM 2377 O O . THR A 1 347 ? -7.217 -6.687 -23.550 1.00 21.00 339 THR A O 1
ATOM 2381 N N . THR A 1 348 ? -8.652 -5.001 -23.993 1.00 19.76 340 THR A N 1
ATOM 2382 C CA . THR A 1 348 ? -7.692 -4.002 -23.534 1.00 19.57 340 THR A CA 1
ATOM 2383 C C . THR A 1 348 ? -7.418 -4.132 -22.040 1.00 20.16 340 THR A C 1
ATOM 2384 O O . THR A 1 348 ? -6.264 -4.019 -21.606 1.00 19.55 340 THR A O 1
ATOM 2388 N N . PHE A 1 349 ? -8.443 -4.359 -21.224 1.00 17.86 341 PHE A N 1
ATOM 2389 C CA . PHE A 1 349 ? -8.197 -4.590 -19.794 1.00 19.85 341 PHE A CA 1
ATOM 2390 C C . PHE A 1 349 ? -7.176 -5.703 -19.588 1.00 20.00 341 PHE A C 1
ATOM 2391 O O . PHE A 1 349 ? -6.209 -5.556 -18.820 1.00 20.23 341 PHE A O 1
ATOM 2399 N N . MET A 1 350 ? -7.345 -6.816 -20.302 1.00 19.50 342 MET A N 1
ATOM 2400 C CA . MET A 1 350 ? -6.478 -7.973 -20.089 1.00 19.34 342 MET A CA 1
ATOM 2401 C C . MET A 1 350 ? -5.041 -7.670 -20.512 1.00 20.61 342 MET A C 1
ATOM 2402 O O . MET A 1 350 ? -4.106 -7.962 -19.766 1.00 22.51 342 MET A O 1
ATOM 2407 N N . TYR A 1 351 ? -4.842 -7.097 -21.705 1.00 21.41 343 TYR A N 1
ATOM 2408 C CA . TYR A 1 351 ? -3.479 -6.942 -22.212 1.00 19.16 343 TYR A CA 1
ATOM 2409 C C . TYR A 1 351 ? -2.781 -5.695 -21.680 1.00 19.98 343 TYR A C 1
ATOM 2410 O O . TYR A 1 351 ? -1.612 -5.780 -21.304 1.00 21.23 343 TYR A O 1
ATOM 2419 N N . SER A 1 352 ? -3.469 -4.542 -21.591 1.00 19.37 344 SER A N 1
ATOM 2420 C CA . SER A 1 352 ? -2.801 -3.327 -21.111 1.00 19.74 344 SER A CA 1
ATOM 2421 C C . SER A 1 352 ? -2.356 -3.438 -19.664 1.00 20.14 344 SER A C 1
ATOM 2422 O O . SER A 1 352 ? -1.373 -2.795 -19.276 1.00 21.10 344 SER A O 1
ATOM 2425 N N . PHE A 1 353 ? -3.072 -4.197 -18.841 1.00 19.37 345 PHE A N 1
ATOM 2426 C CA . PHE A 1 353 ? -2.684 -4.391 -17.449 1.00 20.09 345 PHE A CA 1
ATOM 2427 C C . PHE A 1 353 ? -2.106 -5.778 -17.190 1.00 21.28 345 PHE A C 1
ATOM 2428 O O . PHE A 1 353 ? -1.675 -6.049 -16.070 1.00 21.50 345 PHE A O 1
ATOM 2436 N N . ASP A 1 354 ? -2.034 -6.634 -18.213 1.00 20.06 346 ASP A N 1
ATOM 2437 C CA . ASP A 1 354 ? -1.635 -8.030 -18.080 1.00 19.74 346 ASP A CA 1
ATOM 2438 C C . ASP A 1 354 ? -2.338 -8.730 -16.926 1.00 21.67 346 ASP A C 1
ATOM 2439 O O . ASP A 1 354 ? -1.716 -9.402 -16.097 1.00 22.74 346 ASP A O 1
ATOM 2444 N N . TYR A 1 355 ? -3.668 -8.612 -16.899 1.00 20.55 347 TYR A N 1
ATOM 2445 C CA . TYR A 1 355 ? -4.437 -9.186 -15.798 1.00 21.87 347 TYR A CA 1
ATOM 2446 C C . TYR A 1 355 ? -4.434 -10.710 -15.866 1.00 21.96 347 TYR A C 1
ATOM 2447 O O . TYR A 1 355 ? -4.816 -11.306 -16.884 1.00 23.70 347 TYR A O 1
ATOM 2456 N N . HIS A 1 356 ? -3.999 -11.338 -14.771 1.00 20.88 348 HIS A N 1
ATOM 2457 C CA . HIS A 1 356 ? -4.113 -12.773 -14.548 1.00 19.66 348 HIS A CA 1
ATOM 2458 C C . HIS A 1 356 ? -5.005 -13.007 -13.333 1.00 20.62 348 HIS A C 1
ATOM 2459 O O . HIS A 1 356 ? -5.184 -12.131 -12.484 1.00 22.11 348 HIS A O 1
ATOM 2466 N N . MET A 1 357 ? -5.546 -14.227 -13.243 1.00 25.22 349 MET A N 1
ATOM 2467 C CA . MET A 1 357 ? -6.516 -14.504 -12.188 1.00 24.12 349 MET A CA 1
ATOM 2468 C C . MET A 1 357 ? -5.957 -14.304 -10.777 1.00 26.25 349 MET A C 1
ATOM 2469 O O . MET A 1 357 ? -6.728 -13.995 -9.861 1.00 23.76 349 MET A O 1
ATOM 2474 N N . ASP A 1 358 ? -4.643 -14.448 -10.564 1.00 22.89 350 ASP A N 1
ATOM 2475 C CA . ASP A 1 358 ? -4.101 -14.225 -9.224 1.00 24.24 350 ASP A CA 1
ATOM 2476 C C . ASP A 1 358 ? -3.791 -12.766 -8.921 1.00 26.38 350 ASP A C 1
ATOM 2477 O O . ASP A 1 358 ? -3.381 -12.459 -7.792 1.00 25.88 350 ASP A O 1
ATOM 2482 N N . ASP A 1 359 ? -4.029 -11.858 -9.863 1.00 20.63 351 ASP A N 1
ATOM 2483 C CA . ASP A 1 359 ? -3.873 -10.435 -9.626 1.00 21.60 351 ASP A CA 1
ATOM 2484 C C . ASP A 1 359 ? -5.081 -9.860 -8.884 1.00 22.31 351 ASP A C 1
ATOM 2485 O O . ASP A 1 359 ? -6.218 -10.343 -9.003 1.00 22.26 351 ASP A O 1
ATOM 2490 N N . VAL A 1 360 ? -4.832 -8.764 -8.172 1.00 20.13 352 VAL A N 1
ATOM 2491 C CA . VAL A 1 360 ? -5.858 -7.997 -7.489 1.00 19.50 352 VAL A CA 1
ATOM 2492 C C . VAL A 1 360 ? -5.778 -6.589 -8.036 1.00 17.93 352 VAL A C 1
ATOM 2493 O O . VAL A 1 360 ? -4.708 -5.968 -8.018 1.00 19.85 352 VAL A O 1
ATOM 2497 N N . TYR A 1 361 ? -6.894 -6.094 -8.570 1.00 18.23 353 TYR A N 1
ATOM 2498 C CA . TYR A 1 361 ? -6.928 -4.884 -9.377 1.00 18.59 353 TYR A CA 1
ATOM 2499 C C . TYR A 1 361 ? -7.676 -3.757 -8.678 1.00 18.05 353 TYR A C 1
ATOM 2500 O O . TYR A 1 361 ? -8.708 -3.978 -8.043 1.00 19.33 353 TYR A O 1
ATOM 2509 N N . PHE A 1 362 ? -7.167 -2.527 -8.807 1.00 17.76 354 PHE A N 1
ATOM 2510 C CA . PHE A 1 362 ? -7.815 -1.353 -8.224 1.00 19.15 354 PHE A CA 1
ATOM 2511 C C . PHE A 1 362 ? -7.721 -0.207 -9.214 1.00 18.53 354 PHE A C 1
ATOM 2512 O O . PHE A 1 362 ? -6.628 0.292 -9.480 1.00 19.37 354 PHE A O 1
ATOM 2520 N N . CYS A 1 363 ? -8.874 0.218 -9.760 1.00 18.52 355 CYS A N 1
ATOM 2521 C CA . CYS A 1 363 ? -8.991 1.439 -10.554 1.00 18.32 355 CYS A CA 1
ATOM 2522 C C . CYS A 1 363 ? -9.703 2.504 -9.732 1.00 19.97 355 CYS A C 1
ATOM 2523 O O . CYS A 1 363 ? -10.741 2.233 -9.120 1.00 19.96 355 CYS A O 1
ATOM 2526 N N . THR A 1 364 ? -9.148 3.715 -9.709 1.00 16.55 356 THR A N 1
ATOM 2527 C CA . THR A 1 364 ? -9.660 4.783 -8.845 1.00 17.87 356 THR A CA 1
ATOM 2528 C C . THR A 1 364 ? -10.709 5.658 -9.524 1.00 20.29 356 THR A C 1
ATOM 2529 O O . THR A 1 364 ? -11.156 6.641 -8.915 1.00 22.53 356 THR A O 1
ATOM 2533 N N . ALA A 1 365 ? -11.107 5.326 -10.751 1.00 19.53 357 ALA A N 1
ATOM 2534 C CA . ALA A 1 365 ? -12.064 6.115 -11.522 1.00 19.54 357 ALA A CA 1
ATOM 2535 C C . ALA A 1 365 ? -13.491 5.905 -11.045 1.00 19.56 357 ALA A C 1
ATOM 2536 O O . ALA A 1 365 ? -13.867 4.860 -10.498 1.00 22.85 357 ALA A O 1
ATOM 2538 N N . ASP A 1 366 ? -14.327 6.897 -11.342 1.00 20.42 358 ASP A N 1
ATOM 2539 C CA . ASP A 1 366 ? -15.754 6.827 -11.056 1.00 18.66 358 ASP A CA 1
ATOM 2540 C C . ASP A 1 366 ? -16.537 6.296 -12.268 1.00 21.49 358 ASP A C 1
ATOM 2541 O O . ASP A 1 366 ? -16.163 6.537 -13.409 1.00 20.32 358 ASP A O 1
ATOM 2546 N N . ILE A 1 367 ? -17.664 5.599 -12.020 1.00 23.40 359 ILE A N 1
ATOM 2547 C CA . ILE A 1 367 ? -18.515 5.142 -13.122 1.00 21.13 359 ILE A CA 1
ATOM 2548 C C . ILE A 1 367 ? -19.178 6.268 -13.911 1.00 21.04 359 ILE A C 1
ATOM 2549 O O . ILE A 1 367 ? -19.641 6.021 -15.024 1.00 22.72 359 ILE A O 1
ATOM 2554 N N . GLY A 1 368 ? -19.183 7.506 -13.405 1.00 20.29 360 GLY A N 1
ATOM 2555 C CA . GLY A 1 368 ? -19.700 8.622 -14.191 1.00 21.15 360 GLY A CA 1
ATOM 2556 C C . GLY A 1 368 ? -18.883 8.975 -15.407 1.00 21.37 360 GLY A C 1
ATOM 2557 O O . GLY A 1 368 ? -19.302 9.819 -16.204 1.00 23.41 360 GLY A O 1
ATOM 2558 N N . TRP A 1 369 ? -17.714 8.366 -15.563 1.00 22.87 361 TRP A N 1
ATOM 2559 C CA . TRP A 1 369 ? -16.884 8.607 -16.725 1.00 21.61 361 TRP A CA 1
ATOM 2560 C C . TRP A 1 369 ? -16.545 7.273 -17.383 1.00 20.42 361 TRP A C 1
ATOM 2561 O O . TRP A 1 369 ? -16.718 6.194 -16.803 1.00 19.60 361 TRP A O 1
ATOM 2572 N N . ILE A 1 370 ? -16.072 7.357 -18.636 1.00 19.70 362 ILE A N 1
ATOM 2573 C CA . ILE A 1 370 ? -15.869 6.140 -19.407 1.00 17.95 362 ILE A CA 1
ATOM 2574 C C . ILE A 1 370 ? -14.885 5.196 -18.720 1.00 18.88 362 ILE A C 1
ATOM 2575 O O . ILE A 1 370 ? -15.012 3.984 -18.834 1.00 18.33 362 ILE A O 1
ATOM 2580 N N . THR A 1 371 ? -13.888 5.724 -18.012 1.00 18.28 363 THR A N 1
ATOM 2581 C CA . THR A 1 371 ? -12.907 4.846 -17.379 1.00 17.29 363 THR A CA 1
ATOM 2582 C C . THR A 1 371 ? -13.569 3.907 -16.375 1.00 16.74 363 THR A C 1
ATOM 2583 O O . THR A 1 371 ? -13.203 2.732 -16.260 1.00 19.18 363 THR A O 1
ATOM 2587 N N . GLY A 1 372 ? -14.556 4.409 -15.620 1.00 16.96 364 GLY A N 1
ATOM 2588 C CA . GLY A 1 372 ? -15.300 3.540 -14.723 1.00 17.75 364 GLY A CA 1
ATOM 2589 C C . GLY A 1 372 ? -16.193 2.516 -15.415 1.00 18.12 364 GLY A C 1
ATOM 2590 O O . GLY A 1 372 ? -16.389 1.416 -14.891 1.00 19.98 364 GLY A O 1
ATOM 2591 N N . HIS A 1 373 ? -16.749 2.860 -16.582 1.00 17.95 365 HIS A N 1
ATOM 2592 C CA . HIS A 1 373 ? -17.493 1.888 -17.381 1.00 17.99 365 HIS A CA 1
ATOM 2593 C C . HIS A 1 373 ? -16.571 0.749 -17.804 1.00 17.61 365 HIS A C 1
ATOM 2594 O O . HIS A 1 373 ? -16.783 -0.423 -17.474 1.00 19.57 365 HIS A O 1
ATOM 2601 N N . SER A 1 374 ? -15.518 1.089 -18.523 1.00 18.35 366 SER A N 1
ATOM 2602 C CA . SER A 1 374 ? -14.694 0.064 -19.143 1.00 18.20 366 SER A CA 1
ATOM 2603 C C . SER A 1 374 ? -13.782 -0.624 -18.143 1.00 16.96 366 SER A C 1
ATOM 2604 O O . SER A 1 374 ? -13.506 -1.822 -18.291 1.00 18.70 366 SER A O 1
ATOM 2607 N N . TYR A 1 375 ? -13.263 0.120 -17.157 1.00 17.81 367 TYR A N 1
ATOM 2608 C CA . TYR A 1 375 ? -12.150 -0.364 -16.346 1.00 16.91 367 TYR A CA 1
ATOM 2609 C C . TYR A 1 375 ? -12.426 -0.359 -14.852 1.00 18.54 367 TYR A C 1
ATOM 2610 O O . TYR A 1 375 ? -11.491 -0.560 -14.067 1.00 19.21 367 TYR A O 1
ATOM 2619 N N . VAL A 1 376 ? -13.685 -0.216 -14.415 1.00 18.06 368 VAL A N 1
ATOM 2620 C CA . VAL A 1 376 ? -14.083 -0.664 -13.087 1.00 16.78 368 VAL A CA 1
ATOM 2621 C C . VAL A 1 376 ? -15.100 -1.793 -13.171 1.00 19.19 368 VAL A C 1
ATOM 2622 O O . VAL A 1 376 ? -14.918 -2.846 -12.559 1.00 19.27 368 VAL A O 1
ATOM 2626 N N . VAL A 1 377 ? -16.173 -1.602 -13.953 1.00 18.57 369 VAL A N 1
ATOM 2627 C CA . VAL A 1 377 ? -17.270 -2.574 -13.986 1.00 17.41 369 VAL A CA 1
ATOM 2628 C C . VAL A 1 377 ? -17.129 -3.574 -15.135 1.00 18.47 369 VAL A C 1
ATOM 2629 O O . VAL A 1 377 ? -16.894 -4.763 -14.890 1.00 20.26 369 VAL A O 1
ATOM 2633 N N . TYR A 1 378 ? -17.234 -3.134 -16.394 1.00 18.56 370 TYR A N 1
ATOM 2634 C CA . TYR A 1 378 ? -17.447 -4.099 -17.478 1.00 19.52 370 TYR A CA 1
ATOM 2635 C C . TYR A 1 378 ? -16.206 -4.955 -17.749 1.00 19.81 370 TYR A C 1
ATOM 2636 O O . TYR A 1 378 ? -16.256 -6.193 -17.689 1.00 20.06 370 TYR A O 1
ATOM 2645 N N . GLY A 1 379 ? -15.094 -4.328 -18.133 1.00 18.06 371 GLY A N 1
ATOM 2646 C CA . GLY A 1 379 ? -13.940 -5.107 -18.516 1.00 18.21 371 GLY A CA 1
ATOM 2647 C C . GLY A 1 379 ? -13.425 -6.035 -17.426 1.00 17.91 371 GLY A C 1
ATOM 2648 O O . GLY A 1 379 ? -13.125 -7.205 -17.681 1.00 19.93 371 GLY A O 1
ATOM 2649 N N . PRO A 1 380 ? -13.247 -5.512 -16.200 1.00 18.67 372 PRO A N 1
ATOM 2650 C CA . PRO A 1 380 ? -12.720 -6.372 -15.125 1.00 17.80 372 PRO A CA 1
ATOM 2651 C C . PRO A 1 380 ? -13.628 -7.543 -14.824 1.00 20.84 372 PRO A C 1
ATOM 2652 O O . PRO A 1 380 ? -13.144 -8.674 -14.738 1.00 20.65 372 PRO A O 1
ATOM 2656 N N . MET A 1 381 ? -14.951 -7.338 -14.742 1.00 19.83 373 MET A N 1
ATOM 2657 C CA . MET A 1 381 ? -15.804 -8.473 -14.415 1.00 19.57 373 MET A CA 1
ATOM 2658 C C . MET A 1 381 ? -15.888 -9.480 -15.563 1.00 20.48 373 MET A C 1
ATOM 2659 O O . MET A 1 381 ? -15.982 -10.688 -15.320 1.00 21.68 373 MET A O 1
ATOM 2664 N N . ILE A 1 382 ? -15.842 -9.025 -16.809 1.00 20.60 374 ILE A N 1
ATOM 2665 C CA . ILE A 1 382 ? -15.880 -9.973 -17.912 1.00 20.18 374 ILE A CA 1
ATOM 2666 C C . ILE A 1 382 ? -14.673 -10.900 -17.867 1.00 21.87 374 ILE A C 1
ATOM 2667 O O . ILE A 1 382 ? -14.787 -12.075 -18.224 1.00 22.59 374 ILE A O 1
ATOM 2672 N N . HIS A 1 383 ? -13.516 -10.417 -17.380 1.00 21.47 375 HIS A N 1
ATOM 2673 C CA . HIS A 1 383 ? -12.351 -11.275 -17.197 1.00 20.97 375 HIS A CA 1
ATOM 2674 C C . HIS A 1 383 ? -12.214 -11.820 -15.773 1.00 21.85 375 HIS A C 1
ATOM 2675 O O . HIS A 1 383 ? -11.148 -12.331 -15.408 1.00 23.74 375 HIS A O 1
ATOM 2682 N N . CYS A 1 384 ? -13.295 -11.776 -14.989 1.00 21.51 376 CYS A N 1
ATOM 2683 C CA . CYS A 1 384 ? -13.376 -12.420 -13.678 1.00 20.56 376 CYS A CA 1
ATOM 2684 C C . CYS A 1 384 ? -12.331 -11.871 -12.726 1.00 22.78 376 CYS A C 1
ATOM 2685 O O . CYS A 1 384 ? -11.756 -12.602 -11.924 1.00 22.31 376 CYS A O 1
ATOM 2688 N N . ALA A 1 385 ? -12.096 -10.566 -12.804 1.00 20.08 377 ALA A N 1
ATOM 2689 C CA . ALA A 1 385 ? -11.105 -9.943 -11.936 1.00 19.81 377 ALA A CA 1
ATOM 2690 C C . ALA A 1 385 ? -11.597 -9.900 -10.499 1.00 24.06 377 ALA A C 1
ATOM 2691 O O . ALA A 1 385 ? -12.794 -9.767 -10.233 1.00 20.42 377 ALA A O 1
ATOM 2693 N N . THR A 1 386 ? -10.655 -9.989 -9.565 1.00 21.09 378 THR A N 1
ATOM 2694 C CA . THR A 1 386 ? -10.876 -9.559 -8.192 1.00 18.76 378 THR A CA 1
ATOM 2695 C C . THR A 1 386 ? -10.415 -8.114 -8.073 1.00 19.33 378 THR A C 1
ATOM 2696 O O . THR A 1 386 ? -9.247 -7.814 -8.342 1.00 19.47 378 THR A O 1
ATOM 2700 N N . SER A 1 387 ? -11.322 -7.218 -7.682 1.00 18.48 379 SER A N 1
ATOM 2701 C CA . SER A 1 387 ? -11.092 -5.778 -7.679 1.00 19.78 379 SER A CA 1
ATOM 2702 C C . SER A 1 387 ? -11.368 -5.164 -6.309 1.00 19.46 379 SER A C 1
ATOM 2703 O O . SER A 1 387 ? -12.115 -5.715 -5.493 1.00 20.86 379 SER A O 1
ATOM 2706 N N . VAL A 1 388 ? -10.791 -3.984 -6.098 1.00 19.32 380 VAL A N 1
ATOM 2707 C CA . VAL A 1 388 ? -11.135 -3.103 -4.987 1.00 18.94 380 VAL A CA 1
ATOM 2708 C C . VAL A 1 388 ? -12.147 -2.084 -5.489 1.00 19.52 380 VAL A C 1
ATOM 2709 O O . VAL A 1 388 ? -11.953 -1.482 -6.549 1.00 20.55 380 VAL A O 1
ATOM 2713 N N . LEU A 1 389 ? -13.239 -1.922 -4.738 1.00 18.08 381 LEU A N 1
ATOM 2714 C CA . LEU A 1 389 ? -14.280 -0.932 -5.013 1.00 19.23 381 LEU A CA 1
ATOM 2715 C C . LEU A 1 389 ? -14.300 0.045 -3.846 1.00 19.78 381 LEU A C 1
ATOM 2716 O O . LEU A 1 389 ? -14.575 -0.355 -2.708 1.00 21.90 381 LEU A O 1
ATOM 2721 N N . PHE A 1 390 ? -14.022 1.320 -4.106 1.00 19.19 382 PHE A N 1
ATOM 2722 C CA . PHE A 1 390 ? -13.816 2.280 -3.026 1.00 18.27 382 PHE A CA 1
ATOM 2723 C C . PHE A 1 390 ? -14.712 3.500 -3.204 1.00 18.15 382 PHE A C 1
ATOM 2724 O O . PHE A 1 390 ? -14.606 4.213 -4.208 1.00 19.49 382 PHE A O 1
ATOM 2732 N N . GLU A 1 391 ? -15.567 3.750 -2.208 1.00 19.57 383 GLU A N 1
ATOM 2733 C CA . GLU A 1 391 ? -16.519 4.846 -2.227 1.00 18.73 383 GLU A CA 1
ATOM 2734 C C . GLU A 1 391 ? -15.877 6.203 -1.961 1.00 20.40 383 GLU A C 1
ATOM 2735 O O . GLU A 1 391 ? -16.456 7.245 -2.292 1.00 21.95 383 GLU A O 1
ATOM 2741 N N . GLY A 1 392 ? -14.712 6.222 -1.334 1.00 20.71 384 GLY A N 1
ATOM 2742 C CA . GLY A 1 392 ? -14.183 7.433 -0.755 1.00 21.14 384 GLY A CA 1
ATOM 2743 C C . GLY A 1 392 ? -13.180 8.159 -1.622 1.00 22.18 384 GLY A C 1
ATOM 2744 O O . GLY A 1 392 ? -13.198 8.078 -2.856 1.00 21.44 384 GLY A O 1
ATOM 2745 N N . VAL A 1 393 ? -12.277 8.869 -0.952 1.00 22.75 385 VAL A N 1
ATOM 2746 C CA . VAL A 1 393 ? -11.348 9.788 -1.600 1.00 21.88 385 VAL A CA 1
ATOM 2747 C C . VAL A 1 393 ? -9.945 9.499 -1.086 1.00 22.72 385 VAL A C 1
ATOM 2748 O O . VAL A 1 393 ? -9.768 8.915 -0.006 1.00 21.64 385 VAL A O 1
ATOM 2752 N N . PRO A 1 394 ? -8.919 9.928 -1.825 1.00 21.18 386 PRO A N 1
ATOM 2753 C CA . PRO A 1 394 ? -7.544 9.577 -1.430 1.00 21.99 386 PRO A CA 1
ATOM 2754 C C . PRO A 1 394 ? -7.063 10.211 -0.148 1.00 23.39 386 PRO A C 1
ATOM 2755 O O . PRO A 1 394 ? -6.044 9.759 0.380 1.00 21.63 386 PRO A O 1
ATOM 2759 N N . ASN A 1 395 ? -7.734 11.235 0.389 1.00 21.96 387 ASN A N 1
ATOM 2760 C CA . ASN A 1 395 ? -7.211 11.920 1.572 1.00 20.20 387 ASN A CA 1
ATOM 2761 C C . ASN A 1 395 ? -8.094 11.777 2.810 1.00 21.73 387 ASN A C 1
ATOM 2762 O O . ASN A 1 395 ? -7.968 12.568 3.743 1.00 23.63 387 ASN A O 1
ATOM 2767 N N . TYR A 1 396 ? -8.950 10.756 2.871 1.00 21.58 388 TYR A N 1
ATOM 2768 C CA . TYR A 1 396 ? -9.727 10.550 4.076 1.00 21.94 388 TYR A CA 1
ATOM 2769 C C . TYR A 1 396 ? -9.685 9.086 4.490 1.00 19.88 388 TYR A C 1
ATOM 2770 O O . TYR A 1 396 ? -10.079 8.209 3.692 1.00 22.67 388 TYR A O 1
ATOM 2779 N N . PRO A 1 397 ? -9.323 8.790 5.758 1.00 23.28 389 PRO A N 1
ATOM 2780 C CA . PRO A 1 397 ? -9.033 9.754 6.842 1.00 24.61 389 PRO A CA 1
ATOM 2781 C C . PRO A 1 397 ? -7.817 10.635 6.590 1.00 23.29 389 PRO A C 1
ATOM 2782 O O . PRO A 1 397 ? -7.738 11.746 7.126 1.00 24.72 389 PRO A O 1
ATOM 2786 N N . ASP A 1 398 ? -6.857 10.151 5.800 1.00 22.08 390 ASP A N 1
ATOM 2787 C CA . ASP A 1 398 ? -5.714 10.982 5.414 1.00 23.08 390 ASP A CA 1
ATOM 2788 C C . ASP A 1 398 ? -5.144 10.432 4.113 1.00 20.30 390 ASP A C 1
ATOM 2789 O O . ASP A 1 398 ? -5.660 9.469 3.548 1.00 21.31 390 ASP A O 1
ATOM 2794 N N . TYR A 1 399 ? -4.075 11.074 3.618 1.00 22.46 391 TYR A N 1
ATOM 2795 C CA . TYR A 1 399 ? -3.539 10.766 2.299 1.00 21.91 391 TYR A CA 1
ATOM 2796 C C . TYR A 1 399 ? -2.849 9.403 2.224 1.00 22.33 391 TYR A C 1
ATOM 2797 O O . TYR A 1 399 ? -2.358 9.034 1.151 1.00 21.67 391 TYR A O 1
ATOM 2806 N N . SER A 1 400 ? -2.842 8.620 3.303 1.00 22.06 392 SER A N 1
ATOM 2807 C CA . SER A 1 400 ? -2.395 7.243 3.201 1.00 21.92 392 SER A CA 1
ATOM 2808 C C . SER A 1 400 ? -3.480 6.287 2.743 1.00 21.49 392 SER A C 1
ATOM 2809 O O . SER A 1 400 ? -3.183 5.110 2.536 1.00 20.69 392 SER A O 1
ATOM 2812 N N . ARG A 1 401 ? -4.718 6.755 2.552 1.00 20.34 393 ARG A N 1
ATOM 2813 C CA . ARG A 1 401 ? -5.848 5.825 2.418 1.00 19.78 393 ARG A CA 1
ATOM 2814 C C . ARG A 1 401 ? -5.683 4.850 1.260 1.00 19.99 393 ARG A C 1
ATOM 2815 O O . ARG A 1 401 ? -5.962 3.659 1.418 1.00 19.91 393 ARG A O 1
ATOM 2823 N N . TRP A 1 402 ? -5.323 5.330 0.068 1.00 20.35 394 TRP A N 1
ATOM 2824 C CA . TRP A 1 402 ? -5.219 4.382 -1.040 1.00 19.91 394 TRP A CA 1
ATOM 2825 C C . TRP A 1 402 ? -4.149 3.336 -0.780 1.00 18.89 394 TRP A C 1
ATOM 2826 O O . TRP A 1 402 ? -4.285 2.189 -1.221 1.00 20.67 394 TRP A O 1
ATOM 2837 N N . TRP A 1 403 ? -3.059 3.719 -0.096 1.00 20.43 395 TRP A N 1
ATOM 2838 C CA . TRP A 1 403 ? -2.005 2.756 0.205 1.00 19.58 395 TRP A CA 1
ATOM 2839 C C . TRP A 1 403 ? -2.420 1.781 1.299 1.00 22.37 395 TRP A C 1
ATOM 2840 O O . TRP A 1 403 ? -1.970 0.626 1.308 1.00 21.74 395 TRP A O 1
ATOM 2851 N N . GLN A 1 404 ? -3.286 2.213 2.216 1.00 21.25 396 GLN A N 1
ATOM 2852 C CA . GLN A 1 404 ? -3.880 1.269 3.154 1.00 20.19 396 GLN A CA 1
ATOM 2853 C C . GLN A 1 404 ? -4.704 0.217 2.409 1.00 20.17 396 GLN A C 1
ATOM 2854 O O . GLN A 1 404 ? -4.679 -0.969 2.768 1.00 23.06 396 GLN A O 1
ATOM 2860 N N . LEU A 1 405 ? -5.439 0.639 1.373 1.00 20.23 397 LEU A N 1
ATOM 2861 C CA . LEU A 1 405 ? -6.196 -0.296 0.544 1.00 20.10 397 LEU A CA 1
ATOM 2862 C C . LEU A 1 405 ? -5.274 -1.239 -0.213 1.00 20.17 397 LEU A C 1
ATOM 2863 O O . LEU A 1 405 ? -5.518 -2.449 -0.266 1.00 20.96 397 LEU A O 1
ATOM 2868 N N . VAL A 1 406 ? -4.204 -0.705 -0.801 1.00 20.22 398 VAL A N 1
ATOM 2869 C CA . VAL A 1 406 ? -3.284 -1.544 -1.558 1.00 20.48 398 VAL A CA 1
ATOM 2870 C C . VAL A 1 406 ? -2.724 -2.633 -0.657 1.00 20.11 398 VAL A C 1
ATOM 2871 O O . VAL A 1 406 ? -2.668 -3.811 -1.032 1.00 21.43 398 VAL A O 1
ATOM 2875 N N . GLU A 1 407 ? -2.288 -2.253 0.551 1.00 19.36 399 GLU A N 1
ATOM 2876 C CA . GLU A 1 407 ? -1.686 -3.231 1.458 1.00 20.02 399 GLU A CA 1
ATOM 2877 C C . GLU A 1 407 ? -2.700 -4.259 1.952 1.00 22.35 399 GLU A C 1
ATOM 2878 O O . GLU A 1 407 ? -2.399 -5.463 2.017 1.00 23.07 399 GLU A O 1
ATOM 2884 N N . LYS A 1 408 ? -3.886 -3.792 2.340 1.00 21.93 400 LYS A N 1
ATOM 2885 C CA . LYS A 1 408 ? -4.886 -4.645 2.965 1.00 21.51 400 LYS A CA 1
ATOM 2886 C C . LYS A 1 408 ? -5.390 -5.713 2.009 1.00 22.77 400 LYS A C 1
ATOM 2887 O O . LYS A 1 408 ? -5.568 -6.866 2.415 1.00 22.74 400 LYS A O 1
ATOM 2893 N N . TYR A 1 409 ? -5.573 -5.364 0.738 1.00 22.44 401 TYR A N 1
ATOM 2894 C CA . TYR A 1 409 ? -6.122 -6.283 -0.248 1.00 21.36 401 TYR A CA 1
ATOM 2895 C C . TYR A 1 409 ? -5.055 -6.851 -1.170 1.00 22.32 401 TYR A C 1
ATOM 2896 O O . TYR A 1 409 ? -5.382 -7.611 -2.090 1.00 21.84 401 TYR A O 1
ATOM 2905 N N . LYS A 1 410 ? -3.779 -6.527 -0.922 1.00 21.00 402 LYS A N 1
ATOM 2906 C CA . LYS A 1 410 ? -2.669 -7.077 -1.697 1.00 22.53 402 LYS A CA 1
ATOM 2907 C C . LYS A 1 410 ? -2.838 -6.754 -3.184 1.00 19.84 402 LYS A C 1
ATOM 2908 O O . LYS A 1 410 ? -2.686 -7.608 -4.066 1.00 22.62 402 LYS A O 1
ATOM 2914 N N . VAL A 1 411 ? -3.165 -5.490 -3.452 1.00 19.37 403 VAL A N 1
ATOM 2915 C CA . VAL A 1 411 ? -3.360 -5.027 -4.817 1.00 19.37 403 VAL A CA 1
ATOM 2916 C C . VAL A 1 411 ? -2.076 -5.186 -5.607 1.00 20.84 403 VAL A C 1
ATOM 2917 O O . VAL A 1 411 ? -0.987 -4.803 -5.141 1.00 20.74 403 VAL A O 1
ATOM 2921 N N . SER A 1 412 ? -2.198 -5.718 -6.823 1.00 20.37 404 SER A N 1
ATOM 2922 C CA . SER A 1 412 ? -1.045 -5.875 -7.711 1.00 21.84 404 SER A CA 1
ATOM 2923 C C . SER A 1 412 ? -1.098 -4.981 -8.934 1.00 19.25 404 SER A C 1
ATOM 2924 O O . SER A 1 412 ? -0.059 -4.755 -9.566 1.00 20.50 404 SER A O 1
ATOM 2927 N N . ILE A 1 413 ? -2.269 -4.445 -9.272 1.00 19.11 405 ILE A N 1
ATOM 2928 C CA . ILE A 1 413 ? -2.456 -3.552 -10.410 1.00 18.08 405 ILE A CA 1
ATOM 2929 C C . ILE A 1 413 ? -3.272 -2.361 -9.933 1.00 19.13 405 ILE A C 1
ATOM 2930 O O . ILE A 1 413 ? -4.396 -2.545 -9.455 1.00 20.08 405 ILE A O 1
ATOM 2935 N N . LEU A 1 414 ? -2.717 -1.153 -10.066 1.00 18.46 406 LEU A N 1
ATOM 2936 C CA . LEU A 1 414 ? -3.371 0.094 -9.667 1.00 19.01 406 LEU A CA 1
ATOM 2937 C C . LEU A 1 414 ? -3.471 1.031 -10.866 1.00 20.88 406 LEU A C 1
ATOM 2938 O O . LEU A 1 414 ? -2.449 1.408 -11.445 1.00 20.74 406 LEU A O 1
ATOM 2943 N N . TYR A 1 415 ? -4.694 1.439 -11.215 1.00 20.00 407 TYR A N 1
ATOM 2944 C CA . TYR A 1 415 ? -4.956 2.291 -12.377 1.00 18.59 407 TYR A CA 1
ATOM 2945 C C . TYR A 1 415 ? -5.536 3.598 -11.880 1.00 17.79 407 TYR A C 1
ATOM 2946 O O . TYR A 1 415 ? -6.661 3.620 -11.355 1.00 20.06 407 TYR A O 1
ATOM 2955 N N . THR A 1 416 ? -4.794 4.693 -12.050 1.00 19.15 408 THR A N 1
ATOM 2956 C CA . THR A 1 416 ? -5.235 5.973 -11.504 1.00 18.92 408 THR A CA 1
ATOM 2957 C C . THR A 1 416 ? -4.957 7.081 -12.525 1.00 21.27 408 THR A C 1
ATOM 2958 O O . THR A 1 416 ? -4.795 6.822 -13.712 1.00 21.09 408 THR A O 1
ATOM 2962 N N . ALA A 1 417 ? -5.009 8.332 -12.085 1.00 21.24 409 ALA A N 1
ATOM 2963 C CA . ALA A 1 417 ? -4.972 9.492 -12.968 1.00 24.56 409 ALA A CA 1
ATOM 2964 C C . ALA A 1 417 ? -3.903 10.476 -12.523 1.00 19.61 409 ALA A C 1
ATOM 2965 O O . ALA A 1 417 ? -3.649 10.613 -11.323 1.00 21.77 409 ALA A O 1
ATOM 2967 N N . PRO A 1 418 ? -3.298 11.221 -13.465 1.00 20.41 410 PRO A N 1
ATOM 2968 C CA . PRO A 1 418 ? -2.280 12.200 -13.063 1.00 19.37 410 PRO A CA 1
ATOM 2969 C C . PRO A 1 418 ? -2.756 13.237 -12.059 1.00 21.05 410 PRO A C 1
ATOM 2970 O O . PRO A 1 418 ? -1.961 13.646 -11.207 1.00 21.48 410 PRO A O 1
ATOM 2974 N N . THR A 1 419 ? -4.015 13.693 -12.100 1.00 21.93 411 THR A N 1
ATOM 2975 C CA A THR A 1 419 ? -4.468 14.648 -11.088 0.76 23.78 411 THR A CA 1
ATOM 2976 C CA B THR A 1 419 ? -4.441 14.652 -11.083 0.24 23.84 411 THR A CA 1
ATOM 2977 C C . THR A 1 419 ? -4.290 14.062 -9.694 1.00 20.25 411 THR A C 1
ATOM 2978 O O . THR A 1 419 ? -3.795 14.729 -8.783 1.00 24.06 411 THR A O 1
ATOM 2985 N N . ALA A 1 420 ? -4.701 12.809 -9.525 1.00 20.83 412 ALA A N 1
ATOM 2986 C CA . ALA A 1 420 ? -4.542 12.157 -8.240 1.00 20.84 412 ALA A CA 1
ATOM 2987 C C . ALA A 1 420 ? -3.073 12.013 -7.898 1.00 20.56 412 ALA A C 1
ATOM 2988 O O . ALA A 1 420 ? -2.672 12.300 -6.768 1.00 21.41 412 ALA A O 1
ATOM 2990 N N . ILE A 1 421 ? -2.255 11.595 -8.867 1.00 21.24 413 ILE A N 1
ATOM 2991 C CA . ILE A 1 421 ? -0.831 11.410 -8.609 1.00 21.77 413 ILE A CA 1
ATOM 2992 C C . ILE A 1 421 ? -0.211 12.715 -8.143 1.00 21.89 413 ILE A C 1
ATOM 2993 O O . ILE A 1 421 ? 0.547 12.743 -7.171 1.00 24.73 413 ILE A O 1
ATOM 2998 N N . ARG A 1 422 ? -0.513 13.817 -8.830 1.00 22.24 414 ARG A N 1
ATOM 2999 C CA . ARG A 1 422 ? 0.032 15.112 -8.419 1.00 23.34 414 ARG A CA 1
ATOM 3000 C C . ARG A 1 422 ? -0.395 15.469 -7.003 1.00 26.04 414 ARG A C 1
ATOM 3001 O O . ARG A 1 422 ? 0.387 16.044 -6.238 1.00 26.66 414 ARG A O 1
ATOM 3009 N N A SER A 1 423 ? -1.632 15.134 -6.633 0.28 23.37 415 SER A N 1
ATOM 3010 N N B SER A 1 423 ? -1.630 15.148 -6.632 0.72 23.29 415 SER A N 1
ATOM 3011 C CA A SER A 1 423 ? -2.096 15.433 -5.281 0.28 24.27 415 SER A CA 1
ATOM 3012 C CA B SER A 1 423 ? -2.074 15.452 -5.275 0.72 24.23 415 SER A CA 1
ATOM 3013 C C A SER A 1 423 ? -1.372 14.574 -4.251 0.28 24.00 415 SER A C 1
ATOM 3014 C C B SER A 1 423 ? -1.345 14.583 -4.255 0.72 23.95 415 SER A C 1
ATOM 3015 O O A SER A 1 423 ? -1.065 15.046 -3.150 0.28 25.52 415 SER A O 1
ATOM 3016 O O B SER A 1 423 ? -0.999 15.064 -3.167 0.72 25.50 415 SER A O 1
ATOM 3021 N N . LEU A 1 424 ? -1.083 13.314 -4.591 1.00 23.06 416 LEU A N 1
ATOM 3022 C CA . LEU A 1 424 ? -0.326 12.468 -3.672 1.00 22.00 416 LEU A CA 1
ATOM 3023 C C . LEU A 1 424 ? 1.111 12.956 -3.553 1.00 23.93 416 LEU A C 1
ATOM 3024 O O . LEU A 1 424 ? 1.673 13.002 -2.449 1.00 25.72 416 LEU A O 1
ATOM 3029 N N . MET A 1 425 ? 1.723 13.327 -4.675 1.00 23.35 417 MET A N 1
ATOM 3030 C CA . MET A 1 425 ? 3.077 13.868 -4.619 1.00 25.67 417 MET A CA 1
ATOM 3031 C C . MET A 1 425 ? 3.147 15.094 -3.723 1.00 27.27 417 MET A C 1
ATOM 3032 O O . MET A 1 425 ? 4.093 15.263 -2.936 1.00 29.05 417 MET A O 1
ATOM 3037 N N . GLN A 1 426 ? 2.172 15.984 -3.854 1.00 27.93 418 GLN A N 1
ATOM 3038 C CA . GLN A 1 426 ? 2.187 17.197 -3.046 1.00 28.67 418 GLN A CA 1
ATOM 3039 C C . GLN A 1 426 ? 1.999 16.876 -1.570 1.00 29.32 418 GLN A C 1
ATOM 3040 O O . GLN A 1 426 ? 2.591 17.532 -0.711 1.00 34.37 418 GLN A O 1
ATOM 3046 N N . ALA A 1 427 ? 1.234 15.837 -1.254 1.00 27.02 419 ALA A N 1
ATOM 3047 C CA . ALA A 1 427 ? 1.063 15.459 0.143 1.00 29.04 419 ALA A CA 1
ATOM 3048 C C . ALA A 1 427 ? 2.356 14.928 0.754 1.00 28.20 419 ALA A C 1
ATOM 3049 O O . ALA A 1 427 ? 2.523 14.990 1.972 1.00 28.97 419 ALA A O 1
ATOM 3051 N N . GLY A 1 428 ? 3.245 14.364 -0.049 1.00 28.58 420 GLY A N 1
ATOM 3052 C CA . GLY A 1 428 ? 4.563 13.995 0.427 1.00 27.77 420 GLY A CA 1
ATOM 3053 C C . GLY A 1 428 ? 4.741 12.487 0.513 1.00 26.66 420 GLY A C 1
ATOM 3054 O O . GLY A 1 428 ? 3.788 11.719 0.655 1.00 27.40 420 GLY A O 1
ATOM 3055 N N . ASP A 1 429 ? 6.001 12.069 0.462 1.00 27.11 421 ASP A N 1
ATOM 3056 C CA . ASP A 1 429 ? 6.291 10.652 0.336 1.00 25.35 421 ASP A CA 1
ATOM 3057 C C . ASP A 1 429 ? 5.967 9.852 1.588 1.00 23.56 421 ASP A C 1
ATOM 3058 O O . ASP A 1 429 ? 5.797 8.630 1.489 1.00 26.20 421 ASP A O 1
ATOM 3063 N N . ASP A 1 430 ? 5.929 10.479 2.759 1.00 25.50 422 ASP A N 1
ATOM 3064 C CA . ASP A 1 430 ? 5.696 9.701 3.974 1.00 24.06 422 ASP A CA 1
ATOM 3065 C C . ASP A 1 430 ? 4.273 9.154 4.049 1.00 27.38 422 ASP A C 1
ATOM 3066 O O . ASP A 1 430 ? 4.064 8.118 4.677 1.00 26.17 422 ASP A O 1
ATOM 3071 N N . TYR A 1 431 ? 3.294 9.786 3.394 1.00 23.42 423 TYR A N 1
ATOM 3072 C CA . TYR A 1 431 ? 1.975 9.164 3.341 1.00 26.41 423 TYR A CA 1
ATOM 3073 C C . TYR A 1 431 ? 1.985 7.877 2.527 1.00 24.39 423 TYR A C 1
ATOM 3074 O O . TYR A 1 431 ? 1.139 6.998 2.748 1.00 24.43 423 TYR A O 1
ATOM 3083 N N . VAL A 1 432 ? 2.891 7.770 1.546 1.00 22.24 424 VAL A N 1
ATOM 3084 C CA . VAL A 1 432 ? 3.015 6.555 0.747 1.00 23.40 424 VAL A CA 1
ATOM 3085 C C . VAL A 1 432 ? 3.799 5.491 1.499 1.00 23.67 424 VAL A C 1
ATOM 3086 O O . VAL A 1 432 ? 3.440 4.305 1.501 1.00 23.06 424 VAL A O 1
ATOM 3090 N N . LYS A 1 433 ? 4.912 5.879 2.104 1.00 23.38 425 LYS A N 1
ATOM 3091 C CA . LYS A 1 433 ? 5.879 4.903 2.574 1.00 22.42 425 LYS A CA 1
ATOM 3092 C C . LYS A 1 433 ? 5.451 4.196 3.851 1.00 27.23 425 LYS A C 1
ATOM 3093 O O . LYS A 1 433 ? 6.081 3.191 4.207 1.00 26.85 425 LYS A O 1
ATOM 3099 N N . VAL A 1 434 ? 4.390 4.664 4.520 1.00 24.59 426 VAL A N 1
ATOM 3100 C CA . VAL A 1 434 ? 3.845 3.920 5.644 1.00 25.01 426 VAL A CA 1
ATOM 3101 C C . VAL A 1 434 ? 3.088 2.697 5.164 1.00 26.48 426 VAL A C 1
ATOM 3102 O O . VAL A 1 434 ? 2.705 1.854 5.989 1.00 26.20 426 VAL A O 1
ATOM 3106 N N . GLY A 1 435 ? 2.872 2.568 3.856 1.00 23.50 427 GLY A N 1
ATOM 3107 C CA . GLY A 1 435 ? 2.116 1.460 3.298 1.00 25.46 427 GLY A CA 1
ATOM 3108 C C . GLY A 1 435 ? 3.032 0.409 2.696 1.00 25.33 427 GLY A C 1
ATOM 3109 O O . GLY A 1 435 ? 4.088 0.712 2.157 1.00 25.96 427 GLY A O 1
ATOM 3110 N N . ASN A 1 436 ? 2.613 -0.847 2.785 1.00 24.62 428 ASN A N 1
ATOM 3111 C CA . ASN A 1 436 ? 3.339 -1.934 2.142 1.00 26.06 428 ASN A CA 1
ATOM 3112 C C . ASN A 1 436 ? 2.911 -2.012 0.678 1.00 23.46 428 ASN A C 1
ATOM 3113 O O . ASN A 1 436 ? 1.738 -2.302 0.379 1.00 23.26 428 ASN A O 1
ATOM 3118 N N . ARG A 1 437 ? 3.854 -1.756 -0.238 1.00 25.47 429 ARG A N 1
ATOM 3119 C CA . ARG A 1 437 ? 3.563 -1.787 -1.670 1.00 23.59 429 ARG A CA 1
ATOM 3120 C C . ARG A 1 437 ? 4.235 -2.954 -2.381 1.00 21.72 429 ARG A C 1
ATOM 3121 O O . ARG A 1 437 ? 4.338 -2.958 -3.620 1.00 22.95 429 ARG A O 1
ATOM 3129 N N . SER A 1 438 ? 4.651 -3.975 -1.623 1.00 23.44 430 SER A N 1
ATOM 3130 C CA . SER A 1 438 ? 5.391 -5.086 -2.193 1.00 26.03 430 SER A CA 1
ATOM 3131 C C . SER A 1 438 ? 4.582 -5.864 -3.217 1.00 23.62 430 SER A C 1
ATOM 3132 O O . SER A 1 438 ? 5.168 -6.506 -4.095 1.00 25.66 430 SER A O 1
ATOM 3135 N N . THR A 1 439 ? 3.256 -5.824 -3.133 1.00 22.32 431 THR A N 1
ATOM 3136 C CA . THR A 1 439 ? 2.443 -6.604 -4.054 1.00 24.27 431 THR A CA 1
ATOM 3137 C C . THR A 1 439 ? 2.214 -5.904 -5.390 1.00 22.94 431 THR A C 1
ATOM 3138 O O . THR A 1 439 ? 1.796 -6.569 -6.350 1.00 22.76 431 THR A O 1
ATOM 3142 N N . LEU A 1 440 ? 2.507 -4.614 -5.499 1.00 21.96 432 LEU A N 1
ATOM 3143 C CA . LEU A 1 440 ? 2.279 -3.918 -6.755 1.00 21.40 432 LEU A CA 1
ATOM 3144 C C . LEU A 1 440 ? 3.261 -4.375 -7.823 1.00 22.44 432 LEU A C 1
ATOM 3145 O O . LEU A 1 440 ? 4.454 -4.541 -7.559 1.00 23.71 432 LEU A O 1
ATOM 3150 N N . ARG A 1 441 ? 2.750 -4.587 -9.041 1.00 21.04 433 ARG A N 1
ATOM 3151 C CA . ARG A 1 441 ? 3.602 -4.903 -10.192 1.00 19.47 433 ARG A CA 1
ATOM 3152 C C . ARG A 1 441 ? 3.236 -4.139 -11.456 1.00 21.96 433 ARG A C 1
ATOM 3153 O O . ARG A 1 441 ? 4.070 -4.054 -12.363 1.00 21.79 433 ARG A O 1
ATOM 3161 N N . VAL A 1 442 ? 2.035 -3.568 -11.548 1.00 20.73 434 VAL A N 1
ATOM 3162 C CA . VAL A 1 442 ? 1.617 -2.751 -12.689 1.00 20.09 434 VAL A CA 1
ATOM 3163 C C . VAL A 1 442 ? 0.890 -1.522 -12.175 1.00 21.48 434 VAL A C 1
ATOM 3164 O O . VAL A 1 442 ? -0.012 -1.621 -11.329 1.00 20.46 434 VAL A O 1
ATOM 3168 N N . LEU A 1 443 ? 1.281 -0.363 -12.691 1.00 20.19 435 LEU A N 1
ATOM 3169 C CA . LEU A 1 443 ? 0.642 0.909 -12.389 1.00 18.76 435 LEU A CA 1
ATOM 3170 C C . LEU A 1 443 ? 0.151 1.481 -13.710 1.00 22.98 435 LEU A C 1
ATOM 3171 O O . LEU A 1 443 ? 0.827 1.369 -14.734 1.00 25.07 435 LEU A O 1
ATOM 3176 N N . GLY A 1 444 ? -1.030 2.059 -13.704 1.00 21.31 436 GLY A N 1
ATOM 3177 C CA . GLY A 1 444 ? -1.585 2.650 -14.903 1.00 20.12 436 GLY A CA 1
ATOM 3178 C C . GLY A 1 444 ? -1.990 4.084 -14.648 1.00 19.05 436 GLY A C 1
ATOM 3179 O O . GLY A 1 444 ? -2.306 4.467 -13.522 1.00 19.27 436 GLY A O 1
ATOM 3180 N N . SER A 1 445 ? -1.948 4.880 -15.719 1.00 16.75 437 SER A N 1
ATOM 3181 C CA . SER A 1 445 ? -2.311 6.298 -15.701 1.00 16.93 437 SER A CA 1
ATOM 3182 C C . SER A 1 445 ? -3.240 6.586 -16.873 1.00 18.63 437 SER A C 1
ATOM 3183 O O . SER A 1 445 ? -2.987 6.148 -17.991 1.00 19.97 437 SER A O 1
ATOM 3186 N N . VAL A 1 446 ? -4.293 7.366 -16.626 1.00 19.13 438 VAL A N 1
ATOM 3187 C CA . VAL A 1 446 ? -5.269 7.688 -17.656 1.00 19.56 438 VAL A CA 1
ATOM 3188 C C . VAL A 1 446 ? -5.756 9.116 -17.513 1.00 20.43 438 VAL A C 1
ATOM 3189 O O . VAL A 1 446 ? -5.891 9.647 -16.411 1.00 21.89 438 VAL A O 1
ATOM 3193 N N . GLY A 1 447 ? -6.026 9.731 -18.655 1.00 21.53 439 GLY A N 1
ATOM 3194 C CA . GLY A 1 447 ? -6.928 10.862 -18.744 1.00 22.11 439 GLY A CA 1
ATOM 3195 C C . GLY A 1 447 ? -6.273 12.180 -19.060 1.00 24.04 439 GLY A C 1
ATOM 3196 O O . GLY A 1 447 ? -6.980 13.125 -19.450 1.00 24.16 439 GLY A O 1
ATOM 3197 N N . GLU A 1 448 ? -4.960 12.283 -18.900 1.00 22.65 440 GLU A N 1
ATOM 3198 C CA . GLU A 1 448 ? -4.236 13.531 -19.081 1.00 25.16 440 GLU A CA 1
ATOM 3199 C C . GLU A 1 448 ? -2.765 13.200 -19.272 1.00 23.63 440 GLU A C 1
ATOM 3200 O O . GLU A 1 448 ? -2.318 12.106 -18.902 1.00 24.04 440 GLU A O 1
ATOM 3206 N N . PRO A 1 449 ? -1.988 14.120 -19.839 1.00 23.80 441 PRO A N 1
ATOM 3207 C CA . PRO A 1 449 ? -0.541 13.899 -19.939 1.00 24.99 441 PRO A CA 1
ATOM 3208 C C . PRO A 1 449 ? 0.066 13.765 -18.553 1.00 28.85 441 PRO A C 1
ATOM 3209 O O . PRO A 1 449 ? -0.454 14.273 -17.565 1.00 26.80 441 PRO A O 1
ATOM 3213 N N . ILE A 1 450 ? 1.172 13.040 -18.475 1.00 28.72 442 ILE A N 1
ATOM 3214 C CA . ILE A 1 450 ? 1.896 12.876 -17.226 1.00 27.26 442 ILE A CA 1
ATOM 3215 C C . ILE A 1 450 ? 3.352 13.234 -17.501 1.00 26.14 442 ILE A C 1
ATOM 3216 O O . ILE A 1 450 ? 3.908 12.820 -18.518 1.00 26.49 442 ILE A O 1
ATOM 3221 N N . ASN A 1 451 ? 3.937 14.081 -16.660 1.00 27.13 443 ASN A N 1
ATOM 3222 C CA . ASN A 1 451 ? 5.292 14.532 -16.909 1.00 25.79 443 ASN A CA 1
ATOM 3223 C C . ASN A 1 451 ? 6.284 13.557 -16.285 1.00 27.35 443 ASN A C 1
ATOM 3224 O O . ASN A 1 451 ? 5.910 12.623 -15.570 1.00 27.28 443 ASN A O 1
ATOM 3229 N N . VAL A 1 452 ? 7.556 13.742 -16.622 1.00 26.10 444 VAL A N 1
ATOM 3230 C CA . VAL A 1 452 ? 8.572 12.772 -16.219 1.00 26.72 444 VAL A CA 1
ATOM 3231 C C . VAL A 1 452 ? 8.622 12.651 -14.707 1.00 27.85 444 VAL A C 1
ATOM 3232 O O . VAL A 1 452 ? 8.685 11.538 -14.168 1.00 27.51 444 VAL A O 1
ATOM 3236 N N . GLU A 1 453 ? 8.575 13.787 -13.997 1.00 28.48 445 GLU A N 1
ATOM 3237 C CA . GLU A 1 453 ? 8.716 13.739 -12.548 1.00 30.72 445 GLU A CA 1
ATOM 3238 C C . GLU A 1 453 ? 7.600 12.918 -11.914 1.00 26.84 445 GLU A C 1
ATOM 3239 O O . GLU A 1 453 ? 7.852 12.098 -11.019 1.00 26.46 445 GLU A O 1
ATOM 3245 N N . ALA A 1 454 ? 6.358 13.112 -12.369 1.00 24.56 446 ALA A N 1
ATOM 3246 C CA . ALA A 1 454 ? 5.235 12.386 -11.800 1.00 22.29 446 ALA A CA 1
ATOM 3247 C C . ALA A 1 454 ? 5.287 10.915 -12.180 1.00 23.46 446 ALA A C 1
ATOM 3248 O O . ALA A 1 454 ? 4.922 10.043 -11.379 1.00 22.48 446 ALA A O 1
ATOM 3250 N N . TRP A 1 455 ? 5.711 10.621 -13.414 1.00 21.29 447 TRP A N 1
ATOM 3251 C CA . TRP A 1 455 ? 5.809 9.227 -13.840 1.00 21.09 447 TRP A CA 1
ATOM 3252 C C . TRP A 1 455 ? 6.844 8.493 -13.005 1.00 22.96 447 TRP A C 1
ATOM 3253 O O . TRP A 1 455 ? 6.595 7.372 -12.516 1.00 22.03 447 TRP A O 1
ATOM 3264 N N . LYS A 1 456 ? 8.011 9.117 -12.827 1.00 22.63 448 LYS A N 1
ATOM 3265 C CA . LYS A 1 456 ? 9.074 8.511 -12.029 1.00 23.42 448 LYS A CA 1
ATOM 3266 C C . LYS A 1 456 ? 8.615 8.346 -10.589 1.00 22.89 448 LYS A C 1
ATOM 3267 O O . LYS A 1 456 ? 8.905 7.333 -9.947 1.00 24.62 448 LYS A O 1
ATOM 3273 N N . TRP A 1 457 ? 7.900 9.340 -10.055 1.00 22.61 449 TRP A N 1
ATOM 3274 C CA . TRP A 1 457 ? 7.418 9.225 -8.680 1.00 25.05 449 TRP A CA 1
ATOM 3275 C C . TRP A 1 457 ? 6.452 8.062 -8.550 1.00 22.29 449 TRP A C 1
ATOM 3276 O O . TRP A 1 457 ? 6.548 7.256 -7.613 1.00 23.87 449 TRP A O 1
ATOM 3287 N N . LEU A 1 458 ? 5.509 7.950 -9.493 1.00 21.77 450 LEU A N 1
ATOM 3288 C CA . LEU A 1 458 ? 4.576 6.835 -9.495 1.00 21.40 450 LEU A CA 1
ATOM 3289 C C . LEU A 1 458 ? 5.306 5.500 -9.470 1.00 22.47 450 LEU A C 1
ATOM 3290 O O . LEU A 1 458 ? 5.032 4.647 -8.618 1.00 22.65 450 LEU A O 1
ATOM 3295 N N . ARG A 1 459 ? 6.265 5.307 -10.382 1.00 22.72 451 ARG A N 1
ATOM 3296 C CA . ARG A 1 459 ? 6.936 4.015 -10.477 1.00 22.81 451 ARG A CA 1
ATOM 3297 C C . ARG A 1 459 ? 7.900 3.775 -9.325 1.00 22.15 451 ARG A C 1
ATOM 3298 O O . ARG A 1 459 ? 7.928 2.680 -8.742 1.00 23.33 451 ARG A O 1
ATOM 3306 N N . ASP A 1 460 ? 8.748 4.755 -9.027 1.00 22.36 452 ASP A N 1
ATOM 3307 C CA . ASP A 1 460 ? 9.903 4.509 -8.178 1.00 23.55 452 ASP A CA 1
ATOM 3308 C C . ASP A 1 460 ? 9.667 4.842 -6.711 1.00 23.83 452 ASP A C 1
ATOM 3309 O O . ASP A 1 460 ? 10.397 4.323 -5.858 1.00 27.74 452 ASP A O 1
ATOM 3314 N N . VAL A 1 461 ? 8.662 5.661 -6.394 1.00 24.36 453 VAL A N 1
ATOM 3315 C CA . VAL A 1 461 ? 8.208 5.840 -5.021 1.00 23.96 453 VAL A CA 1
ATOM 3316 C C . VAL A 1 461 ? 6.945 5.013 -4.784 1.00 26.18 453 VAL A C 1
ATOM 3317 O O . VAL A 1 461 ? 6.961 4.057 -3.995 1.00 26.57 453 VAL A O 1
ATOM 3321 N N . GLY A 1 462 ? 5.857 5.331 -5.491 1.00 24.59 454 GLY A N 1
ATOM 3322 C CA . GLY A 1 462 ? 4.627 4.573 -5.324 1.00 22.33 454 GLY A CA 1
ATOM 3323 C C . GLY A 1 462 ? 4.829 3.086 -5.509 1.00 24.49 454 GLY A C 1
ATOM 3324 O O . GLY A 1 462 ? 4.457 2.280 -4.650 1.00 27.74 454 GLY A O 1
ATOM 3325 N N . GLY A 1 463 ? 5.448 2.699 -6.620 1.00 20.85 455 GLY A N 1
ATOM 3326 C CA . GLY A 1 463 ? 5.679 1.301 -6.904 1.00 22.50 455 GLY A CA 1
ATOM 3327 C C . GLY A 1 463 ? 7.037 0.750 -6.514 1.00 23.10 455 GLY A C 1
ATOM 3328 O O . GLY A 1 463 ? 7.365 -0.367 -6.934 1.00 22.48 455 GLY A O 1
ATOM 3329 N N . GLU A 1 464 ? 7.843 1.485 -5.731 1.00 22.58 456 GLU A N 1
ATOM 3330 C CA . GLU A 1 464 ? 9.145 1.032 -5.209 1.00 24.91 456 GLU A CA 1
ATOM 3331 C C . GLU A 1 464 ? 10.109 0.574 -6.294 1.00 26.50 456 GLU A C 1
ATOM 3332 O O . GLU A 1 464 ? 11.064 -0.175 -6.013 1.00 28.61 456 GLU A O 1
ATOM 3338 N N . GLY A 1 465 ? 9.906 1.021 -7.526 1.00 23.45 457 GLY A N 1
ATOM 3339 C CA . GLY A 1 465 ? 10.794 0.632 -8.600 1.00 23.79 457 GLY A CA 1
ATOM 3340 C C . GLY A 1 465 ? 10.674 -0.802 -9.066 1.00 23.73 457 GLY A C 1
ATOM 3341 O O . GLY A 1 465 ? 11.594 -1.291 -9.728 1.00 27.22 457 GLY A O 1
ATOM 3342 N N . HIS A 1 466 ? 9.576 -1.493 -8.745 1.00 23.26 458 HIS A N 1
ATOM 3343 C CA . HIS A 1 466 ? 9.374 -2.863 -9.199 1.00 26.25 458 HIS A CA 1
ATOM 3344 C C . HIS A 1 466 ? 8.046 -3.007 -9.918 1.00 26.05 458 HIS A C 1
ATOM 3345 O O . HIS A 1 466 ? 7.365 -4.031 -9.801 1.00 25.77 458 HIS A O 1
ATOM 3352 N N . CYS A 1 467 ? 7.676 -1.987 -10.699 1.00 24.59 459 CYS A N 1
ATOM 3353 C CA . CYS A 1 467 ? 6.437 -1.961 -11.467 1.00 23.66 459 CYS A CA 1
ATOM 3354 C C . CYS A 1 467 ? 6.681 -1.495 -12.892 1.00 23.66 459 CYS A C 1
ATOM 3355 O O . CYS A 1 467 ? 7.538 -0.652 -13.149 1.00 25.63 459 CYS A O 1
ATOM 3358 N N . ASP A 1 468 ? 5.885 -2.019 -13.817 1.00 21.16 460 ASP A N 1
ATOM 3359 C CA . ASP A 1 468 ? 5.737 -1.355 -15.103 1.00 21.42 460 ASP A CA 1
ATOM 3360 C C . ASP A 1 468 ? 4.599 -0.348 -15.009 1.00 20.99 460 ASP A C 1
ATOM 3361 O O . ASP A 1 468 ? 3.722 -0.478 -14.168 1.00 20.96 460 ASP A O 1
ATOM 3366 N N . VAL A 1 469 ? 4.624 0.658 -15.882 1.00 20.87 461 VAL A N 1
ATOM 3367 C CA . VAL A 1 469 ? 3.606 1.697 -15.918 1.00 20.93 461 VAL A CA 1
ATOM 3368 C C . VAL A 1 469 ? 2.933 1.682 -17.278 1.00 19.74 461 VAL A C 1
ATOM 3369 O O . VAL A 1 469 ? 3.616 1.775 -18.303 1.00 21.33 461 VAL A O 1
ATOM 3373 N N . SER A 1 470 ? 1.595 1.588 -17.291 1.00 20.07 462 SER A N 1
ATOM 3374 C CA . SER A 1 470 ? 0.817 1.692 -18.524 1.00 19.40 462 SER A CA 1
ATOM 3375 C C . SER A 1 470 ? 0.110 3.047 -18.562 1.00 20.17 462 SER A C 1
ATOM 3376 O O . SER A 1 470 ? -0.953 3.223 -17.946 1.00 19.14 462 SER A O 1
ATOM 3379 N N . ASP A 1 471 ? 0.700 3.989 -19.299 1.00 20.79 463 ASP A N 1
ATOM 3380 C CA . ASP A 1 471 ? 0.082 5.292 -19.577 1.00 19.24 463 ASP A CA 1
ATOM 3381 C C . ASP A 1 471 ? -0.813 5.071 -20.788 1.00 19.12 463 ASP A C 1
ATOM 3382 O O . ASP A 1 471 ? -0.325 4.928 -21.920 1.00 20.90 463 ASP A O 1
ATOM 3387 N N . THR A 1 472 ? -2.129 5.000 -20.535 1.00 18.55 464 THR A N 1
ATOM 3388 C CA . THR A 1 472 ? -3.111 4.597 -21.539 1.00 19.00 464 THR A CA 1
ATOM 3389 C C . THR A 1 472 ? -3.801 5.813 -22.142 1.00 16.82 464 THR A C 1
ATOM 3390 O O . THR A 1 472 ? -4.550 6.494 -21.446 1.00 20.66 464 THR A O 1
ATOM 3394 N N . TRP A 1 473 ? -3.584 6.055 -23.441 1.00 18.11 465 TRP A N 1
ATOM 3395 C CA . TRP A 1 473 ? -4.328 7.105 -24.147 1.00 18.94 465 TRP A CA 1
ATOM 3396 C C . TRP A 1 473 ? -5.538 6.475 -24.837 1.00 18.90 465 TRP A C 1
ATOM 3397 O O . TRP A 1 473 ? -5.427 5.429 -25.501 1.00 19.46 465 TRP A O 1
ATOM 3408 N N . TRP A 1 474 ? -6.689 7.135 -24.657 1.00 18.65 466 TRP A N 1
ATOM 3409 C CA . TRP A 1 474 ? -7.954 6.785 -25.286 1.00 18.99 466 TRP A CA 1
ATOM 3410 C C . TRP A 1 474 ? -8.991 7.844 -24.912 1.00 19.24 466 TRP A C 1
ATOM 3411 O O . TRP A 1 474 ? -8.654 8.860 -24.292 1.00 18.51 466 TRP A O 1
ATOM 3422 N N . GLN A 1 475 ? -10.251 7.638 -25.307 1.00 18.16 467 GLN A N 1
ATOM 3423 C CA . GLN A 1 475 ? -11.292 8.630 -25.125 1.00 18.11 467 GLN A CA 1
ATOM 3424 C C . GLN A 1 475 ? -12.629 7.919 -24.970 1.00 18.77 467 GLN A C 1
ATOM 3425 O O . GLN A 1 475 ? -12.778 6.756 -25.352 1.00 18.96 467 GLN A O 1
ATOM 3431 N N . THR A 1 476 ? -13.628 8.673 -24.507 1.00 17.93 468 THR A N 1
ATOM 3432 C CA . THR A 1 476 ? -14.986 8.126 -24.432 1.00 19.15 468 THR A CA 1
ATOM 3433 C C . THR A 1 476 ? -15.379 7.487 -25.758 1.00 20.81 468 THR A C 1
ATOM 3434 O O . THR A 1 476 ? -15.907 6.361 -25.800 1.00 19.88 468 THR A O 1
ATOM 3438 N N . GLU A 1 477 ? -15.091 8.182 -26.856 1.00 19.71 469 GLU A N 1
ATOM 3439 C CA . GLU A 1 477 ? -15.456 7.734 -28.189 1.00 20.91 469 GLU A CA 1
ATOM 3440 C C . GLU A 1 477 ? -14.738 6.479 -28.650 1.00 19.69 469 GLU A C 1
ATOM 3441 O O . GLU A 1 477 ? -15.147 5.884 -29.654 1.00 21.71 469 GLU A O 1
ATOM 3447 N N . THR A 1 478 ? -13.656 6.063 -27.991 1.00 17.62 470 THR A N 1
ATOM 3448 C CA . THR A 1 478 ? -12.929 4.903 -28.486 1.00 19.43 470 THR A CA 1
ATOM 3449 C C . THR A 1 478 ? -13.235 3.634 -27.705 1.00 19.55 470 THR A C 1
ATOM 3450 O O . THR A 1 478 ? -12.740 2.572 -28.084 1.00 20.69 470 THR A O 1
ATOM 3454 N N . GLY A 1 479 ? -14.022 3.719 -26.633 1.00 19.02 471 GLY A N 1
ATOM 3455 C CA . GLY A 1 479 ? -14.462 2.530 -25.896 1.00 18.38 471 GLY A CA 1
ATOM 3456 C C . GLY A 1 479 ? -13.443 1.949 -24.943 1.00 18.94 471 GLY A C 1
ATOM 3457 O O . GLY A 1 479 ? -13.789 1.597 -23.810 1.00 20.98 471 GLY A O 1
ATOM 3458 N N . GLY A 1 480 ? -12.190 1.818 -25.387 1.00 17.53 472 GLY A N 1
ATOM 3459 C CA . GLY A 1 480 ? -11.100 1.332 -24.570 1.00 18.79 472 GLY A CA 1
ATOM 3460 C C . GLY A 1 480 ? -9.778 1.909 -25.040 1.00 18.24 472 GLY A C 1
ATOM 3461 O O . GLY A 1 480 ? -9.719 2.699 -25.985 1.00 19.24 472 GLY A O 1
ATOM 3462 N N . HIS A 1 481 ? -8.713 1.469 -24.369 1.00 19.27 473 HIS A N 1
ATOM 3463 C CA . HIS A 1 481 ? -7.352 1.894 -24.649 1.00 18.31 473 HIS A CA 1
ATOM 3464 C C . HIS A 1 481 ? -7.030 1.840 -26.142 1.00 18.93 473 HIS A C 1
ATOM 3465 O O . HIS A 1 481 ? -7.374 0.882 -26.831 1.00 19.70 473 HIS A O 1
ATOM 3472 N N . MET A 1 482 ? -6.254 2.827 -26.621 1.00 17.70 474 MET A N 1
ATOM 3473 C CA . MET A 1 482 ? -5.859 2.896 -28.020 1.00 18.84 474 MET A CA 1
ATOM 3474 C C . MET A 1 482 ? -4.349 2.930 -28.224 1.00 18.96 474 MET A C 1
ATOM 3475 O O . MET A 1 482 ? -3.847 2.329 -29.175 1.00 19.11 474 MET A O 1
ATOM 3480 N N . ILE A 1 483 ? -3.628 3.645 -27.367 1.00 20.15 475 ILE A N 1
ATOM 3481 C CA . ILE A 1 483 ? -2.170 3.676 -27.384 1.00 19.92 475 ILE A CA 1
ATOM 3482 C C . ILE A 1 483 ? -1.717 3.454 -25.942 1.00 18.87 475 ILE A C 1
ATOM 3483 O O . ILE A 1 483 ? -2.156 4.183 -25.045 1.00 20.17 475 ILE A O 1
ATOM 3488 N N . THR A 1 484 ? -0.912 2.412 -25.707 1.00 20.08 476 THR A N 1
ATOM 3489 C CA . THR A 1 484 ? -0.616 2.018 -24.332 1.00 19.98 476 THR A CA 1
ATOM 3490 C C . THR A 1 484 ? 0.586 1.090 -24.281 1.00 21.81 476 THR A C 1
ATOM 3491 O O . THR A 1 484 ? 0.762 0.268 -25.174 1.00 20.13 476 THR A O 1
ATOM 3495 N N . PRO A 1 485 ? 1.381 1.150 -23.220 1.00 19.82 477 PRO A N 1
ATOM 3496 C CA . PRO A 1 485 ? 2.307 0.048 -22.941 1.00 20.11 477 PRO A CA 1
ATOM 3497 C C . PRO A 1 485 ? 1.537 -1.211 -22.582 1.00 21.25 477 PRO A C 1
ATOM 3498 O O . PRO A 1 485 ? 0.352 -1.177 -22.245 1.00 20.84 477 PRO A O 1
ATOM 3502 N N . MET A 1 486 ? 2.242 -2.338 -22.645 1.00 20.84 478 MET A N 1
ATOM 3503 C CA . MET A 1 486 ? 1.772 -3.603 -22.101 1.00 21.57 478 MET A CA 1
ATOM 3504 C C . MET A 1 486 ? 2.867 -4.137 -21.185 1.00 22.42 478 MET A C 1
ATOM 3505 O O . MET A 1 486 ? 4.057 -4.096 -21.557 1.00 24.22 478 MET A O 1
ATOM 3510 N N . PRO A 1 487 ? 2.531 -4.603 -19.980 1.00 19.56 479 PRO A N 1
ATOM 3511 C CA . PRO A 1 487 ? 3.566 -4.987 -19.011 1.00 19.77 479 PRO A CA 1
ATOM 3512 C C . PRO A 1 487 ? 4.435 -6.122 -19.515 1.00 25.05 479 PRO A C 1
ATOM 3513 O O . PRO A 1 487 ? 3.976 -7.004 -20.244 1.00 25.45 479 PRO A O 1
ATOM 3517 N N . GLY A 1 488 ? 5.718 -6.057 -19.157 1.00 21.78 480 GLY A N 1
ATOM 3518 C CA . GLY A 1 488 ? 6.652 -7.132 -19.442 1.00 21.08 480 GLY A CA 1
ATOM 3519 C C . GLY A 1 488 ? 7.278 -7.093 -20.820 1.00 23.86 480 GLY A C 1
ATOM 3520 O O . GLY A 1 488 ? 8.408 -7.567 -21.002 1.00 24.72 480 GLY A O 1
ATOM 3521 N N . CYS A 1 489 ? 6.591 -6.519 -21.798 1.00 25.21 481 CYS A N 1
ATOM 3522 C CA . CYS A 1 489 ? 7.053 -6.586 -23.176 1.00 26.66 481 CYS A CA 1
ATOM 3523 C C . CYS A 1 489 ? 7.313 -5.230 -23.819 1.00 25.49 481 CYS A C 1
ATOM 3524 O O . CYS A 1 489 ? 7.884 -5.209 -24.909 1.00 28.48 481 CYS A O 1
ATOM 3527 N N . THR A 1 490 ? 6.939 -4.110 -23.190 1.00 21.82 482 THR A N 1
ATOM 3528 C CA . THR A 1 490 ? 7.031 -2.793 -23.821 1.00 23.58 482 THR A CA 1
ATOM 3529 C C . THR A 1 490 ? 8.000 -1.889 -23.079 1.00 24.42 482 THR A C 1
ATOM 3530 O O . THR A 1 490 ? 7.687 -1.446 -21.955 1.00 25.44 482 THR A O 1
ATOM 3534 N N . PRO A 1 491 ? 9.154 -1.576 -23.654 1.00 22.38 483 PRO A N 1
ATOM 3535 C CA . PRO A 1 491 ? 10.010 -0.550 -23.056 1.00 25.83 483 PRO A CA 1
ATOM 3536 C C . PRO A 1 491 ? 9.215 0.745 -22.954 1.00 26.81 483 PRO A C 1
ATOM 3537 O O . PRO A 1 491 ? 8.490 1.125 -23.877 1.00 25.36 483 PRO A O 1
ATOM 3541 N N . MET A 1 492 ? 9.346 1.415 -21.821 1.00 22.49 484 MET A N 1
ATOM 3542 C CA . MET A 1 492 ? 8.567 2.602 -21.528 1.00 21.66 484 MET A CA 1
ATOM 3543 C C . MET A 1 492 ? 9.413 3.853 -21.666 1.00 22.75 484 MET A C 1
ATOM 3544 O O . MET A 1 492 ? 10.612 3.854 -21.383 1.00 26.78 484 MET A O 1
ATOM 3549 N N . LYS A 1 493 ? 8.770 4.933 -22.103 1.00 21.68 485 LYS A N 1
ATOM 3550 C CA . LYS A 1 493 ? 9.379 6.251 -22.051 1.00 21.99 485 LYS A CA 1
ATOM 3551 C C . LYS A 1 493 ? 8.515 7.110 -21.142 1.00 23.01 485 LYS A C 1
ATOM 3552 O O . LYS A 1 493 ? 7.311 7.258 -21.412 1.00 21.58 485 LYS A O 1
ATOM 3558 N N . PRO A 1 494 ? 9.030 7.662 -20.044 1.00 21.54 486 PRO A N 1
ATOM 3559 C CA . PRO A 1 494 ? 8.144 8.432 -19.151 1.00 21.91 486 PRO A CA 1
ATOM 3560 C C . PRO A 1 494 ? 7.520 9.608 -19.886 1.00 21.18 486 PRO A C 1
ATOM 3561 O O . PRO A 1 494 ? 8.214 10.428 -20.495 1.00 24.30 486 PRO A O 1
ATOM 3565 N N . GLY A 1 495 ? 6.185 9.668 -19.863 1.00 21.07 487 GLY A N 1
ATOM 3566 C CA . GLY A 1 495 ? 5.470 10.703 -20.572 1.00 21.01 487 GLY A CA 1
ATOM 3567 C C . GLY A 1 495 ? 4.858 10.263 -21.884 1.00 22.93 487 GLY A C 1
ATOM 3568 O O . GLY A 1 495 ? 4.018 10.990 -22.434 1.00 23.43 487 GLY A O 1
ATOM 3569 N N . SER A 1 496 ? 5.253 9.104 -22.403 1.00 22.04 488 SER A N 1
ATOM 3570 C CA . SER A 1 496 ? 4.752 8.579 -23.666 1.00 23.90 488 SER A CA 1
ATOM 3571 C C . SER A 1 496 ? 3.707 7.495 -23.438 1.00 22.32 488 SER A C 1
ATOM 3572 O O . SER A 1 496 ? 3.880 6.618 -22.582 1.00 23.13 488 SER A O 1
ATOM 3575 N N . ALA A 1 497 ? 2.657 7.497 -24.265 1.00 20.57 489 ALA A N 1
ATOM 3576 C CA . ALA A 1 497 ? 1.731 6.367 -24.265 1.00 20.29 489 ALA A CA 1
ATOM 3577 C C . ALA A 1 497 ? 2.300 5.145 -24.985 1.00 20.97 489 ALA A C 1
ATOM 3578 O O . ALA A 1 497 ? 1.743 4.042 -24.862 1.00 21.27 489 ALA A O 1
ATOM 3580 N N . THR A 1 498 ? 3.420 5.322 -25.699 1.00 20.76 490 THR A N 1
ATOM 3581 C CA . THR A 1 498 ? 4.151 4.319 -26.476 1.00 22.46 490 THR A CA 1
ATOM 3582 C C . THR A 1 498 ? 3.387 3.879 -27.725 1.00 24.00 490 THR A C 1
ATOM 3583 O O 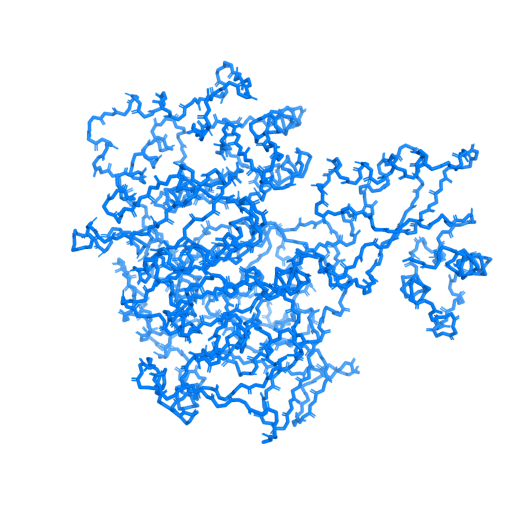. THR A 1 498 ? 3.218 4.692 -28.641 1.00 21.66 490 THR A O 1
ATOM 3587 N N . LEU A 1 499 ? 3.001 2.604 -27.819 1.00 22.07 491 LEU A N 1
ATOM 3588 C CA . LEU A 1 499 ? 2.616 1.993 -29.094 1.00 21.59 491 LEU A CA 1
ATOM 3589 C C . LEU A 1 499 ? 1.108 1.718 -29.176 1.00 20.91 491 LEU A C 1
ATOM 3590 O O . LEU A 1 499 ? 0.434 1.540 -28.147 1.00 20.21 491 LEU A O 1
ATOM 3595 N N . PRO A 1 500 ? 0.554 1.663 -30.392 1.00 20.83 492 PRO A N 1
ATOM 3596 C CA . PRO A 1 500 ? -0.877 1.367 -30.532 1.00 18.90 492 PRO A CA 1
ATOM 3597 C C . PRO A 1 500 ? -1.259 -0.020 -30.044 1.00 18.50 492 PRO A C 1
ATOM 3598 O O . PRO A 1 500 ? -0.486 -0.989 -30.155 1.00 21.46 492 PRO A O 1
ATOM 3602 N N . PHE A 1 501 ? -2.489 -0.093 -29.516 1.00 18.76 493 PHE A N 1
ATOM 3603 C CA . PHE A 1 501 ? -3.075 -1.363 -29.134 1.00 19.06 493 PHE A CA 1
ATOM 3604 C C . PHE A 1 501 ? -3.291 -2.218 -30.379 1.00 21.73 493 PHE A C 1
ATOM 3605 O O . PHE A 1 501 ? -3.354 -1.732 -31.508 1.00 20.97 493 PHE A O 1
ATOM 3613 N N . PHE A 1 502 ? -3.352 -3.523 -30.172 1.00 20.65 494 PHE A N 1
ATOM 3614 C CA . PHE A 1 502 ? -3.634 -4.443 -31.257 1.00 19.68 494 PHE A CA 1
ATOM 3615 C C . PHE A 1 502 ? -4.850 -3.975 -32.041 1.00 21.84 494 PHE A C 1
ATOM 3616 O O . PHE A 1 502 ? -5.865 -3.599 -31.452 1.00 21.08 494 PHE A O 1
ATOM 3624 N N . GLY A 1 503 ? -4.742 -3.984 -33.371 1.00 20.89 495 GLY A N 1
ATOM 3625 C CA . GLY A 1 503 ? -5.865 -3.606 -34.221 1.00 23.10 495 GLY A CA 1
ATOM 3626 C C . GLY A 1 503 ? -6.044 -2.123 -34.434 1.00 23.62 495 GLY A C 1
ATOM 3627 O O . GLY A 1 503 ? -6.972 -1.722 -35.150 1.00 25.42 495 GLY A O 1
ATOM 3628 N N . VAL A 1 504 ? -5.202 -1.290 -33.833 1.00 22.06 496 VAL A N 1
ATOM 3629 C CA . VAL A 1 504 ? -5.369 0.164 -33.858 1.00 20.66 496 VAL A CA 1
ATOM 3630 C C . VAL A 1 504 ? -4.293 0.741 -34.765 1.00 23.33 496 VAL A C 1
ATOM 3631 O O . VAL A 1 504 ? -3.108 0.426 -34.606 1.00 22.03 496 VAL A O 1
ATOM 3635 N N . GLN A 1 505 ? -4.704 1.591 -35.708 1.00 24.41 497 GLN A N 1
ATOM 3636 C CA . GLN A 1 505 ? -3.793 2.215 -36.674 1.00 23.26 497 GLN A CA 1
ATOM 3637 C C . GLN A 1 505 ? -3.844 3.725 -36.507 1.00 21.81 497 GLN A C 1
ATOM 3638 O O . GLN A 1 505 ? -4.608 4.410 -37.203 1.00 23.24 497 GLN A O 1
ATOM 3644 N N . PRO A 1 506 ? -3.052 4.290 -35.602 1.00 22.06 498 PRO A N 1
ATOM 3645 C CA . PRO A 1 506 ? -2.978 5.743 -35.499 1.00 22.76 498 PRO A CA 1
ATOM 3646 C C . PRO A 1 506 ? -2.156 6.344 -36.627 1.00 23.20 498 PRO A C 1
ATOM 3647 O O . PRO A 1 506 ? -1.302 5.704 -37.235 1.00 23.52 498 PRO A O 1
ATOM 3651 N N . VAL A 1 507 ? -2.434 7.626 -36.887 1.00 24.90 499 VAL A N 1
ATOM 3652 C CA . VAL A 1 507 ? -1.645 8.418 -37.819 1.00 23.64 499 VAL A CA 1
ATOM 3653 C C . VAL A 1 507 ? -1.485 9.814 -37.246 1.00 22.40 499 VAL A C 1
ATOM 3654 O O . VAL A 1 507 ? -2.244 10.242 -36.366 1.00 23.14 499 VAL A O 1
ATOM 3658 N N . ILE A 1 508 ? -0.482 10.514 -37.774 1.00 23.02 500 ILE A N 1
ATOM 3659 C CA . ILE A 1 508 ? -0.267 11.936 -37.525 1.00 23.65 500 ILE A CA 1
ATOM 3660 C C . ILE A 1 508 ? -0.629 12.649 -38.815 1.00 24.49 500 ILE A C 1
ATOM 3661 O O . ILE A 1 508 ? -0.007 12.414 -39.860 1.00 25.33 500 ILE A O 1
ATOM 3666 N N . LEU A 1 509 ? -1.657 13.485 -38.767 1.00 24.49 501 LEU A N 1
ATOM 3667 C CA . LEU A 1 509 ? -1.991 14.297 -39.925 1.00 25.57 501 LEU A CA 1
ATOM 3668 C C . LEU A 1 509 ? -1.289 15.647 -39.854 1.00 26.79 501 LEU A C 1
ATOM 3669 O O . LEU A 1 509 ? -1.221 16.284 -38.794 1.00 27.09 501 LEU A O 1
ATOM 3674 N N . ASP A 1 510 ? -0.773 16.065 -40.992 1.00 27.75 502 ASP A N 1
ATOM 3675 C CA . ASP A 1 510 ? -0.147 17.373 -41.157 1.00 29.77 502 ASP A CA 1
ATOM 3676 C C . ASP A 1 510 ? -1.163 18.462 -40.837 1.00 32.62 502 ASP A C 1
ATOM 3677 O O . ASP A 1 510 ? -2.220 18.511 -41.475 1.00 30.78 502 ASP A O 1
ATOM 3682 N N . PRO A 1 511 ? -0.894 19.346 -39.873 1.00 33.32 503 PRO A N 1
ATOM 3683 C CA . PRO A 1 511 ? -1.850 20.433 -39.605 1.00 40.15 503 PRO A CA 1
ATOM 3684 C C . PRO A 1 511 ? -1.969 21.432 -40.749 1.00 35.25 503 PRO A C 1
ATOM 3685 O O . PRO A 1 511 ? -2.968 22.159 -40.797 1.00 39.89 503 PRO A O 1
ATOM 3689 N N . MET A 1 512 ? -1.011 21.478 -41.675 1.00 32.16 504 MET A N 1
ATOM 3690 C CA . MET A 1 512 ? -1.121 22.399 -42.807 1.00 33.79 504 MET A CA 1
ATOM 3691 C C . MET A 1 512 ? -2.097 21.858 -43.857 1.00 39.25 504 MET A C 1
ATOM 3692 O O . MET A 1 512 ? -3.109 22.496 -44.169 1.00 40.01 504 MET A O 1
ATOM 3697 N N . LYS A 1 513 ? -1.834 20.671 -44.402 1.00 33.32 505 LYS A N 1
ATOM 3698 C CA . LYS A 1 513 ? -2.639 20.179 -45.511 1.00 33.60 505 LYS A CA 1
ATOM 3699 C C . LYS A 1 513 ? -3.332 18.856 -45.227 1.00 32.86 505 LYS A C 1
ATOM 3700 O O . LYS A 1 513 ? -3.962 18.302 -46.140 1.00 33.69 505 LYS A O 1
ATOM 3706 N N . LEU A 1 514 ? -3.226 18.345 -44.010 1.00 30.76 506 LEU A N 1
ATOM 3707 C CA . LEU A 1 514 ? -4.121 17.335 -43.451 1.00 29.86 506 LEU A CA 1
ATOM 3708 C C . LEU A 1 514 ? -3.923 15.951 -44.053 1.00 32.26 506 LEU A C 1
ATOM 3709 O O . LEU A 1 514 ? -4.788 15.085 -43.906 1.00 32.51 506 LEU A O 1
ATOM 3714 N N . HIS A 1 515 ? -2.798 15.700 -44.701 1.00 30.93 507 HIS A N 1
ATOM 3715 C CA . HIS A 1 515 ? -2.461 14.346 -45.125 1.00 31.03 507 HIS A CA 1
ATOM 3716 C C . HIS A 1 515 ? -1.518 13.701 -44.115 1.00 33.07 507 HIS A C 1
ATOM 3717 O O . HIS A 1 515 ? -0.979 14.359 -43.229 1.00 29.26 507 HIS A O 1
ATOM 3724 N N . GLU A 1 516 ? -1.338 12.384 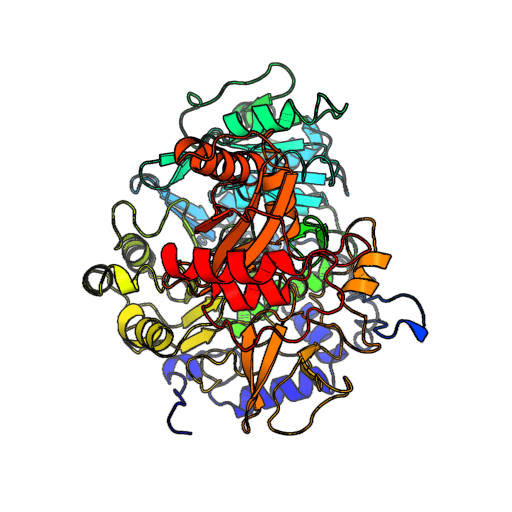-44.236 1.00 30.12 508 GLU A N 1
ATOM 3725 C CA . GLU A 1 516 ? -0.488 11.680 -43.281 1.00 27.44 508 GLU A CA 1
ATOM 3726 C C . GLU A 1 516 ? 0.954 12.150 -43.381 1.00 29.79 508 GLU A C 1
ATOM 3727 O O . GLU A 1 516 ? 1.488 12.355 -44.479 1.00 34.24 508 GLU A O 1
ATOM 3733 N N . LYS A 1 517 ? 1.582 12.322 -42.219 1.00 29.06 509 LYS A N 1
ATOM 3734 C CA . LYS A 1 517 ? 3.010 12.588 -42.134 1.00 32.59 509 LYS A CA 1
ATOM 3735 C C . LYS A 1 517 ? 3.754 11.299 -41.841 1.00 33.15 509 LYS A C 1
ATOM 3736 O O . LYS A 1 517 ? 3.358 10.523 -40.970 1.00 32.88 509 LYS A O 1
ATOM 3742 N N . GLN A 1 518 ? 4.859 11.111 -42.544 1.00 32.71 510 GLN A N 1
ATOM 3743 C CA . GLN A 1 518 ? 5.753 9.980 -42.381 1.00 33.78 510 GLN A CA 1
ATOM 3744 C C . GLN A 1 518 ? 6.924 10.331 -41.471 1.00 29.72 510 GLN A C 1
ATOM 3745 O O . GLN A 1 518 ? 7.372 11.476 -41.419 1.00 36.30 510 GLN A O 1
ATOM 3751 N N . GLY A 1 519 ? 7.453 9.320 -40.796 1.00 35.48 511 GLY A N 1
ATOM 3752 C CA . GLY A 1 519 ? 8.628 9.500 -39.984 1.00 34.83 511 GLY A CA 1
ATOM 3753 C C . GLY A 1 519 ? 8.253 10.143 -38.670 1.00 33.92 511 GLY A C 1
ATOM 3754 O O . GLY A 1 519 ? 7.080 10.217 -38.305 1.00 35.19 511 GLY A O 1
ATOM 3755 N N . PRO A 1 520 ? 9.247 10.608 -37.926 1.00 32.96 512 PRO A N 1
ATOM 3756 C CA . PRO A 1 520 ? 8.945 11.366 -36.706 1.00 34.46 512 PRO A CA 1
ATOM 3757 C C . PRO A 1 520 ? 8.195 12.630 -37.090 1.00 32.39 512 PRO A C 1
ATOM 3758 O O . PRO A 1 520 ? 8.570 13.332 -38.027 1.00 31.97 512 PRO A O 1
ATOM 3762 N N . ALA A 1 521 ? 7.119 12.913 -36.367 1.00 31.04 513 ALA A N 1
ATOM 3763 C CA . ALA A 1 521 ? 6.172 13.908 -36.842 1.00 29.38 513 ALA A CA 1
ATOM 3764 C C . ALA A 1 521 ? 5.301 14.365 -35.690 1.00 26.23 513 ALA A C 1
ATOM 3765 O O . ALA A 1 521 ? 4.965 13.577 -34.811 1.00 26.22 513 ALA A O 1
ATOM 3767 N N . GLU A 1 522 ? 4.927 15.640 -35.732 1.00 28.49 514 GLU A N 1
ATOM 3768 C CA . GLU A 1 522 ? 3.986 16.222 -34.789 1.00 29.17 514 GLU A CA 1
ATOM 3769 C C . GLU A 1 522 ? 2.814 16.799 -35.576 1.00 26.30 514 GLU A C 1
ATOM 3770 O O . GLU A 1 522 ? 2.995 17.392 -36.640 1.00 29.31 514 GLU A O 1
ATOM 3776 N N . GLY A 1 523 ? 1.612 16.601 -35.058 1.00 25.34 515 GLY A N 1
ATOM 3777 C CA . GLY A 1 523 ? 0.448 17.088 -35.750 1.00 25.55 515 GLY A CA 1
ATOM 3778 C C . GLY A 1 523 ? -0.842 16.618 -35.125 1.00 27.81 515 GLY A C 1
ATOM 3779 O O . GLY A 1 523 ? -0.946 16.507 -33.904 1.00 27.62 515 GLY A O 1
ATOM 3780 N N . LEU A 1 524 ? -1.831 16.331 -35.955 1.00 24.44 516 LEU A N 1
ATOM 3781 C CA . LEU A 1 524 ? -3.149 15.941 -35.473 1.00 26.40 516 LEU A CA 1
ATOM 3782 C C . LEU A 1 524 ? -3.226 14.434 -35.356 1.00 24.53 516 LEU A C 1
ATOM 3783 O O . LEU A 1 524 ? -2.930 13.726 -36.323 1.00 23.76 516 LEU A O 1
ATOM 3788 N N . LEU A 1 525 ? -3.665 13.943 -34.197 1.00 23.19 517 LEU A N 1
ATOM 3789 C CA . LEU A 1 525 ? -3.802 12.505 -33.993 1.00 21.68 517 LEU A CA 1
ATOM 3790 C C . LEU A 1 525 ? -5.129 12.016 -34.565 1.00 23.79 517 LEU A C 1
ATOM 3791 O O . LEU A 1 525 ? -6.195 12.569 -34.267 1.00 22.44 517 LEU A O 1
ATOM 3796 N N . ALA A 1 526 ? -5.059 11.009 -35.418 1.00 22.82 518 ALA A N 1
ATOM 3797 C CA . ALA A 1 526 ? -6.240 10.441 -36.043 1.00 21.36 518 ALA A CA 1
ATOM 3798 C C . ALA A 1 526 ? -6.054 8.938 -36.113 1.00 23.73 518 ALA A C 1
ATOM 3799 O O . ALA A 1 526 ? -4.947 8.423 -35.921 1.00 22.59 518 ALA A O 1
ATOM 3801 N N . ILE A 1 527 ? -7.148 8.220 -36.368 1.00 23.28 519 ILE A N 1
ATOM 3802 C CA . ILE A 1 527 ? -7.140 6.759 -36.480 1.00 22.21 519 ILE A CA 1
ATOM 3803 C C . ILE A 1 527 ? -7.683 6.404 -37.861 1.00 24.51 519 ILE A C 1
ATOM 3804 O O . ILE A 1 527 ? -8.761 6.868 -38.233 1.00 24.75 519 ILE A O 1
ATOM 3809 N N . ARG A 1 528 ? -6.936 5.608 -38.630 1.00 22.83 520 ARG A N 1
ATOM 3810 C CA . ARG A 1 528 ? -7.242 5.451 -40.050 1.00 22.52 520 ARG A CA 1
ATOM 3811 C C . ARG A 1 528 ? -8.079 4.217 -40.371 1.00 24.83 520 ARG A C 1
ATOM 3812 O O . ARG A 1 528 ? -8.396 3.986 -41.546 1.00 27.55 520 ARG A O 1
ATOM 3820 N N . ALA A 1 529 ? -8.441 3.426 -39.373 1.00 26.23 521 ALA A N 1
ATOM 3821 C CA . ALA A 1 529 ? -9.149 2.174 -39.589 1.00 25.79 521 ALA A CA 1
ATOM 3822 C C . ALA A 1 529 ? -10.005 1.892 -38.369 1.00 25.52 521 ALA A C 1
ATOM 3823 O O . ALA A 1 529 ? -9.713 2.374 -37.271 1.00 23.15 521 ALA A O 1
ATOM 3825 N N . PRO A 1 530 ? -11.064 1.109 -38.522 1.00 26.46 522 PRO A N 1
ATOM 3826 C CA . PRO A 1 530 ? -11.967 0.872 -37.396 1.00 27.16 522 PRO A CA 1
ATOM 3827 C C . PRO A 1 530 ? -11.387 -0.111 -36.388 1.00 24.30 522 PRO A C 1
ATOM 3828 O O . PRO A 1 530 ? -10.467 -0.880 -36.668 1.00 28.20 522 PRO A O 1
ATOM 3832 N N . TRP A 1 531 ? -11.939 -0.053 -35.185 1.00 21.04 523 TRP A N 1
ATOM 3833 C CA . TRP A 1 531 ? -11.622 -0.973 -34.102 1.00 21.47 523 TRP A CA 1
ATOM 3834 C C . TRP A 1 531 ? -12.929 -1.260 -33.378 1.00 21.52 523 TRP A C 1
ATOM 3835 O O . TRP A 1 531 ? -13.895 -0.498 -33.514 1.00 21.66 523 TRP A O 1
ATOM 3846 N N . PRO A 1 532 ? -13.005 -2.369 -32.636 1.00 21.81 524 PRO A N 1
ATOM 3847 C CA . PRO A 1 532 ? -14.331 -2.851 -32.181 1.00 20.79 524 PRO A CA 1
ATOM 3848 C C . PRO A 1 532 ? -15.019 -1.931 -31.203 1.00 21.73 524 PRO A C 1
ATOM 3849 O O . PRO A 1 532 ? -16.252 -1.921 -31.155 1.00 22.27 524 PRO A O 1
ATOM 3853 N N . GLY A 1 533 ? -14.264 -1.175 -30.415 1.00 21.41 525 GLY A N 1
ATOM 3854 C CA . GLY A 1 533 ? -14.827 -0.330 -29.385 1.00 20.72 525 GLY A CA 1
ATOM 3855 C C . GLY A 1 533 ? -15.293 1.042 -29.806 1.00 19.58 525 GLY A C 1
ATOM 3856 O O . GLY A 1 533 ? -15.671 1.838 -28.948 1.00 21.56 525 GLY A O 1
ATOM 3857 N N . MET A 1 534 ? -15.261 1.374 -31.090 1.00 19.67 526 MET A N 1
ATOM 3858 C CA . MET A 1 534 ? -15.578 2.730 -31.499 1.00 20.86 526 MET A CA 1
ATOM 3859 C C . MET A 1 534 ? -17.041 3.066 -31.205 1.00 21.13 526 MET A C 1
ATOM 3860 O O . MET A 1 534 ? -17.954 2.272 -31.468 1.00 20.89 526 MET A O 1
ATOM 3865 N N . ALA A 1 535 ? -17.278 4.263 -30.679 1.00 21.82 527 ALA A N 1
ATOM 3866 C CA . ALA A 1 535 ? -18.649 4.718 -30.547 1.00 20.31 527 ALA A CA 1
ATOM 3867 C C . ALA A 1 535 ? -19.303 4.735 -31.914 1.00 22.72 527 ALA A C 1
ATOM 3868 O O . ALA A 1 535 ? -18.661 5.025 -32.921 1.00 21.91 527 ALA A O 1
ATOM 3870 N N . ARG A 1 536 ? -20.605 4.447 -31.955 1.00 20.83 528 ARG A N 1
ATOM 3871 C CA . ARG A 1 536 ? -21.263 4.270 -33.240 1.00 23.52 528 ARG A CA 1
ATOM 3872 C C . ARG A 1 536 ? -21.951 5.530 -33.743 1.00 23.38 528 ARG A C 1
ATOM 3873 O O . ARG A 1 536 ? -22.144 5.676 -34.962 1.00 25.29 528 ARG A O 1
ATOM 3881 N N . THR A 1 537 ? -22.339 6.436 -32.842 1.00 24.53 529 THR A N 1
ATOM 3882 C CA . THR A 1 537 ? -23.028 7.655 -33.240 1.00 23.42 529 THR A CA 1
ATOM 3883 C C . THR A 1 537 ? -23.123 8.572 -32.018 1.00 24.33 529 THR A C 1
ATOM 3884 O O . THR A 1 537 ? -22.661 8.238 -30.925 1.00 22.82 529 THR A O 1
ATOM 3888 N N . ILE A 1 538 ? -23.713 9.742 -32.229 1.00 25.64 530 ILE A N 1
ATOM 3889 C CA . ILE A 1 538 ? -24.239 10.587 -31.157 1.00 23.64 530 ILE A CA 1
ATOM 3890 C C . ILE A 1 538 ? -25.741 10.381 -31.133 1.00 24.60 530 ILE A C 1
ATOM 3891 O O . ILE A 1 538 ? -26.381 10.394 -32.186 1.00 26.94 530 ILE A O 1
ATOM 3896 N N . TYR A 1 539 ? -26.298 10.185 -29.943 1.00 25.92 531 TYR A N 1
ATOM 3897 C CA . TYR A 1 539 ? -27.712 9.845 -29.808 1.00 26.86 531 TYR A CA 1
ATOM 3898 C C . TYR A 1 539 ? -28.609 10.877 -30.488 1.00 29.94 531 TYR A C 1
ATOM 3899 O O . TYR A 1 539 ? -28.620 12.047 -30.108 1.00 34.82 531 TYR A O 1
ATOM 3908 N N . GLY A 1 540 ? -29.363 10.430 -31.495 1.00 30.54 532 GLY A N 1
ATOM 3909 C CA . GLY A 1 540 ? -30.272 11.276 -32.251 1.00 31.59 532 GLY A CA 1
ATOM 3910 C C . GLY A 1 540 ? -29.641 12.246 -33.231 1.00 32.88 532 GLY A C 1
ATOM 3911 O O . GLY A 1 540 ? -30.356 13.105 -33.761 1.00 35.52 532 GLY A O 1
ATOM 3912 N N . ASP A 1 541 ? -28.319 12.161 -33.484 1.00 30.25 533 ASP A N 1
ATOM 3913 C CA . ASP A 1 541 ? -27.678 13.214 -34.280 1.00 31.67 533 ASP A CA 1
ATOM 3914 C C . ASP A 1 541 ? -26.429 12.639 -34.952 1.00 26.93 533 ASP A C 1
ATOM 3915 O O . ASP A 1 541 ? -25.275 12.963 -34.652 1.00 29.94 533 ASP A O 1
ATOM 3920 N N . HIS A 1 542 ? -26.658 11.741 -35.907 1.00 29.52 534 HIS A N 1
ATOM 3921 C CA . HIS A 1 542 ? -25.531 11.192 -36.644 1.00 28.51 534 HIS A CA 1
ATOM 3922 C C . HIS A 1 542 ? -24.836 12.261 -37.486 1.00 26.61 534 HIS A C 1
ATOM 3923 O O . HIS A 1 542 ? -23.614 12.199 -37.671 1.00 28.96 534 HIS A O 1
ATOM 3930 N N . ALA A 1 543 ? -25.577 13.239 -38.003 1.00 31.75 535 ALA A N 1
ATOM 3931 C CA . ALA A 1 543 ? -24.935 14.304 -38.763 1.00 32.32 535 ALA A CA 1
ATOM 3932 C C . ALA A 1 543 ? -23.861 14.988 -37.935 1.00 29.40 535 ALA A C 1
A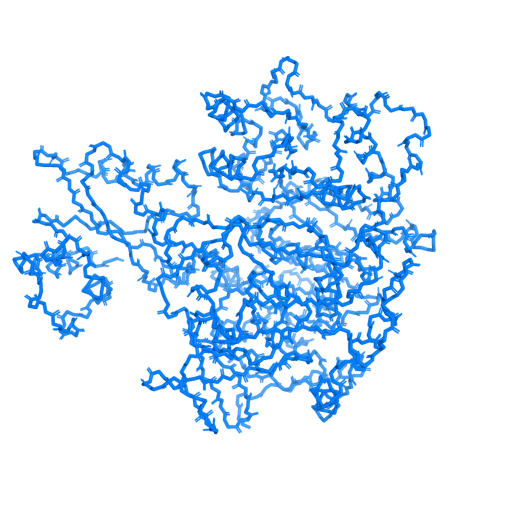TOM 3933 O O . ALA A 1 543 ? -22.774 15.302 -38.441 1.00 33.53 535 ALA A O 1
ATOM 3935 N N . ARG A 1 544 ? -24.151 15.243 -36.656 1.00 31.29 536 ARG A N 1
ATOM 3936 C CA . ARG A 1 544 ? -23.167 15.894 -35.803 1.00 33.23 536 ARG A CA 1
ATOM 3937 C C . ARG A 1 544 ? -21.976 14.980 -35.541 1.00 28.74 536 ARG A C 1
ATOM 3938 O O . ARG A 1 544 ? -20.833 15.441 -35.453 1.00 30.73 536 ARG A O 1
ATOM 3946 N N . PHE A 1 545 ? -22.228 13.679 -35.403 1.00 26.55 537 PHE A N 1
ATOM 3947 C CA . PHE A 1 545 ? -21.147 12.699 -35.287 1.00 27.64 537 PHE A CA 1
ATOM 3948 C C . PHE A 1 545 ? -20.212 12.782 -36.489 1.00 27.36 537 PHE A C 1
ATOM 3949 O O . PHE A 1 545 ? -18.986 12.865 -36.335 1.00 27.87 537 PHE A O 1
ATOM 3957 N N . GLU A 1 546 ? -20.776 12.807 -37.699 1.00 28.97 538 GLU A N 1
ATOM 3958 C CA . GLU A 1 546 ? -19.934 12.855 -38.889 1.00 27.45 538 GLU A CA 1
ATOM 3959 C C . GLU A 1 546 ? -19.162 14.165 -38.942 1.00 31.18 538 GLU A C 1
ATOM 3960 O O . GLU A 1 546 ? -17.974 14.187 -39.283 1.00 30.60 538 GLU A O 1
ATOM 3966 N N . LYS A 1 547 ? -19.811 15.258 -38.557 1.00 29.91 539 LYS A N 1
ATOM 3967 C CA . LYS A 1 547 ? -19.183 16.572 -38.629 1.00 30.45 539 LYS A CA 1
ATOM 3968 C C . LYS A 1 547 ? -18.043 16.698 -37.632 1.00 33.39 539 LYS A C 1
ATOM 3969 O O . LYS A 1 547 ? -16.992 17.268 -37.950 1.00 32.51 539 LYS A O 1
ATOM 3975 N N . THR A 1 548 ? -18.221 16.146 -36.429 1.00 30.57 540 THR A N 1
ATOM 3976 C CA . THR A 1 548 ? -17.238 16.306 -35.370 1.00 28.81 540 THR A CA 1
ATOM 3977 C C . THR A 1 548 ? -16.016 15.427 -35.609 1.00 28.21 540 THR A C 1
ATOM 3978 O O . THR A 1 548 ? -14.878 15.890 -35.457 1.00 32.75 540 THR A O 1
ATOM 3982 N N . TYR A 1 549 ? -16.219 14.164 -35.999 1.00 25.12 541 TYR A N 1
ATOM 3983 C CA . TYR A 1 549 ? -15.134 13.191 -36.004 1.00 24.84 541 TYR A CA 1
ATOM 3984 C C . TYR A 1 549 ? -14.644 12.788 -37.386 1.00 27.16 541 TYR A C 1
ATOM 3985 O O . TYR A 1 549 ? -13.572 12.173 -37.485 1.00 26.65 541 TYR A O 1
ATOM 3994 N N . PHE A 1 550 ? -15.382 13.099 -38.448 1.00 29.09 542 PHE A N 1
ATOM 3995 C CA . PHE A 1 550 ? -15.020 12.600 -39.767 1.00 28.38 542 PHE A CA 1
ATOM 3996 C C . PHE A 1 550 ? -14.926 13.736 -40.764 1.00 26.05 542 PHE A C 1
ATOM 3997 O O . PHE A 1 550 ? -15.217 13.563 -41.953 1.00 30.69 542 PHE A O 1
ATOM 4005 N N . GLY A 1 551 ? -14.471 14.904 -40.302 1.00 27.43 543 GLY A N 1
ATOM 4006 C CA . GLY A 1 551 ? -14.290 16.024 -41.202 1.00 30.83 543 GLY A CA 1
ATOM 4007 C C . GLY A 1 551 ? -13.193 15.811 -42.220 1.00 29.82 543 GLY A C 1
ATOM 4008 O O . GLY A 1 551 ? -13.191 16.481 -43.258 1.00 32.97 543 GLY A O 1
ATOM 4009 N N . VAL A 1 552 ? -12.243 14.925 -41.938 1.00 28.02 544 VAL A N 1
ATOM 4010 C CA . VAL A 1 552 ? -11.218 14.555 -42.910 1.00 28.08 544 VAL A CA 1
ATOM 4011 C C . VAL A 1 552 ? -11.538 13.145 -43.379 1.00 28.89 544 VAL A C 1
ATOM 4012 O O . VAL A 1 552 ? -11.352 12.170 -42.633 1.00 27.48 544 VAL A O 1
ATOM 4016 N N . ASP A 1 553 ? -12.029 13.030 -44.617 1.00 32.08 545 ASP A N 1
ATOM 4017 C CA . ASP A 1 553 ? -12.483 11.742 -45.123 1.00 34.86 545 ASP A CA 1
ATOM 4018 C C . ASP A 1 553 ? -11.396 10.693 -44.970 1.00 29.40 545 ASP A C 1
ATOM 4019 O O . ASP A 1 553 ? -10.237 10.909 -45.354 1.00 30.58 545 ASP A O 1
ATOM 4024 N N . GLY A 1 554 ? -11.792 9.553 -44.424 1.00 26.35 546 GLY A N 1
ATOM 4025 C CA . GLY A 1 554 ? -10.931 8.409 -44.245 1.00 27.37 546 GLY A CA 1
ATOM 4026 C C . GLY A 1 554 ? -10.390 8.236 -42.847 1.00 28.27 546 GLY A C 1
ATOM 4027 O O . GLY A 1 554 ? -9.709 7.230 -42.590 1.00 27.73 546 GLY A O 1
ATOM 4028 N N . TYR A 1 555 ? -10.665 9.173 -41.934 1.00 27.73 547 TYR A N 1
ATOM 4029 C CA . TYR A 1 555 ? -10.049 9.161 -40.613 1.00 23.63 547 TYR A CA 1
ATOM 4030 C C . TYR A 1 555 ? -11.061 9.495 -39.542 1.00 27.74 547 TYR A C 1
ATOM 4031 O O . TYR A 1 555 ? -11.908 10.371 -39.736 1.00 26.30 547 TYR A O 1
ATOM 4040 N N . TYR A 1 556 ? -10.952 8.802 -38.411 1.00 23.40 548 TYR A N 1
ATOM 4041 C CA . TYR A 1 556 ? -11.507 9.274 -37.148 1.00 22.89 548 TYR A CA 1
ATOM 4042 C C . TYR A 1 556 ? -10.566 10.319 -36.543 1.00 23.71 548 TYR A C 1
ATOM 4043 O O . TYR A 1 556 ? -9.407 10.005 -36.243 1.00 22.89 548 TYR A O 1
ATOM 4052 N N . MET A 1 557 ? -11.053 11.556 -36.389 1.00 23.38 549 MET A N 1
ATOM 4053 C CA . MET A 1 557 ? -10.267 12.682 -35.861 1.00 21.38 549 MET A CA 1
ATOM 4054 C C . MET A 1 557 ? -10.450 12.748 -34.344 1.00 24.56 549 MET A C 1
ATOM 4055 O O . MET A 1 557 ? -11.569 12.943 -33.852 1.00 25.53 549 MET A O 1
ATOM 4060 N N . THR A 1 558 ? -9.357 12.576 -33.595 1.00 24.71 550 THR A N 1
ATOM 4061 C CA . THR A 1 558 ? -9.489 12.444 -32.143 1.00 22.31 550 THR A CA 1
ATOM 4062 C C . THR A 1 558 ? -9.824 13.755 -31.458 1.00 23.12 550 THR A C 1
ATOM 4063 O O . THR A 1 558 ? -10.449 13.745 -30.395 1.00 23.56 550 THR A O 1
ATOM 4067 N N . GLY A 1 559 ? -9.351 14.885 -31.983 1.00 23.02 551 GLY A N 1
ATOM 4068 C CA . GLY A 1 559 ? -9.368 16.131 -31.250 1.00 22.88 551 GLY A CA 1
ATOM 4069 C C . GLY A 1 559 ? -8.111 16.395 -30.453 1.00 21.21 551 GLY A C 1
ATOM 4070 O O . GLY A 1 559 ? -7.992 17.475 -29.856 1.00 23.80 551 GLY A O 1
ATOM 4071 N N . ASP A 1 560 ? -7.178 15.442 -30.421 1.00 22.75 552 ASP A N 1
ATOM 4072 C CA . ASP A 1 560 ? -5.893 15.607 -29.764 1.00 22.31 552 ASP A CA 1
ATOM 4073 C C . ASP A 1 560 ? -4.788 15.856 -30.786 1.00 25.49 552 ASP A C 1
ATOM 4074 O O . ASP A 1 560 ? -4.889 15.486 -31.957 1.00 23.80 552 ASP A O 1
ATOM 4079 N N . GLY A 1 561 ? -3.722 16.495 -30.313 1.00 25.23 553 GLY A N 1
ATOM 4080 C CA . GLY A 1 561 ? -2.475 16.555 -31.047 1.00 25.37 553 GLY A CA 1
ATOM 4081 C C . GLY A 1 561 ? -1.508 15.551 -30.450 1.00 23.17 553 GLY A C 1
ATOM 4082 O O . GLY A 1 561 ? -1.662 15.124 -29.304 1.00 23.09 553 GLY A O 1
ATOM 4083 N N . ALA A 1 562 ? -0.523 15.140 -31.250 1.00 23.71 554 ALA A N 1
ATOM 4084 C CA . ALA A 1 562 ? 0.466 14.192 -30.762 1.00 23.98 554 ALA A CA 1
ATOM 4085 C C . ALA A 1 562 ? 1.749 14.316 -31.574 1.00 24.18 554 ALA A C 1
ATOM 4086 O O . ALA A 1 562 ? 1.760 14.809 -32.704 1.00 25.16 554 ALA A O 1
ATOM 4088 N N . ARG A 1 563 ? 2.838 13.873 -30.965 1.00 24.01 555 ARG A N 1
ATOM 4089 C CA . ARG A 1 563 ? 4.128 13.734 -31.619 1.00 24.85 555 ARG A CA 1
ATOM 4090 C C . ARG A 1 563 ? 4.475 12.254 -31.619 1.00 25.69 555 ARG A C 1
ATOM 4091 O O . ARG A 1 563 ? 4.278 11.567 -30.609 1.00 26.39 555 ARG A O 1
ATOM 4099 N N . ARG A 1 564 ? 4.950 11.765 -32.755 1.00 26.08 556 ARG A N 1
ATOM 4100 C CA . ARG A 1 564 ? 5.456 10.409 -32.891 1.00 24.87 556 ARG A CA 1
ATOM 4101 C C . ARG A 1 564 ? 6.959 10.509 -33.055 1.00 25.49 556 ARG A C 1
ATOM 4102 O O . ARG A 1 564 ? 7.436 11.268 -33.907 1.00 26.57 556 ARG A O 1
ATOM 4110 N N . ASP A 1 565 ? 7.700 9.769 -32.236 1.00 26.76 557 ASP A N 1
ATOM 4111 C CA . ASP A 1 565 ? 9.153 9.881 -32.264 1.00 27.23 557 ASP A CA 1
ATOM 4112 C C . ASP A 1 565 ? 9.756 8.807 -33.172 1.00 30.77 557 ASP A C 1
ATOM 4113 O O . ASP A 1 565 ? 9.050 8.059 -33.856 1.00 27.82 557 ASP A O 1
ATOM 4118 N N . SER A 1 566 ? 11.091 8.767 -33.229 1.00 31.22 558 SER A N 1
ATOM 4119 C CA . SER A 1 566 ? 11.740 7.894 -34.207 1.00 32.36 558 SER A CA 1
ATOM 4120 C C . SER A 1 566 ? 11.663 6.422 -33.843 1.00 34.88 558 SER A C 1
ATOM 4121 O O . SER A 1 566 ? 12.068 5.589 -34.661 1.00 36.04 558 SER A O 1
ATOM 4124 N N . ASP A 1 567 ? 11.183 6.079 -32.649 1.00 28.04 559 ASP A N 1
ATOM 4125 C CA . ASP A 1 567 ? 10.891 4.696 -32.300 1.00 27.53 559 ASP A CA 1
ATOM 4126 C C . ASP A 1 567 ? 9.447 4.337 -32.581 1.00 28.93 559 ASP A C 1
ATOM 4127 O O . ASP A 1 567 ? 9.024 3.215 -32.285 1.00 28.98 559 ASP A O 1
ATOM 4132 N N . GLY A 1 568 ? 8.665 5.276 -33.114 1.00 27.57 560 GLY A N 1
ATOM 4133 C CA . GLY A 1 568 ? 7.254 5.028 -33.306 1.00 23.92 560 GLY A CA 1
ATOM 4134 C C . GLY A 1 568 ? 6.393 5.219 -32.075 1.00 25.71 560 GLY A C 1
ATOM 4135 O O . GLY A 1 568 ? 5.208 4.868 -32.100 1.00 26.35 560 GLY A O 1
ATOM 4136 N N . TYR A 1 569 ? 6.938 5.803 -31.015 1.00 23.60 561 TYR A N 1
ATOM 4137 C CA . TYR A 1 569 ? 6.208 6.030 -29.779 1.00 22.75 561 TYR A CA 1
ATOM 4138 C C . TYR A 1 569 ? 5.454 7.348 -29.882 1.00 23.03 561 TYR A C 1
ATOM 4139 O O . TYR A 1 569 ? 5.984 8.338 -30.402 1.00 23.85 561 TYR A O 1
ATOM 4148 N N . TYR A 1 570 ? 4.222 7.356 -29.366 1.00 22.48 562 TYR A N 1
ATOM 4149 C CA . TYR A 1 570 ? 3.366 8.526 -29.398 1.00 21.74 562 TYR A CA 1
ATOM 4150 C C . TYR A 1 570 ? 3.414 9.303 -28.090 1.00 21.73 562 TYR A C 1
ATOM 4151 O O . TYR A 1 570 ? 3.419 8.723 -26.996 1.00 21.18 562 TYR A O 1
ATOM 4160 N N . TRP A 1 571 ? 3.383 10.628 -28.226 1.00 22.24 563 TRP A N 1
ATOM 4161 C CA . TRP A 1 571 ? 3.404 11.577 -27.116 1.00 21.82 563 TRP A CA 1
ATOM 4162 C C . TRP A 1 571 ? 2.189 12.476 -27.304 1.00 22.86 563 TRP A C 1
ATOM 4163 O O . TRP A 1 571 ? 2.141 13.264 -28.246 1.00 22.47 563 TRP A O 1
ATOM 4174 N N . ILE A 1 572 ? 1.196 12.324 -26.445 1.00 22.77 564 ILE A N 1
ATOM 4175 C CA . ILE A 1 572 ? -0.030 13.110 -26.559 1.00 22.17 564 ILE A CA 1
ATOM 4176 C C . ILE A 1 572 ? 0.196 14.496 -25.976 1.00 25.48 564 ILE A C 1
ATOM 4177 O O . ILE A 1 572 ? 0.572 14.628 -24.808 1.00 30.95 564 ILE A O 1
ATOM 4182 N N . THR A 1 573 ? -0.106 15.523 -26.752 1.00 23.56 565 THR A N 1
ATOM 4183 C CA . THR A 1 573 ? 0.171 16.891 -26.352 1.00 32.45 565 THR A CA 1
ATOM 4184 C C . THR A 1 573 ? -1.081 17.657 -25.952 1.00 37.03 565 THR A C 1
ATOM 4185 O O . THR A 1 573 ? -0.966 18.833 -25.600 1.00 40.95 565 THR A O 1
ATOM 4189 N N . GLY A 1 574 ? -2.257 17.034 -25.991 1.00 30.94 566 GLY A N 1
ATOM 4190 C CA . GLY A 1 574 ? -3.474 17.645 -25.483 1.00 30.11 566 GLY A CA 1
ATOM 4191 C C . GLY A 1 574 ? -4.452 18.032 -26.581 1.00 24.46 566 GLY A C 1
ATOM 4192 O O . GLY A 1 574 ? -4.188 17.920 -27.777 1.00 26.70 566 GLY A O 1
ATOM 4193 N N . ARG A 1 575 ? -5.607 18.529 -26.136 1.00 25.10 567 ARG A N 1
ATOM 4194 C CA . ARG A 1 575 ? -6.651 18.873 -27.087 1.00 24.20 567 ARG A CA 1
ATOM 4195 C C . ARG A 1 575 ? -6.195 20.007 -27.990 1.00 25.16 567 ARG A C 1
ATOM 4196 O O . ARG A 1 575 ? -5.514 20.944 -27.552 1.00 30.97 567 ARG A O 1
ATOM 4204 N N . VAL A 1 576 ? -6.573 19.926 -29.266 1.00 27.48 568 VAL A N 1
ATOM 4205 C CA . VAL A 1 576 ? -6.382 21.029 -30.189 1.00 27.80 568 VAL A CA 1
ATOM 4206 C C . VAL A 1 576 ? -7.662 21.806 -30.419 1.00 30.23 568 VAL A C 1
ATOM 4207 O O . VAL A 1 576 ? -7.643 22.826 -31.126 1.00 34.61 568 VAL A O 1
ATOM 4211 N N . ASP A 1 577 ? -8.767 21.372 -29.824 1.00 29.81 569 ASP A N 1
ATOM 4212 C CA . ASP A 1 577 ? -10.017 22.093 -29.877 1.00 33.99 569 ASP A CA 1
ATOM 4213 C C . ASP A 1 577 ? -10.226 22.777 -28.527 1.00 32.05 569 ASP A C 1
ATOM 4214 O O . ASP A 1 577 ? -9.304 22.874 -27.709 1.00 35.85 569 ASP A O 1
ATOM 4219 N N . ASP A 1 578 ? -11.446 23.244 -28.277 1.00 37.55 570 ASP A N 1
ATOM 4220 C CA . ASP A 1 578 ? -11.736 24.063 -27.110 1.00 42.27 570 ASP A CA 1
ATOM 4221 C C . ASP A 1 578 ? -12.059 23.248 -25.860 1.00 34.16 570 ASP A C 1
ATOM 4222 O O . ASP A 1 578 ? -12.611 23.797 -24.904 1.00 51.67 570 ASP A O 1
ATOM 4227 N N . VAL A 1 579 ? -11.756 21.981 -25.843 1.00 26.97 571 VAL A N 1
ATOM 4228 C CA . VAL A 1 579 ? -12.143 21.122 -24.734 1.00 27.20 571 VAL A CA 1
ATOM 4229 C C . VAL A 1 579 ? -11.099 21.220 -23.635 1.00 30.25 571 VAL A C 1
ATOM 4230 O O . VAL A 1 579 ? -9.892 21.181 -23.897 1.00 27.16 571 VAL A O 1
ATOM 4234 N N . LEU A 1 580 ? -11.561 21.350 -22.396 1.00 24.85 572 LEU A N 1
ATOM 4235 C CA . LEU A 1 580 ? -10.692 21.452 -21.236 1.00 30.46 572 LEU A CA 1
ATOM 4236 C C . LEU A 1 580 ? -10.534 20.106 -20.544 1.00 24.98 572 LEU A C 1
ATOM 4237 O O . LEU A 1 580 ? -11.372 19.205 -20.662 1.00 25.96 572 LEU A O 1
ATOM 4242 N N . ASN A 1 581 ? -9.455 20.007 -19.771 1.00 28.58 573 ASN A N 1
ATOM 4243 C CA . ASN A 1 581 ? -9.117 18.829 -18.982 1.00 26.81 573 ASN A CA 1
ATOM 4244 C C . ASN A 1 581 ? -8.779 19.309 -17.573 1.00 28.00 573 ASN A C 1
ATOM 4245 O O . ASN A 1 581 ? -7.632 19.672 -17.296 1.00 28.00 573 ASN A O 1
ATOM 4250 N N . VAL A 1 582 ? -9.782 19.326 -16.690 1.00 24.31 574 VAL A N 1
ATOM 4251 C CA . VAL A 1 582 ? -9.719 20.029 -15.415 1.00 23.05 574 VAL A CA 1
ATOM 4252 C C . VAL A 1 582 ? -9.843 18.985 -14.321 1.00 27.77 574 VAL A C 1
ATOM 4253 O O . VAL A 1 582 ? -10.896 18.358 -14.162 1.00 27.45 574 VAL A O 1
ATOM 4257 N N . SER A 1 583 ? -8.769 18.784 -13.570 1.00 27.37 575 SER A N 1
ATOM 4258 C CA . SER A 1 583 ? -8.723 17.732 -12.562 1.00 26.33 575 SER A CA 1
ATOM 4259 C C . SER A 1 583 ? -9.122 16.386 -13.145 1.00 26.58 575 SER A C 1
ATOM 4260 O O . SER A 1 583 ? -9.821 15.596 -12.510 1.00 32.06 575 SER A O 1
ATOM 4263 N N . GLY A 1 584 ? -8.669 16.115 -14.357 1.00 26.90 576 GLY A N 1
ATOM 4264 C CA . GLY A 1 584 ? -8.961 14.871 -15.024 1.00 31.06 576 GLY A CA 1
ATOM 4265 C C . GLY A 1 584 ? -10.346 14.772 -15.621 1.00 31.67 576 GLY A C 1
ATOM 4266 O O . GLY A 1 584 ? -10.674 13.730 -16.206 1.00 35.47 576 GLY A O 1
ATOM 4267 N N . HIS A 1 585 ? -11.168 15.817 -15.508 1.00 24.68 577 HIS A N 1
ATOM 4268 C CA . HIS A 1 585 ? -12.514 15.818 -16.071 1.00 24.63 577 HIS A CA 1
ATOM 4269 C C . HIS A 1 585 ? -12.555 16.575 -17.392 1.00 25.45 577 HIS A C 1
ATOM 4270 O O . HIS A 1 585 ? -12.092 17.721 -17.480 1.00 27.72 577 HIS A O 1
ATOM 4277 N N . ARG A 1 586 ? -13.139 15.933 -18.403 1.00 25.92 578 ARG A N 1
ATOM 4278 C CA . ARG A 1 586 ? -13.314 16.526 -19.720 1.00 23.17 578 ARG A CA 1
ATOM 4279 C C . ARG A 1 586 ? -14.526 17.456 -19.678 1.00 21.11 578 ARG A C 1
ATOM 4280 O O . ARG A 1 586 ? -15.635 16.995 -19.412 1.00 25.91 578 ARG A O 1
ATOM 4288 N N . ILE A 1 587 ? -14.324 18.747 -19.951 1.00 22.40 579 ILE A N 1
ATOM 4289 C CA . ILE A 1 587 ? -15.386 19.751 -19.820 1.00 24.58 579 ILE A CA 1
ATOM 4290 C C . ILE A 1 587 ? -15.299 20.703 -21.005 1.00 26.41 579 ILE A C 1
ATOM 4291 O O . ILE A 1 587 ? -14.204 21.053 -21.449 1.00 27.71 579 ILE A O 1
ATOM 4296 N N . GLY A 1 588 ? -16.455 21.149 -21.498 1.00 27.16 580 GLY A N 1
ATOM 4297 C CA . GLY A 1 588 ? -16.518 22.013 -22.656 1.00 28.09 580 GLY A CA 1
ATOM 4298 C C . GLY A 1 588 ? -16.684 23.466 -22.246 1.00 30.34 580 GLY A C 1
ATOM 4299 O O . GLY A 1 588 ? -17.263 23.771 -21.207 1.00 31.39 580 GLY A O 1
ATOM 4300 N N . THR A 1 589 ? -16.160 24.365 -23.076 1.00 31.51 581 THR A N 1
ATOM 4301 C CA . THR A 1 589 ? -16.329 25.783 -22.765 1.00 35.81 581 THR A CA 1
ATOM 4302 C C . THR A 1 589 ? -17.778 26.232 -22.887 1.00 35.98 581 THR A C 1
ATOM 4303 O O . THR A 1 589 ? -18.172 27.196 -22.223 1.00 32.70 581 THR A O 1
ATOM 4307 N N . SER A 1 590 ? -18.594 25.557 -23.710 1.00 38.65 582 SER A N 1
ATOM 4308 C CA . SER A 1 590 ? -19.927 26.075 -24.001 1.00 42.08 582 SER A CA 1
ATOM 4309 C C . SER A 1 590 ? -20.853 25.928 -22.808 1.00 37.15 582 SER A C 1
ATOM 4310 O O . SER A 1 590 ? -21.613 26.853 -22.496 1.00 35.00 582 SER A O 1
ATOM 4313 N N . GLU A 1 591 ? -20.820 24.787 -22.119 1.00 32.54 583 GLU A N 1
ATOM 4314 C CA . GLU A 1 591 ? -21.715 24.679 -20.978 1.00 35.70 583 GLU A CA 1
ATOM 4315 C C . GLU A 1 591 ? -21.272 25.624 -19.877 1.00 26.38 583 GLU A C 1
ATOM 4316 O O . GLU A 1 591 ? -22.128 26.155 -19.156 1.00 29.68 583 GLU A O 1
ATOM 4322 N N . ILE A 1 592 ? -19.957 25.876 -19.756 1.00 34.78 584 ILE A N 1
ATOM 4323 C CA . ILE A 1 592 ? -19.480 26.803 -18.728 1.00 28.97 584 ILE A CA 1
ATOM 4324 C C . ILE A 1 592 ? -19.933 28.218 -19.054 1.00 27.23 584 ILE A C 1
ATOM 4325 O O . ILE A 1 592 ? -20.478 28.913 -18.197 1.00 27.39 584 ILE A O 1
ATOM 4330 N N . GLU A 1 593 ? -19.736 28.650 -20.302 1.00 28.92 585 GLU A N 1
ATOM 4331 C CA . GLU A 1 593 ? -20.218 29.965 -20.728 1.00 28.55 585 GLU A CA 1
ATOM 4332 C C . GLU A 1 593 ? -21.737 30.071 -20.578 1.00 28.25 585 GLU A C 1
ATOM 4333 O O . GLU A 1 593 ? -22.258 31.060 -20.043 1.00 29.80 585 GLU A O 1
ATOM 4339 N N . ASP A 1 594 ? -22.476 29.055 -21.035 1.00 33.20 586 ASP A N 1
ATOM 4340 C CA . ASP A 1 594 ? -23.925 29.098 -20.870 1.00 32.24 586 ASP A CA 1
ATOM 4341 C C . ASP A 1 594 ? -24.301 29.226 -19.390 1.00 27.64 586 ASP A C 1
ATOM 4342 O O . ASP A 1 594 ? -25.217 29.968 -19.038 1.00 33.87 586 ASP A O 1
ATOM 4347 N N . ALA A 1 595 ? -23.567 28.537 -18.507 1.00 29.11 587 ALA A N 1
ATOM 4348 C CA . ALA A 1 595 ? -23.857 28.623 -17.079 1.00 27.43 587 ALA A CA 1
ATOM 4349 C C . ALA A 1 595 ? -23.541 30.018 -16.539 1.00 28.29 587 ALA A C 1
ATOM 4350 O O . ALA A 1 595 ? -24.343 30.607 -15.807 1.00 29.49 587 ALA A O 1
ATOM 4352 N N . VAL A 1 596 ? -22.365 30.548 -16.869 1.00 28.44 588 VAL A N 1
ATOM 4353 C CA . VAL A 1 596 ? -22.031 31.915 -16.466 1.00 28.24 588 VAL A CA 1
ATOM 4354 C C . VAL A 1 596 ? -23.117 32.886 -16.911 1.00 29.75 588 VAL A C 1
ATOM 4355 O O . VAL A 1 596 ? -23.530 33.789 -16.159 1.00 30.93 588 VAL A O 1
ATOM 4359 N N . ASN A 1 597 ? -23.587 32.729 -18.151 1.00 31.69 589 ASN A N 1
ATOM 4360 C CA . ASN A 1 597 ? -24.540 33.683 -18.721 1.00 29.85 589 ASN A CA 1
ATOM 4361 C C . ASN A 1 597 ? -25.918 33.615 -18.076 1.00 32.83 589 ASN A C 1
ATOM 4362 O O . ASN A 1 597 ? -26.719 34.540 -18.274 1.00 33.89 589 ASN A O 1
ATOM 4367 N N . THR A 1 598 ? -26.221 32.568 -17.299 1.00 34.66 590 THR A N 1
ATOM 4368 C CA . THR A 1 598 ? -27.499 32.541 -16.594 1.00 36.86 590 THR A CA 1
ATOM 4369 C C . THR A 1 598 ? -27.529 33.483 -15.389 1.00 36.93 590 THR A C 1
ATOM 4370 O O . THR A 1 598 ? -28.615 33.823 -14.897 1.00 36.20 590 THR A O 1
ATOM 4374 N N . HIS A 1 599 ? -26.386 33.931 -14.897 1.00 35.10 591 HIS A N 1
ATOM 4375 C CA . HIS A 1 599 ? -26.430 34.916 -13.832 1.00 31.56 591 HIS A CA 1
ATOM 4376 C C . HIS A 1 599 ? -27.133 36.168 -14.347 1.00 32.34 591 HIS A C 1
ATOM 4377 O O . HIS A 1 599 ? -26.821 36.633 -15.454 1.00 33.85 591 HIS A O 1
ATOM 4384 N N . PRO A 1 600 ? -28.075 36.740 -13.586 1.00 32.96 592 PRO A N 1
ATOM 4385 C CA . PRO A 1 600 ? -28.911 37.829 -14.124 1.00 40.49 592 PRO A CA 1
ATOM 4386 C C . PRO A 1 600 ? -28.142 39.069 -14.548 1.00 36.22 592 PRO A C 1
ATOM 4387 O O . PRO A 1 600 ? -28.644 39.843 -15.372 1.00 41.25 592 PRO A O 1
ATOM 4391 N N . ALA A 1 601 ? -26.959 39.299 -13.988 1.00 32.65 593 ALA A N 1
ATOM 4392 C CA . ALA A 1 601 ? -26.183 40.490 -14.294 1.00 32.61 593 ALA A CA 1
ATOM 4393 C C . ALA A 1 601 ? -25.224 40.291 -15.454 1.00 32.17 593 ALA A C 1
ATOM 4394 O O . ALA A 1 601 ? -24.631 41.269 -15.927 1.00 36.16 593 ALA A O 1
ATOM 4396 N N . VAL A 1 602 ? -25.063 39.074 -15.937 1.00 33.89 594 VAL A N 1
ATOM 4397 C CA . VAL A 1 602 ? -24.051 38.784 -16.936 1.00 30.52 594 VAL A CA 1
ATOM 4398 C C . VAL A 1 602 ? -24.666 38.896 -18.315 1.00 38.83 594 VAL A C 1
ATOM 4399 O O . VAL A 1 602 ? -25.724 38.318 -18.582 1.00 42.20 594 VAL A O 1
ATOM 4403 N N . VAL A 1 603 ? -23.974 39.602 -19.201 1.00 35.06 595 VAL A N 1
ATOM 4404 C CA . VAL A 1 603 ? -24.396 39.732 -20.587 1.00 42.43 595 VAL A CA 1
ATOM 4405 C C . VAL A 1 603 ? -23.805 38.623 -21.453 1.00 39.96 595 VAL A C 1
ATOM 4406 O O . VAL A 1 603 ? -24.522 37.971 -22.218 1.00 41.18 595 VAL A O 1
ATOM 4410 N N . GLU A 1 604 ? -22.497 38.386 -21.354 1.00 38.22 596 GLU A N 1
ATOM 4411 C CA . GLU A 1 604 ? -21.834 37.347 -22.135 1.00 35.07 596 GLU A CA 1
ATOM 4412 C C . GLU A 1 604 ? -20.549 36.953 -21.423 1.00 37.65 596 GLU A C 1
ATOM 4413 O O . GLU A 1 604 ? -20.061 37.672 -20.542 1.00 31.98 596 GLU A O 1
ATOM 4419 N N . SER A 1 605 ? -19.994 35.815 -21.838 1.00 34.59 597 SER A N 1
ATOM 4420 C CA . SER A 1 605 ? -18.750 35.318 -21.272 1.00 30.60 597 SER A CA 1
ATOM 4421 C C . SER A 1 605 ? -17.992 34.473 -22.286 1.00 35.91 597 SER A C 1
ATOM 4422 O O . SER A 1 605 ? -18.537 34.019 -23.302 1.00 35.37 597 SER A O 1
ATOM 4425 N N . ALA A 1 606 ? -16.723 34.240 -21.970 1.00 30.73 598 ALA A N 1
ATOM 4426 C CA . ALA A 1 606 ? -15.855 33.369 -22.753 1.00 31.90 598 ALA A CA 1
ATOM 4427 C C . ALA A 1 606 ? -14.863 32.704 -21.817 1.00 31.62 598 ALA A C 1
ATOM 4428 O O . ALA A 1 606 ? -14.245 33.369 -20.976 1.00 31.46 598 ALA A O 1
ATOM 4430 N N . VAL A 1 607 ? -14.695 31.402 -21.995 1.00 28.66 599 VAL A N 1
ATOM 4431 C CA . VAL A 1 607 ? -13.874 30.573 -21.132 1.00 27.57 599 VAL A CA 1
ATOM 4432 C C . VAL A 1 607 ? -12.712 30.004 -21.931 1.00 29.94 599 VAL A C 1
ATOM 4433 O O . VAL A 1 607 ? -12.882 29.557 -23.072 1.00 31.44 599 VAL A O 1
ATOM 4437 N N . VAL A 1 608 ? -11.531 30.016 -21.318 1.00 27.58 600 VAL A N 1
ATOM 4438 C CA . VAL A 1 608 ? -10.348 29.365 -21.856 1.00 28.73 600 VAL A CA 1
ATOM 4439 C C . VAL A 1 608 ? -9.653 28.628 -20.723 1.00 28.91 600 VAL A C 1
ATOM 4440 O O . VAL A 1 608 ? -9.865 28.916 -19.544 1.00 27.62 600 VAL A O 1
ATOM 4444 N N . GLY A 1 609 ? -8.826 27.655 -21.091 1.00 29.45 601 GLY A N 1
ATOM 4445 C CA . GLY A 1 609 ? -8.009 26.958 -20.123 1.00 28.02 601 GLY A CA 1
ATOM 4446 C C . GLY A 1 609 ? -6.674 27.637 -19.901 1.00 28.48 601 GLY A C 1
ATOM 4447 O O . GLY A 1 609 ? -6.220 28.429 -20.717 1.00 33.38 601 GLY A O 1
ATOM 4448 N N . PHE A 1 610 ? -6.055 27.329 -18.767 1.00 28.81 602 PHE A N 1
ATOM 4449 C CA . PHE A 1 610 ? -4.708 27.807 -18.482 1.00 30.01 602 PHE A CA 1
ATOM 4450 C C . PHE A 1 610 ? -4.006 26.786 -17.599 1.00 32.23 602 PHE A C 1
ATOM 4451 O O . PHE A 1 610 ? -4.667 25.995 -16.921 1.00 29.44 602 PHE A O 1
ATOM 4459 N N . PRO A 1 611 ? -2.672 26.740 -17.629 1.00 31.54 603 PRO A N 1
ATOM 4460 C CA . PRO A 1 611 ? -1.958 25.719 -16.851 1.00 31.31 603 PRO A CA 1
ATOM 4461 C C . PRO A 1 611 ? -2.193 25.905 -15.361 1.00 31.11 603 PRO A C 1
ATOM 4462 O O . PRO A 1 611 ? -2.178 27.024 -14.843 1.00 35.44 603 PRO A O 1
ATOM 4466 N N . HIS A 1 612 ? -2.408 24.785 -14.672 1.00 31.64 604 HIS A N 1
ATOM 4467 C CA . HIS A 1 612 ? -2.751 24.770 -13.257 1.00 32.93 604 HIS A CA 1
ATOM 4468 C C . HIS A 1 612 ? -2.018 23.591 -12.636 1.00 33.06 604 HIS A C 1
ATOM 4469 O O . HIS A 1 612 ? -2.171 22.460 -13.102 1.00 32.74 604 HIS A O 1
ATOM 4476 N N . ASN A 1 613 ? -1.196 23.853 -11.612 1.00 34.30 605 ASN A N 1
ATOM 4477 C CA . ASN A 1 613 ? -0.264 22.842 -11.131 1.00 40.00 605 ASN A CA 1
ATOM 4478 C C . ASN A 1 613 ? -0.997 21.575 -10.694 1.00 39.74 605 ASN A C 1
ATOM 4479 O O . ASN A 1 613 ? -0.604 20.457 -11.048 1.00 54.04 605 ASN A O 1
ATOM 4484 N N . ILE A 1 614 ? -2.067 21.732 -9.937 1.00 35.92 606 ILE A N 1
ATOM 4485 C CA . ILE A 1 614 ? -2.804 20.584 -9.409 1.00 44.20 606 ILE A CA 1
ATOM 4486 C C . ILE A 1 614 ? -3.883 20.118 -10.383 1.00 38.26 606 ILE A C 1
ATOM 4487 O O . ILE A 1 614 ? -4.001 18.920 -10.660 1.00 38.70 606 ILE A O 1
ATOM 4492 N N . LYS A 1 615 ? -4.669 21.042 -10.937 1.00 34.29 607 LYS A N 1
ATOM 4493 C CA . LYS A 1 615 ? -5.793 20.664 -11.798 1.00 32.87 607 LYS A CA 1
ATOM 4494 C C . LYS A 1 615 ? -5.350 20.287 -13.205 1.00 33.48 607 LYS 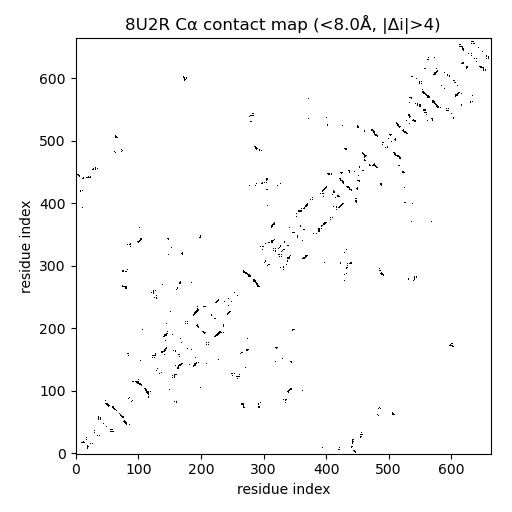A C 1
ATOM 4495 O O . LYS A 1 615 ? -6.163 19.740 -13.969 1.00 30.34 607 LYS A O 1
ATOM 4501 N N . GLY A 1 616 ? -4.104 20.584 -13.561 1.00 28.27 608 GLY A N 1
ATOM 4502 C CA . GLY A 1 616 ? -3.584 20.359 -14.889 1.00 26.13 608 GLY A CA 1
ATOM 4503 C C . GLY A 1 616 ? -3.912 21.553 -15.758 1.00 27.77 608 GLY A C 1
ATOM 4504 O O . GLY A 1 616 ? -3.021 22.231 -16.277 1.00 30.74 608 GLY A O 1
ATOM 4505 N N . GLU A 1 617 ? -5.203 21.780 -15.917 1.00 27.90 609 GLU A N 1
ATOM 4506 C CA . GLU A 1 617 ? -5.754 22.947 -16.581 1.00 27.39 609 GLU A CA 1
ATOM 4507 C C . GLU A 1 617 ? -6.807 23.550 -15.671 1.00 25.84 609 GLU A C 1
ATOM 4508 O O . GLU A 1 617 ? -7.628 22.819 -15.122 1.00 27.69 609 GLU A O 1
ATOM 4514 N N . GLY A 1 618 ? -6.755 24.875 -15.470 1.00 24.86 610 GLY A N 1
ATOM 4515 C CA . GLY A 1 618 ? -7.809 25.591 -14.782 1.00 24.99 610 GLY A CA 1
ATOM 4516 C C . GLY A 1 618 ? -8.744 26.311 -15.747 1.00 23.96 610 GLY A C 1
ATOM 4517 O O . GLY A 1 618 ? -8.516 26.370 -16.948 1.00 24.93 610 GLY A O 1
ATOM 4518 N N . ILE A 1 619 ? -9.827 26.837 -15.181 1.00 24.60 611 ILE A N 1
ATOM 4519 C CA . ILE A 1 619 ? -10.914 27.481 -15.920 1.00 22.79 611 ILE A CA 1
ATOM 4520 C C . ILE A 1 619 ? -10.781 28.987 -15.739 1.00 21.94 611 ILE A C 1
ATOM 4521 O O . ILE A 1 619 ? -10.887 29.501 -14.617 1.00 23.84 611 ILE A O 1
ATOM 4526 N N . TYR A 1 620 ? -10.531 29.682 -16.845 1.00 22.64 612 TYR A N 1
ATOM 4527 C CA . TYR A 1 620 ? -10.380 31.132 -16.871 1.00 25.12 612 TYR A CA 1
ATOM 4528 C C . TYR A 1 620 ? -11.592 31.730 -17.579 1.00 26.81 612 TYR A C 1
ATOM 4529 O O . TYR A 1 620 ? -11.822 31.446 -18.763 1.00 27.18 612 TYR A O 1
ATOM 4538 N N . VAL A 1 621 ? -12.336 32.586 -16.869 1.00 24.54 613 VAL A N 1
ATOM 4539 C CA . VAL A 1 621 ? -13.568 33.202 -17.366 1.00 24.17 613 VAL A CA 1
ATOM 4540 C C . VAL A 1 621 ? -13.324 34.688 -17.617 1.00 25.29 613 VAL A C 1
ATOM 4541 O O . VAL A 1 621 ? -12.915 35.413 -16.704 1.00 27.56 613 VAL A O 1
ATOM 4545 N N . PHE A 1 622 ? -13.566 35.140 -18.851 1.00 24.34 614 PHE A N 1
ATOM 4546 C CA . PHE A 1 622 ? -13.736 36.559 -19.160 1.00 30.13 614 PHE A CA 1
ATOM 4547 C C . PHE A 1 622 ? -15.231 36.836 -19.247 1.00 30.14 614 PHE A C 1
ATOM 4548 O O . PHE A 1 622 ? -15.962 36.078 -19.884 1.00 31.63 614 PHE A O 1
ATOM 4556 N N . LEU A 1 623 ? -15.707 37.905 -18.609 1.00 30.09 615 LEU A N 1
ATOM 4557 C CA . LEU A 1 623 ? -17.144 38.115 -18.703 1.00 33.23 615 LEU A CA 1
ATOM 4558 C C . LEU A 1 623 ? -17.472 39.593 -18.636 1.00 38.37 615 LEU A C 1
ATOM 4559 O O . LEU A 1 623 ? -16.682 40.411 -18.155 1.00 32.37 615 LEU A O 1
ATOM 4564 N N . THR A 1 624 ? -18.649 39.923 -19.156 1.00 32.58 616 THR A N 1
ATOM 4565 C CA . THR A 1 624 ? -19.130 41.293 -19.190 1.00 29.35 616 THR A CA 1
ATOM 4566 C C . THR A 1 624 ? -20.466 41.389 -18.467 1.00 35.96 616 THR A C 1
ATOM 4567 O O . THR A 1 624 ? -21.333 40.520 -18.616 1.00 33.05 616 THR A O 1
ATOM 4571 N N . PHE A 1 625 ? -20.632 42.462 -17.695 1.00 34.38 617 PHE A N 1
ATOM 4572 C CA . PHE A 1 625 ? -21.854 42.681 -16.939 1.00 34.71 617 PHE A CA 1
ATOM 4573 C C . PHE A 1 625 ? -22.719 43.743 -17.598 1.00 36.88 617 PHE A C 1
ATOM 4574 O O . PHE A 1 625 ? -22.235 44.606 -18.330 1.00 39.55 617 PHE A O 1
ATOM 4582 N N . ARG A 1 626 ? -24.015 43.650 -17.324 1.00 36.44 618 ARG A N 1
ATOM 4583 C CA . ARG A 1 626 ? -24.979 44.644 -17.766 1.00 37.45 618 ARG A CA 1
ATOM 4584 C C . ARG A 1 626 ? -24.527 46.045 -17.381 1.00 42.37 618 ARG A C 1
ATOM 4585 O O . ARG A 1 626 ? -23.937 46.250 -16.319 1.00 41.69 618 ARG A O 1
ATOM 4593 N N . GLN A 1 627 ? -24.822 47.021 -18.241 1.00 42.42 619 GLN A N 1
ATOM 4594 C CA . GLN A 1 627 ? -24.543 48.408 -17.902 1.00 49.29 619 GLN A CA 1
ATOM 4595 C C . GLN A 1 627 ? -25.151 48.724 -16.542 1.00 46.01 619 GLN A C 1
ATOM 4596 O O . GLN A 1 627 ? -26.299 48.363 -16.262 1.00 50.05 619 GLN A O 1
ATOM 4602 N N . GLY A 1 628 ? -24.363 49.365 -15.678 1.00 51.63 620 GLY A N 1
ATOM 4603 C CA . GLY A 1 628 ? -24.845 49.776 -14.374 1.00 43.84 620 GLY A CA 1
ATOM 4604 C C . GLY A 1 628 ? -24.597 48.787 -13.259 1.00 40.33 620 GLY A C 1
ATOM 4605 O O . GLY A 1 628 ? -24.923 49.086 -12.102 1.00 48.90 620 GLY A O 1
ATOM 4606 N N . THR A 1 629 ? -24.060 47.615 -13.566 1.00 37.02 621 THR A N 1
ATOM 4607 C CA . THR A 1 629 ? -23.793 46.614 -12.543 1.00 35.87 621 THR A CA 1
ATOM 4608 C C . THR A 1 629 ? -22.643 47.076 -11.663 1.00 43.45 621 THR A C 1
ATOM 4609 O O . THR A 1 629 ? -21.611 47.533 -12.167 1.00 41.72 621 THR A O 1
ATOM 4613 N N . GLU A 1 630 ? -22.799 46.934 -10.353 1.00 37.96 622 GLU A N 1
ATOM 4614 C CA . GLU A 1 630 ? -21.696 47.217 -9.448 1.00 41.74 622 GLU A CA 1
ATOM 4615 C C . GLU A 1 630 ? -20.849 45.962 -9.309 1.00 35.00 622 GLU A C 1
ATOM 4616 O O . GLU A 1 630 ? -21.324 44.923 -8.828 1.00 32.86 622 GLU A O 1
ATOM 4622 N N . VAL A 1 631 ? -19.611 46.044 -9.777 1.00 34.53 623 VAL A N 1
ATOM 4623 C CA . VAL A 1 631 ? -18.716 44.899 -9.737 1.00 31.59 623 VAL A CA 1
ATOM 4624 C C . VAL A 1 631 ? -18.090 44.856 -8.356 1.00 31.09 623 VAL A C 1
ATOM 4625 O O . VAL A 1 631 ? -17.460 45.828 -7.917 1.00 38.85 623 VAL A O 1
ATOM 4629 N N . THR A 1 632 ? -18.308 43.750 -7.659 1.00 30.47 624 THR A N 1
ATOM 4630 C CA . THR A 1 632 ? -17.910 43.568 -6.277 1.00 30.98 624 THR A CA 1
ATOM 4631 C C . THR A 1 632 ? -17.390 42.149 -6.137 1.00 31.74 624 THR A C 1
ATOM 4632 O O . THR A 1 632 ? -17.721 41.278 -6.949 1.00 30.06 624 THR A O 1
ATOM 4636 N N . PRO A 1 633 ? -16.607 41.877 -5.096 1.00 33.09 625 PRO A N 1
ATOM 4637 C CA . PRO A 1 633 ? -16.203 40.480 -4.867 1.00 34.30 625 PRO A CA 1
ATOM 4638 C C . PRO A 1 633 ? -17.393 39.557 -4.676 1.00 35.78 625 PRO A C 1
ATOM 4639 O O . PRO A 1 633 ? -17.346 38.398 -5.116 1.00 35.83 625 PRO A O 1
ATOM 4643 N N . GLU A 1 634 ? -18.476 40.049 -4.065 1.00 38.31 626 GLU A N 1
ATOM 4644 C CA . GLU A 1 634 ? -19.671 39.224 -3.885 1.00 41.35 626 GLU A CA 1
ATOM 4645 C C . GLU A 1 634 ? -20.326 38.887 -5.219 1.00 35.81 626 GLU A C 1
ATOM 4646 O O . GLU A 1 634 ? -20.890 37.800 -5.390 1.00 33.12 626 GLU A O 1
ATOM 4652 N N . LEU A 1 635 ? -20.298 39.814 -6.165 1.00 28.57 627 LEU A N 1
ATOM 4653 C CA . LEU A 1 635 ? -20.856 39.501 -7.472 1.00 27.94 627 LEU A CA 1
ATOM 4654 C C . LEU A 1 635 ? -20.046 38.409 -8.152 1.00 26.31 627 LEU A C 1
ATOM 4655 O O . LEU A 1 635 ? -20.600 37.440 -8.684 1.00 24.83 627 LEU A O 1
ATOM 4660 N N . LEU A 1 636 ? -18.717 38.544 -8.155 1.00 26.71 628 LEU A N 1
ATOM 4661 C CA . LEU A 1 636 ? -17.906 37.513 -8.780 1.00 24.07 628 LEU A CA 1
ATOM 4662 C C . LEU A 1 636 ? -18.132 36.175 -8.094 1.00 24.15 628 LEU A C 1
ATOM 4663 O O . LEU A 1 636 ? -18.216 35.138 -8.754 1.00 25.95 628 LEU A O 1
ATOM 4668 N N . ALA A 1 637 ? -18.274 36.191 -6.765 1.00 27.58 629 ALA A N 1
ATOM 4669 C CA . ALA A 1 637 ? -18.549 34.944 -6.058 1.00 27.70 629 ALA A CA 1
ATOM 4670 C C . ALA A 1 637 ? -19.886 34.353 -6.491 1.00 22.92 629 ALA A C 1
ATOM 4671 O O . ALA A 1 637 ? -20.024 33.127 -6.594 1.00 26.66 629 ALA A O 1
ATOM 4673 N N . ALA A 1 638 ? -20.887 35.205 -6.714 1.00 26.44 630 ALA A N 1
ATOM 4674 C CA . ALA A 1 638 ? -22.199 34.715 -7.122 1.00 24.74 630 ALA A CA 1
ATOM 4675 C C . ALA A 1 638 ? -22.156 34.133 -8.524 1.00 24.88 630 ALA A C 1
ATOM 4676 O O . ALA A 1 638 ? -22.854 33.157 -8.812 1.00 23.07 630 ALA A O 1
ATOM 4678 N N . VAL A 1 639 ? -21.329 34.697 -9.411 1.00 24.08 631 VAL A N 1
ATOM 4679 C CA . VAL A 1 639 ? -21.194 34.097 -10.734 1.00 22.56 631 VAL A CA 1
ATOM 4680 C C . VAL A 1 639 ? -20.515 32.742 -10.628 1.00 23.08 631 VAL A C 1
ATOM 4681 O O . VAL A 1 639 ? -20.950 31.768 -11.242 1.00 21.73 631 VAL A O 1
ATOM 4685 N N . LYS A 1 640 ? -19.460 32.647 -9.823 1.00 22.62 632 LYS A N 1
ATOM 4686 C CA . LYS A 1 640 ? -18.794 31.364 -9.635 1.00 24.38 632 LYS A CA 1
ATOM 4687 C C . LYS A 1 640 ? -19.766 30.336 -9.066 1.00 23.35 632 LYS A C 1
ATOM 4688 O O . LYS A 1 640 ? -19.863 29.206 -9.567 1.00 21.87 632 LYS A O 1
ATOM 4694 N N . ALA A 1 641 ? -20.569 30.743 -8.077 1.00 22.19 633 ALA A N 1
ATOM 4695 C CA . ALA A 1 641 ? -21.541 29.819 -7.503 1.00 23.91 633 ALA A CA 1
ATOM 4696 C C . ALA A 1 641 ? -22.611 29.441 -8.513 1.00 21.44 633 ALA A C 1
ATOM 4697 O O . ALA A 1 641 ? -23.166 28.348 -8.440 1.00 22.35 633 ALA A O 1
ATOM 4699 N N . THR A 1 642 ? -22.921 30.326 -9.456 1.00 21.84 634 THR A N 1
ATOM 4700 C CA . THR A 1 642 ? -23.914 29.999 -10.464 1.00 21.72 634 THR A CA 1
ATOM 4701 C C . THR A 1 642 ? -23.418 28.859 -11.350 1.00 25.83 634 THR A C 1
ATOM 4702 O O . THR A 1 642 ? -24.177 27.953 -11.694 1.00 23.34 634 THR A O 1
ATOM 4706 N N . VAL A 1 643 ? -22.139 28.879 -11.714 1.00 22.92 635 VAL A N 1
ATOM 4707 C CA . VAL A 1 643 ? -21.589 27.780 -12.494 1.00 22.39 635 VAL A CA 1
ATOM 4708 C C . VAL A 1 643 ? -21.679 26.488 -11.712 1.00 21.50 635 VAL A C 1
ATOM 4709 O O . VAL A 1 643 ? -21.999 25.428 -12.253 1.00 22.94 635 VAL A O 1
ATOM 4713 N N . ARG A 1 644 ? -21.347 26.544 -10.431 1.00 21.47 636 ARG A N 1
ATOM 4714 C CA . ARG A 1 644 ? -21.395 25.351 -9.600 1.00 22.35 636 ARG A CA 1
ATOM 4715 C C . ARG A 1 644 ? -22.824 24.848 -9.432 1.00 24.33 636 ARG A C 1
ATOM 4716 O O . ARG A 1 644 ? -23.046 23.636 -9.359 1.00 24.83 636 ARG A O 1
ATOM 4724 N N . LYS A 1 645 ? -23.796 25.758 -9.404 1.00 25.13 637 LYS A N 1
ATOM 4725 C CA . LYS A 1 645 ? -25.206 25.366 -9.337 1.00 24.95 637 LYS A CA 1
ATOM 4726 C C . LYS A 1 645 ? -25.666 24.706 -10.621 1.00 25.28 637 LYS A C 1
ATOM 4727 O O . LYS A 1 645 ? -26.368 23.694 -10.589 1.00 28.73 637 LYS A O 1
ATOM 4733 N N . VAL A 1 646 ? -25.298 25.273 -11.768 1.00 24.76 638 VAL A N 1
ATOM 4734 C CA . VAL A 1 646 ? -25.808 24.789 -13.039 1.00 27.13 638 VAL A CA 1
ATOM 4735 C C . VAL A 1 646 ? -25.121 23.492 -13.467 1.00 27.69 638 VAL A C 1
ATOM 4736 O O . VAL A 1 646 ? -25.764 22.601 -14.028 1.00 28.41 638 VAL A O 1
ATOM 4740 N N . ILE A 1 647 ? -23.804 23.371 -13.249 1.00 23.01 639 ILE A N 1
ATOM 4741 C CA . ILE A 1 647 ? -23.026 22.219 -13.672 1.00 23.49 639 ILE A CA 1
ATOM 4742 C C . ILE A 1 647 ? -22.572 21.383 -12.477 1.00 22.00 639 ILE A C 1
ATOM 4743 O O . ILE A 1 647 ? -22.841 20.191 -12.406 1.00 23.86 639 ILE A O 1
ATOM 4748 N N . GLY A 1 648 ? -21.830 21.979 -11.571 1.00 23.89 640 GLY A N 1
ATOM 4749 C CA . GLY A 1 648 ? -21.287 21.274 -10.442 1.00 23.25 640 GLY A CA 1
ATOM 4750 C C . GLY A 1 648 ? -19.921 21.807 -10.092 1.00 24.79 640 GLY A C 1
ATOM 4751 O O . GLY A 1 648 ? -19.299 22.546 -10.864 1.00 22.63 640 GLY A O 1
ATOM 4752 N N . PRO A 1 649 ? -19.432 21.439 -8.912 1.00 26.37 641 PRO A N 1
ATOM 4753 C CA . PRO A 1 649 ? -18.097 21.881 -8.484 1.00 26.23 641 PRO A CA 1
ATOM 4754 C C . PRO A 1 649 ? -17.001 21.589 -9.482 1.00 21.65 641 PRO A C 1
ATOM 4755 O O . PRO A 1 649 ? -16.002 22.328 -9.530 1.00 25.39 641 PRO A O 1
ATOM 4759 N N . LEU A 1 650 ? -17.133 20.526 -10.270 1.00 24.33 642 LEU A N 1
ATOM 4760 C CA . LEU A 1 650 ? -16.070 20.182 -11.194 1.00 25.07 642 LEU A CA 1
ATOM 4761 C C . LEU A 1 650 ? -15.807 21.277 -12.215 1.00 24.79 642 LEU A C 1
ATOM 4762 O O . LEU A 1 650 ? -14.719 21.293 -12.792 1.00 26.60 642 LEU A O 1
ATOM 4767 N N . ALA A 1 651 ? -16.750 22.203 -12.431 1.00 24.07 643 ALA A N 1
ATOM 4768 C CA . ALA A 1 651 ? -16.615 23.258 -13.430 1.00 23.39 643 ALA A CA 1
ATOM 4769 C C . ALA A 1 651 ? -16.336 24.625 -12.809 1.00 22.10 643 ALA A C 1
ATOM 4770 O O . ALA A 1 651 ? -16.493 25.662 -13.484 1.00 23.95 643 ALA A O 1
ATOM 4772 N N . THR A 1 652 ? -15.916 24.655 -11.545 1.00 21.35 644 THR A N 1
ATOM 4773 C CA . THR A 1 652 ? -15.707 25.908 -10.839 1.00 21.37 644 THR A CA 1
ATOM 4774 C C . THR A 1 652 ? -14.694 26.789 -11.565 1.00 21.37 644 THR A C 1
ATOM 4775 O O . THR A 1 652 ? -13.578 26.340 -11.873 1.00 24.07 644 THR A O 1
ATOM 4779 N N . PRO A 1 653 ? -15.025 28.043 -11.836 1.00 22.82 645 PRO A N 1
ATOM 4780 C CA . PRO A 1 653 ? -14.017 28.966 -12.362 1.00 23.93 645 PRO A CA 1
ATOM 4781 C C . PRO A 1 653 ? -12.890 29.195 -11.376 1.00 24.71 645 PRO A C 1
ATOM 4782 O O . PRO A 1 653 ? -13.114 29.394 -10.184 1.00 27.69 645 PRO A O 1
ATOM 4786 N N . ASP A 1 654 ? -11.673 29.191 -11.898 1.00 24.36 646 ASP A N 1
ATOM 4787 C CA . ASP A 1 654 ? -10.480 29.476 -11.119 1.00 25.82 646 ASP A CA 1
ATOM 4788 C C . ASP A 1 654 ? -10.128 30.955 -11.138 1.00 29.37 646 ASP A C 1
ATOM 4789 O O . ASP A 1 654 ? -9.607 31.477 -10.148 1.00 29.50 646 ASP A O 1
ATOM 4794 N N . VAL A 1 655 ? -10.402 31.638 -12.240 1.00 25.07 647 VAL A N 1
ATOM 4795 C CA . VAL A 1 655 ? -10.097 33.059 -12.384 1.00 25.45 647 VAL A CA 1
ATOM 4796 C C . VAL A 1 655 ? -11.266 33.687 -13.127 1.00 25.20 647 VAL A C 1
ATOM 4797 O O . VAL A 1 655 ? -11.802 33.099 -14.071 1.00 25.68 647 VAL A O 1
ATOM 4801 N N . MET A 1 656 ? -11.682 34.873 -12.695 1.00 28.96 648 MET A N 1
ATOM 4802 C CA . MET A 1 656 ? -12.723 35.606 -13.401 1.00 29.93 648 MET A CA 1
ATOM 4803 C C . MET A 1 656 ? -12.212 37.013 -13.660 1.00 28.65 648 MET A C 1
ATOM 4804 O O . MET A 1 656 ? -11.867 37.742 -12.721 1.00 33.59 648 MET A O 1
ATOM 4809 N N . GLN A 1 657 ? -12.097 37.360 -14.937 1.00 26.12 649 GLN A N 1
ATOM 4810 C CA . GLN A 1 657 ? -11.637 38.661 -15.371 1.00 28.24 649 GLN A CA 1
ATOM 4811 C C . GLN A 1 657 ? -12.800 39.408 -15.998 1.00 28.54 649 GLN A C 1
ATOM 4812 O O . GLN A 1 657 ? -13.424 38.908 -16.942 1.00 30.47 649 GLN A O 1
ATOM 4818 N N . VAL A 1 658 ? -13.069 40.610 -15.501 1.00 32.03 650 VAL A N 1
ATOM 4819 C CA . VAL A 1 658 ? -14.173 41.418 -16.003 1.00 32.36 650 VAL A CA 1
ATOM 4820 C C . VAL A 1 658 ? -13.697 42.196 -17.220 1.00 33.86 650 VAL A C 1
ATOM 4821 O O . VAL A 1 658 ? -12.749 42.983 -17.133 1.00 38.72 650 VAL A O 1
ATOM 4825 N N . ALA A 1 659 ? -14.357 41.967 -18.356 1.00 38.13 651 ALA A N 1
ATOM 4826 C CA . ALA A 1 659 ? -14.093 42.682 -19.601 1.00 43.74 651 ALA A CA 1
ATOM 4827 C C . ALA A 1 659 ? -14.948 43.938 -19.577 1.00 52.32 651 ALA A C 1
ATOM 4828 O O . ALA A 1 659 ? -16.150 43.897 -19.849 1.00 49.17 651 ALA A O 1
ATOM 4830 N N . ARG A 1 660 ? -14.327 45.057 -19.229 1.00 50.30 652 ARG A N 1
ATOM 4831 C CA . ARG A 1 660 ? -15.096 46.253 -18.921 1.00 62.51 652 ARG A CA 1
ATOM 4832 C C . ARG A 1 660 ? -15.829 46.786 -20.148 1.00 67.97 652 ARG A C 1
ATOM 4833 O O . ARG A 1 660 ? -17.011 47.140 -20.060 1.00 68.66 652 ARG A O 1
ATOM 4841 N N . VAL A 1 661 ? -15.162 46.834 -21.302 1.00 58.02 653 VAL A N 1
ATOM 4842 C CA . VAL A 1 661 ? -15.808 47.327 -22.515 1.00 69.88 653 VAL A CA 1
ATOM 4843 C C . VAL A 1 661 ? -16.497 46.225 -23.313 1.00 67.25 653 VAL A C 1
ATOM 4844 O O . VAL A 1 661 ? -17.386 46.523 -24.121 1.00 66.90 653 VAL A O 1
ATOM 4848 N N . GLY A 1 662 ? -16.112 44.966 -23.119 1.00 57.84 654 GLY A N 1
ATOM 4849 C CA . GLY A 1 662 ? -16.756 43.886 -23.833 1.00 48.57 654 GLY A CA 1
ATOM 4850 C C . GLY A 1 662 ? -15.792 42.792 -24.238 1.00 44.46 654 GLY A C 1
ATOM 4851 O O . GLY A 1 662 ? -14.571 42.974 -24.170 1.00 46.95 654 GLY A O 1
ATOM 4852 N N . LEU A 1 663 ? -16.332 41.647 -24.654 1.00 41.75 655 LEU A N 1
ATOM 4853 C CA . LEU A 1 663 ? -15.480 40.605 -25.195 1.00 44.62 655 LEU A CA 1
ATOM 4854 C C . LEU A 1 663 ? -15.050 40.982 -26.608 1.00 45.85 655 LEU A C 1
ATOM 4855 O O . LEU A 1 663 ? -15.777 41.688 -27.313 1.00 47.24 655 LEU A O 1
ATOM 4860 N N . PRO A 1 664 ? -13.885 40.508 -27.047 1.00 47.89 656 PRO A N 1
ATOM 4861 C CA . PRO A 1 664 ? -13.463 40.752 -28.434 1.00 45.19 656 PRO A CA 1
ATOM 4862 C C . PRO A 1 664 ? -14.315 39.936 -29.398 1.00 48.87 656 PRO A C 1
ATOM 4863 O O . PRO A 1 664 ? -14.438 38.720 -29.261 1.00 47.97 656 PRO A O 1
ATOM 4867 N N . LYS A 1 665 ? -14.905 40.612 -30.382 1.00 52.52 657 LYS A N 1
ATOM 4868 C CA . LYS A 1 665 ? -15.919 39.972 -31.207 1.00 56.67 657 LYS A CA 1
ATOM 4869 C C . LYS A 1 665 ? -15.871 40.527 -32.621 1.00 64.61 657 LYS A C 1
ATOM 4870 O O . LYS A 1 665 ? -15.571 41.704 -32.829 1.00 73.36 657 LYS A O 1
ATOM 4876 N N . THR A 1 666 ? -16.192 39.669 -33.587 1.00 64.94 658 THR A N 1
ATOM 4877 C CA . THR A 1 666 ? -16.290 40.103 -34.971 1.00 59.04 658 THR A CA 1
ATOM 4878 C C . THR A 1 666 ? -17.644 40.771 -35.212 1.00 65.32 658 THR A C 1
ATOM 4879 O O . THR A 1 666 ? -18.536 40.764 -34.358 1.00 65.95 658 THR A O 1
ATOM 4883 N N . ARG A 1 667 ? -17.798 41.355 -36.403 1.00 80.85 659 ARG A N 1
ATOM 4884 C CA . ARG A 1 667 ? -19.009 42.118 -36.693 1.00 82.12 659 ARG A CA 1
ATOM 4885 C C . ARG A 1 667 ? -20.264 41.261 -36.560 1.00 83.35 659 ARG A C 1
ATOM 4886 O O . ARG A 1 667 ? -21.340 41.784 -36.244 1.00 76.05 659 ARG A O 1
ATOM 4888 N N . SER A 1 668 ? -20.151 39.951 -36.791 1.00 76.08 660 SER A N 1
ATOM 4889 C CA . SER A 1 668 ? -21.296 39.055 -36.697 1.00 78.97 660 SER A CA 1
ATOM 4890 C C . SER A 1 668 ? -21.659 38.707 -35.259 1.00 78.60 660 SER A C 1
ATOM 4891 O O . SER A 1 668 ? -22.756 38.187 -35.021 1.00 72.02 660 SER A O 1
ATOM 4894 N N . GLY A 1 669 ? -20.774 38.980 -34.303 1.00 80.78 661 GLY A N 1
ATOM 4895 C CA . GLY A 1 669 ? -20.971 38.597 -32.919 1.00 76.65 661 GLY A CA 1
ATOM 4896 C C . GLY A 1 669 ? -20.089 37.460 -32.456 1.00 75.74 661 GLY A C 1
ATOM 4897 O O . GLY A 1 669 ? -20.233 37.020 -31.309 1.00 80.43 661 GLY A O 1
ATOM 4898 N N . LYS A 1 670 ? -19.176 36.976 -33.301 1.00 80.09 662 LYS A N 1
ATOM 4899 C CA . LYS A 1 670 ? -18.359 35.813 -32.974 1.00 74.89 662 LYS A CA 1
ATOM 4900 C C . LYS A 1 670 ? -17.214 36.229 -32.059 1.00 66.35 662 LYS A C 1
ATOM 4901 O O . LYS A 1 670 ? -16.407 37.092 -32.417 1.00 65.87 662 LYS A O 1
ATOM 4907 N N . ILE A 1 671 ? -17.140 35.616 -30.878 1.00 59.06 663 ILE A N 1
ATOM 4908 C CA . ILE A 1 671 ? -16.031 35.889 -29.972 1.00 57.58 663 ILE A CA 1
ATOM 4909 C C . ILE A 1 671 ? -14.745 35.340 -30.572 1.00 53.99 663 ILE A C 1
ATOM 4910 O O . ILE A 1 671 ? -14.700 34.199 -31.049 1.00 51.83 663 ILE A O 1
ATOM 4915 N N . VAL A 1 672 ? -13.688 36.145 -30.525 1.00 49.10 664 VAL A N 1
ATOM 4916 C CA . VAL A 1 672 ? -12.389 35.785 -31.087 1.00 55.88 664 VAL A CA 1
ATOM 4917 C C . VAL A 1 672 ? -11.559 35.203 -29.949 1.00 56.59 664 VAL A C 1
ATOM 4918 O O . VAL A 1 672 ? -10.948 35.938 -29.169 1.00 50.78 664 VAL A O 1
ATOM 4922 N N . ARG A 1 673 ? -11.525 33.869 -29.862 1.00 51.55 665 ARG A N 1
ATOM 4923 C CA . ARG A 1 673 ? -11.049 33.216 -28.646 1.00 47.26 665 ARG A CA 1
ATOM 4924 C C . ARG A 1 673 ? -9.533 33.199 -28.526 1.00 46.85 665 ARG A C 1
ATOM 4925 O O . ARG A 1 673 ? -9.016 33.260 -27.406 1.00 45.74 665 ARG A O 1
ATOM 4933 N N . ARG A 1 674 ? -8.808 33.120 -29.646 1.00 48.89 666 ARG A N 1
ATOM 4934 C CA . ARG A 1 674 ? -7.349 33.121 -29.578 1.00 51.08 666 ARG A CA 1
ATOM 4935 C C . ARG A 1 674 ? -6.842 34.330 -28.802 1.00 49.72 666 ARG A C 1
ATOM 4936 O O . ARG A 1 674 ? -5.811 34.262 -28.122 1.00 49.81 666 ARG A O 1
ATOM 4944 N N . ILE A 1 675 ? -7.544 35.454 -28.916 1.00 49.75 667 ILE A N 1
ATOM 4945 C CA . ILE A 1 675 ? -7.183 36.641 -28.150 1.00 49.69 667 ILE A CA 1
ATOM 4946 C C . ILE A 1 675 ? -7.219 36.327 -26.662 1.00 47.57 667 ILE A C 1
ATOM 4947 O O . ILE A 1 675 ? -6.258 36.582 -25.925 1.00 47.76 667 ILE A O 1
ATOM 4952 N N . LEU A 1 676 ? -8.333 35.756 -26.206 1.00 45.76 668 LEU A N 1
ATOM 4953 C CA . LEU A 1 676 ? -8.505 35.452 -24.789 1.00 43.82 668 LEU A CA 1
ATOM 4954 C C . LEU A 1 676 ? -7.504 34.403 -24.323 1.00 43.71 668 LEU A C 1
ATOM 4955 O O . LEU A 1 676 ? -6.982 34.483 -23.204 1.00 43.07 668 LEU A O 1
ATOM 4960 N N . ARG A 1 677 ? -7.214 33.419 -25.176 1.00 46.77 669 ARG A N 1
ATOM 4961 C CA . ARG A 1 677 ? -6.235 32.394 -24.823 1.00 44.92 669 ARG A CA 1
ATOM 4962 C C . ARG A 1 677 ? -4.873 33.010 -24.551 1.00 46.26 669 ARG A C 1
ATOM 4963 O O . ARG A 1 677 ? -4.243 32.734 -23.524 1.00 49.35 669 ARG A O 1
ATOM 4971 N N . LYS A 1 678 ? -4.393 33.846 -25.471 1.00 48.60 670 LYS A N 1
ATOM 4972 C CA . LYS A 1 678 ? -3.074 34.439 -25.300 1.00 53.90 670 LYS A CA 1
ATOM 4973 C C . LYS A 1 678 ? -3.029 35.334 -24.067 1.00 54.37 670 LYS A C 1
ATOM 4974 O O . LYS A 1 678 ? -2.067 35.294 -23.291 1.00 55.68 670 LYS A O 1
ATOM 4980 N N . VAL A 1 679 ? -4.072 36.133 -23.851 1.00 50.16 671 VAL A N 1
ATOM 4981 C CA . VAL A 1 679 ? -4.083 37.017 -22.690 1.00 48.99 671 VAL A CA 1
ATOM 4982 C C . VAL A 1 679 ? -3.958 36.210 -21.400 1.00 54.98 671 VAL A C 1
ATOM 4983 O O . VAL A 1 679 ? -3.096 36.487 -20.556 1.00 59.27 671 VAL A O 1
ATOM 4987 N N . SER A 1 680 ? -4.815 35.198 -21.226 1.00 46.64 672 SER A N 1
ATOM 4988 C CA . SER A 1 680 ? -4.832 34.449 -19.969 1.00 48.86 672 SER A CA 1
ATOM 4989 C C . SER A 1 680 ? -3.478 33.836 -19.632 1.00 56.22 672 SER A C 1
ATOM 4990 O O . SER A 1 680 ? -3.268 33.410 -18.490 1.00 61.03 672 SER A O 1
ATOM 4993 N N . ALA A 1 681 ? -2.561 33.774 -20.592 1.00 62.68 673 ALA A N 1
ATOM 4994 C CA . ALA A 1 681 ? -1.225 33.248 -20.367 1.00 62.32 673 ALA A CA 1
ATOM 4995 C C . ALA A 1 681 ? -0.178 34.337 -20.182 1.00 69.77 673 ALA A C 1
ATOM 4996 O O . ALA A 1 681 ? 0.983 34.021 -19.901 1.00 76.90 673 ALA A O 1
ATOM 4998 N N . GLY A 1 682 ? -0.547 35.606 -20.339 1.00 60.72 674 GLY A N 1
ATOM 4999 C CA . GLY A 1 682 ? 0.405 36.691 -20.282 1.00 73.21 674 GLY A CA 1
ATOM 5000 C C . GLY A 1 682 ? 1.037 37.049 -21.613 1.00 85.41 674 GLY A C 1
ATOM 5001 O O . GLY A 1 682 ? 1.627 38.130 -21.731 1.00 85.13 674 GLY A O 1
ATOM 5002 N N . GLN A 1 683 ? 0.930 36.174 -22.615 1.00 85.58 675 GLN A N 1
ATOM 5003 C CA . GLN A 1 683 ? 1.464 36.441 -23.948 1.00 91.77 675 GLN A CA 1
ATOM 5004 C C . GLN A 1 683 ? 0.687 37.544 -24.660 1.00 92.36 675 GLN A C 1
ATOM 5005 O O . GLN A 1 683 ? -0.221 37.258 -25.446 1.00 89.79 675 GLN A O 1
ATOM 5011 N N . TYR A 1 684 ? 1.042 38.804 -24.421 1.00 93.49 676 TYR A N 1
ATOM 5012 C CA . TYR A 1 684 ? 0.275 39.918 -24.961 1.00 88.48 676 TYR A CA 1
ATOM 5013 C C . TYR A 1 684 ? 0.720 40.348 -26.356 1.00 93.99 676 TYR A C 1
ATOM 5014 O O . TYR A 1 684 ? 0.043 41.183 -26.963 1.00 93.67 676 TYR A O 1
ATOM 5016 N N . THR A 1 685 ? 1.824 39.807 -26.883 1.00 93.91 677 THR A N 1
ATOM 5017 C CA . THR A 1 685 ? 2.345 40.217 -28.186 1.00 92.06 677 THR A CA 1
ATOM 5018 C C . THR A 1 685 ? 2.030 39.232 -29.304 1.00 88.58 677 THR A C 1
ATOM 5019 O O . THR A 1 685 ? 2.252 39.558 -30.478 1.00 76.38 677 THR A O 1
ATOM 5023 N N . GLU A 1 686 ? 1.522 38.046 -28.974 1.00 98.80 678 GLU A N 1
ATOM 5024 C CA . GLU A 1 686 ? 1.342 36.965 -29.934 1.00 105.14 678 GLU A CA 1
ATOM 5025 C C . GLU A 1 686 ? -0.135 36.693 -30.207 1.00 95.59 678 GLU A C 1
ATOM 5026 O O . GLU A 1 686 ? -0.533 35.550 -30.433 1.00 91.76 678 GLU A O 1
ATOM 5032 N N . LEU A 1 687 ? -0.957 37.742 -30.197 1.00 95.76 679 LEU A N 1
ATOM 5033 C CA . LEU A 1 687 ? -2.398 37.568 -30.337 1.00 96.94 679 LEU A CA 1
ATOM 5034 C C . LEU A 1 687 ? -2.823 37.301 -31.775 1.00 98.43 679 LEU A C 1
ATOM 5035 O O . LEU A 1 687 ? -3.877 36.696 -31.997 1.00 92.20 679 LEU A O 1
ATOM 5040 N N . GLY A 1 688 ? -2.043 37.739 -32.752 1.00 93.90 680 GLY A N 1
ATOM 5041 C CA . GLY A 1 688 ? -2.407 37.583 -34.150 1.00 90.76 680 GLY A CA 1
ATOM 5042 C C . GLY A 1 688 ? -3.074 38.842 -34.690 1.00 94.96 680 GLY A C 1
ATOM 5043 O O . GLY A 1 688 ? -2.579 39.950 -34.484 1.00 88.67 680 GLY A O 1
ATOM 5044 N N . ASP A 1 689 ? -4.206 38.667 -35.370 1.00 97.61 681 ASP A N 1
ATOM 5045 C CA . ASP A 1 689 ? -4.899 39.757 -36.043 1.00 85.81 681 ASP A CA 1
ATOM 5046 C C . ASP A 1 689 ? -6.214 40.068 -35.339 1.00 80.76 681 ASP A C 1
ATOM 5047 O O . ASP A 1 689 ? -6.891 39.173 -34.826 1.00 77.68 681 ASP A O 1
ATOM 5052 N N . THR A 1 690 ? -6.571 41.356 -35.329 1.00 65.55 682 THR A N 1
ATOM 5053 C CA . THR A 1 690 ? -7.786 41.834 -34.680 1.00 63.94 682 THR A CA 1
ATOM 5054 C C . THR A 1 690 ? -8.646 42.673 -35.616 1.00 66.11 682 THR A C 1
ATOM 5055 O O . THR A 1 690 ? -9.583 43.332 -35.157 1.00 65.47 682 THR A O 1
ATOM 5059 N N . SER A 1 691 ? -8.360 42.655 -36.916 1.00 68.65 683 SER A N 1
ATOM 5060 C CA . SER A 1 691 ? -9.036 43.563 -37.831 1.00 71.20 683 SER A CA 1
ATOM 5061 C C . SER A 1 691 ? -10.525 43.277 -37.925 1.00 70.23 683 SER A C 1
ATOM 5062 O O . SER A 1 691 ? -11.309 44.180 -38.239 1.00 71.81 683 SER A O 1
ATOM 5065 N N . THR A 1 692 ? -10.939 42.039 -37.671 1.00 72.49 684 THR A N 1
ATOM 5066 C CA . THR A 1 692 ? -12.361 41.729 -37.696 1.00 75.82 684 THR A CA 1
ATOM 5067 C C . THR A 1 692 ? -13.072 42.180 -36.430 1.00 75.91 684 THR A C 1
ATOM 5068 O O . THR A 1 692 ? -14.298 42.060 -36.360 1.00 73.59 684 THR A O 1
ATOM 5072 N N . LEU A 1 693 ? -12.341 42.722 -35.453 1.00 68.67 685 LEU A N 1
ATOM 5073 C CA . LEU A 1 693 ? -12.936 43.154 -34.197 1.00 74.77 685 LEU A CA 1
ATOM 5074 C C . LEU A 1 693 ? -13.800 44.387 -34.418 1.00 74.15 685 LEU A C 1
ATOM 5075 O O . LEU A 1 693 ? -13.295 45.458 -34.768 1.00 66.45 685 LEU A O 1
ATOM 5080 N N . ALA A 1 694 ? -15.105 44.235 -34.191 1.00 80.65 686 ALA A N 1
ATOM 5081 C CA . ALA A 1 694 ? -16.006 45.376 -34.144 1.00 84.39 686 ALA A CA 1
ATOM 5082 C C . ALA A 1 694 ? -15.667 46.334 -33.012 1.00 81.61 686 ALA A C 1
ATOM 5083 O O . ALA A 1 694 ? -16.160 47.469 -33.017 1.00 77.77 686 ALA A O 1
ATOM 5085 N N . ASN A 1 695 ? -14.835 45.915 -32.057 1.00 70.55 687 ASN A N 1
ATOM 5086 C CA . ASN A 1 695 ? -14.553 46.698 -30.856 1.00 64.84 687 ASN A CA 1
ATOM 5087 C C . ASN A 1 695 ? -13.091 46.528 -30.470 1.00 69.43 687 ASN A C 1
ATOM 5088 O O . ASN A 1 695 ? -12.768 45.986 -29.409 1.00 63.30 687 ASN A O 1
ATOM 5093 N N . PRO A 1 696 ? -12.169 47.014 -31.303 1.00 63.26 688 PRO A N 1
ATOM 5094 C CA . PRO A 1 696 ? -10.741 46.876 -30.973 1.00 63.07 688 PRO A CA 1
ATOM 5095 C C . PRO A 1 696 ? -10.350 47.571 -29.687 1.00 62.48 688 PRO A C 1
ATOM 5096 O O . PRO A 1 696 ? -9.280 47.277 -29.141 1.00 61.79 688 PRO A O 1
ATOM 5100 N N . ASP A 1 697 ? -11.158 48.518 -29.213 1.00 64.01 689 ASP A N 1
ATOM 5101 C CA . ASP A 1 697 ? -10.925 49.123 -27.909 1.00 77.97 689 ASP A CA 1
ATOM 5102 C C . ASP A 1 697 ? -10.761 48.077 -26.805 1.00 73.91 689 ASP A C 1
ATOM 5103 O O . ASP A 1 697 ? -10.125 48.358 -25.782 1.00 66.90 689 ASP A O 1
ATOM 5108 N N . VAL A 1 698 ? -11.302 46.873 -26.994 1.00 65.64 690 VAL A N 1
ATOM 5109 C CA . VAL A 1 698 ? -11.321 45.898 -25.905 1.00 68.82 690 VAL A CA 1
ATOM 5110 C C . VAL A 1 698 ? -9.920 45.411 -25.555 1.00 65.22 690 VAL A C 1
ATOM 5111 O O . VAL A 1 698 ? -9.643 45.108 -24.388 1.00 58.87 690 VAL A O 1
ATOM 5115 N N . VAL A 1 699 ? -9.020 45.322 -26.539 1.00 55.31 691 VAL A N 1
ATOM 5116 C CA . VAL A 1 699 ? -7.758 44.614 -26.330 1.00 54.99 691 VAL A CA 1
ATOM 5117 C C . VAL A 1 699 ? -6.981 45.217 -25.167 1.00 57.34 691 VAL A C 1
ATOM 5118 O O . VAL A 1 699 ? -6.641 44.518 -24.208 1.00 56.89 691 VAL A O 1
ATOM 5122 N N . GLU A 1 700 ? -6.669 46.519 -25.241 1.00 58.84 692 GLU A N 1
ATOM 5123 C CA . GLU A 1 700 ? -5.830 47.131 -24.211 1.00 63.15 692 GLU A CA 1
ATOM 5124 C C . GLU A 1 700 ? -6.343 46.808 -22.814 1.00 55.70 692 GLU A C 1
ATOM 5125 O O . GLU A 1 700 ? -5.560 46.483 -21.914 1.00 60.06 692 GLU A O 1
ATOM 5127 N N . ASP A 1 701 ? -7.664 46.880 -22.624 1.00 60.52 693 ASP A N 1
ATOM 5128 C CA . ASP A 1 701 ? -8.270 46.575 -21.329 1.00 55.33 693 ASP A CA 1
ATOM 5129 C C . ASP A 1 701 ? -7.972 45.148 -20.881 1.00 53.71 693 ASP A C 1
ATOM 5130 O O . ASP A 1 701 ? -7.744 44.898 -19.693 1.00 51.64 693 ASP A O 1
ATOM 5135 N N . LEU A 1 702 ? -7.979 44.196 -21.811 1.00 49.66 694 LEU A N 1
ATOM 5136 C CA . LEU A 1 702 ? -7.806 42.799 -21.421 1.00 47.26 694 LEU A CA 1
ATOM 5137 C C . LEU A 1 702 ? -6.397 42.533 -20.897 1.00 47.82 694 LEU A C 1
ATOM 5138 O O . LEU A 1 702 ? -6.232 41.822 -19.900 1.00 46.49 694 LEU A O 1
ATOM 5143 N N . ILE A 1 703 ? -5.367 43.103 -21.534 1.00 50.20 695 ILE A N 1
ATOM 5144 C CA . ILE A 1 703 ? -4.000 42.851 -21.076 1.00 56.01 695 ILE A CA 1
ATOM 5145 C C . ILE A 1 703 ? -3.758 43.526 -19.734 1.00 55.36 695 ILE A C 1
ATOM 5146 O O . ILE A 1 703 ? -3.201 42.927 -18.807 1.00 60.24 695 ILE A O 1
ATOM 5151 N N . ALA A 1 704 ? -4.164 44.788 -19.616 1.00 54.31 696 ALA A N 1
ATOM 5152 C CA . ALA A 1 704 ? -3.959 45.518 -18.369 1.00 63.75 696 ALA A CA 1
ATOM 5153 C C . ALA A 1 704 ? -4.599 44.788 -17.195 1.00 57.56 696 ALA A C 1
ATOM 5154 O O . ALA A 1 704 ? -3.972 44.608 -16.143 1.00 58.20 696 ALA A O 1
ATOM 5156 N N . GLU A 1 705 ? -5.855 44.355 -17.356 1.00 50.96 697 GLU A N 1
ATOM 5157 C CA . GLU A 1 705 ? -6.536 43.666 -16.269 1.00 45.75 697 GLU A CA 1
ATOM 5158 C C . GLU A 1 705 ? -5.809 42.389 -15.876 1.00 58.86 697 GLU A C 1
ATOM 5159 O O . GLU A 1 705 ? -5.717 42.063 -14.687 1.00 60.16 697 GLU A O 1
ATOM 5165 N N . HIS A 1 706 ? -5.314 41.633 -16.857 1.00 53.74 698 HIS A N 1
ATOM 5166 C CA . HIS A 1 706 ? -4.652 40.377 -16.526 1.00 53.34 698 HIS A CA 1
ATOM 5167 C C . HIS A 1 706 ? -3.364 40.628 -15.752 1.00 55.16 698 HIS A C 1
ATOM 5168 O O . HIS A 1 706 ? -3.099 39.960 -14.747 1.00 63.24 698 HIS A O 1
ATOM 5175 N N . GLN A 1 707 ? -2.547 41.585 -16.200 1.00 68.18 699 GLN A N 1
ATOM 5176 C CA . GLN A 1 707 ? -1.325 41.906 -15.466 1.00 71.06 699 GLN A CA 1
ATOM 5177 C C . GLN A 1 707 ? -1.642 42.167 -14.000 1.00 72.53 699 GLN A C 1
ATOM 5178 O O . GLN A 1 707 ? -0.898 41.754 -13.104 1.00 77.63 699 GLN A O 1
ATOM 5180 N N . ARG A 1 708 ? -2.773 42.822 -13.743 1.00 70.33 700 ARG A N 1
ATOM 5181 C CA . ARG A 1 708 ? -3.191 43.117 -12.377 1.00 74.99 700 ARG A CA 1
ATOM 5182 C C . ARG A 1 708 ? -3.538 41.848 -11.609 1.00 71.77 700 ARG A C 1
ATOM 5183 O O . ARG A 1 708 ? -2.964 41.566 -10.551 1.00 78.30 700 ARG A O 1
ATOM 5191 N N . LEU A 1 709 ? -4.513 41.087 -12.107 1.00 67.58 701 LEU A N 1
ATOM 5192 C CA . LEU A 1 709 ? -4.897 39.851 -11.434 1.00 77.08 701 LEU A CA 1
ATOM 5193 C C . LEU A 1 709 ? -3.706 38.913 -11.289 1.00 87.68 701 LEU A C 1
ATOM 5194 O O . LEU A 1 709 ? -3.578 38.210 -10.281 1.00 90.10 701 LEU A O 1
ATOM 5199 N N . CYS A 1 710 ? -2.824 38.892 -12.289 1.00 100.15 702 CYS A N 1
ATOM 5200 C CA . CYS A 1 710 ? -1.707 37.953 -12.321 1.00 106.24 702 CYS A CA 1
ATOM 5201 C C . CYS A 1 710 ? -2.224 36.522 -12.170 1.00 109.44 702 CYS A C 1
ATOM 5202 O O . CYS A 1 710 ? -1.670 35.708 -11.424 1.00 112.86 702 CYS A O 1
ATOM 5205 N N . SER A 1 711 ? -3.304 36.225 -12.898 1.00 96.66 703 SER A N 1
ATOM 5206 C CA . SER A 1 711 ? -4.032 34.953 -12.822 1.00 74.32 703 SER A CA 1
ATOM 5207 C C . SER A 1 711 ? -3.794 34.179 -11.525 1.00 81.64 703 SER A C 1
ATOM 5208 O O . SER A 1 711 ? -3.595 32.962 -11.541 1.00 74.21 703 SER A O 1
#